Protein AF-0000000076196622 (afdb_homodimer)

Secondary structure (DSSP, 8-state):
-------------------------------------------------------------SGGGS-EEEEEEEEEEE-TT-TT-EEEEEE-SSSSEEEEEES-TTTS-HHHHTT-EEEEE--SPPEEETTEEE--EE-EEE-SS-EEEPBPPTT--TT-EEEETT------SS--GGG-HHHHHGGGEEE-TTSBEEETTEEEEETTTEE-B-SS--SEEE-/-------------------------------------------------------------SGGGS-EEEEEEEEEEE-TT-TT-EEEEEE-SSSSEEEEEE--TTTS-HHHHTT-EEEEE--SPPEEETTEEE--EE-EEE-SS-EEEPBPPTT--TT-EEEETT------SS--GGG-HHHHHGGGEEE-TTSBEEETTEEEEETTTEE-B-SS--SEEE-

Sequence (446 aa):
MSGSANDSGKDPEEPKVKVEPKEKPSKGEKKKDQAKTSEAEPKAKKGKPEKKAAAPTNENVDVSRLDFRVGKIVKVEKHPDADTLYLEQVDVGEGKTRTVVSGLVKHITLEEMQDKVAVFMCNLKPAKMRGVLSEAMIMCASTPEKVEILNVPKGAAIGDKVFAEGYTGEPDAMLNPKKKVWEAVKPDLRVSKNKVATYKGAALKIEGKGEITSPSLADVAIQMSGSANDSGKDPEEPKVKVEPKEKPSKGEKKKDQAKTSEAEPKAKKGKPEKKAAAPTNENVDVSRLDFRVGKIVKVEKHPDADTLYLEQVDVGEGKTRTVVSGLVKHITLEEMQDKVAVFMCNLKPAKMRGVLSEAMIMCASTPEKVEILNVPKGAAIGDKVFAEGYTGEPDAMLNPKKKVWEAVKPDLRVSKNKVATYKGAALKIEGKGEITSPSLADVAIQ

pLDDT: mean 77.23, std 33.69, range [14.74, 98.94]

Structure (mmCIF, N/CA/C/O backbone):
data_AF-0000000076196622-model_v1
#
loop_
_entity.id
_entity.type
_entity.pdbx_description
1 polymer 'Aminoacyl tRNA synthase complex-interacting multifunctional protein 1'
#
loop_
_atom_site.group_PDB
_atom_site.id
_atom_site.type_symbol
_atom_site.label_atom_id
_atom_site.label_alt_id
_atom_site.label_comp_id
_atom_site.label_asym_id
_atom_site.label_entity_id
_atom_site.label_seq_id
_atom_site.pdbx_PDB_ins_code
_atom_site.Cartn_x
_atom_site.Cartn_y
_atom_site.Cartn_z
_atom_site.occupancy
_atom_site.B_iso_or_equiv
_atom_site.auth_seq_id
_atom_site.auth_comp_id
_atom_site.auth_asym_id
_atom_site.auth_atom_id
_atom_site.pdbx_PDB_model_num
ATOM 1 N N . MET A 1 1 ? -52.094 -11.672 43 1 17.8 1 MET A N 1
ATOM 2 C CA . MET A 1 1 ? -53 -12.602 43.688 1 17.8 1 MET A CA 1
ATOM 3 C C . MET A 1 1 ? -53 -13.953 43 1 17.8 1 MET A C 1
ATOM 5 O O . MET A 1 1 ? -52.531 -14.086 41.875 1 17.8 1 MET A O 1
ATOM 9 N N . SER A 1 2 ? -54.25 -14.445 42.812 1 16.59 2 SER A N 1
ATOM 10 C CA . SER A 1 2 ? -54.875 -15.75 43.031 1 16.59 2 SER A CA 1
ATOM 11 C C . SER A 1 2 ? -54.562 -16.719 41.906 1 16.59 2 SER A C 1
ATOM 13 O O . SER A 1 2 ? -54.125 -16.312 40.844 1 16.59 2 SER A O 1
ATOM 15 N N . GLY A 1 3 ? -55.594 -17.672 41.5 1 16.19 3 GLY A N 1
ATOM 16 C CA . GLY A 1 3 ? -55.969 -19.047 41.78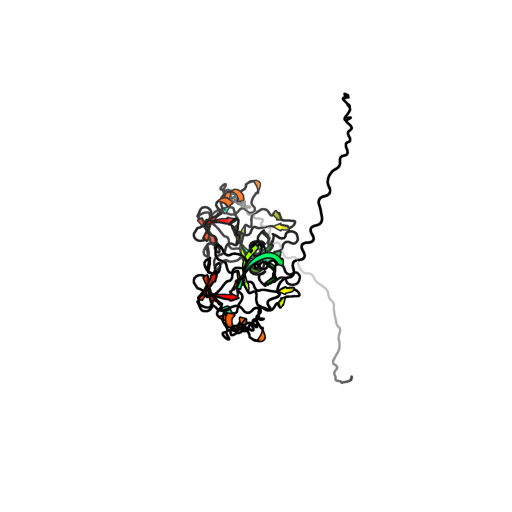1 1 16.19 3 GLY A CA 1
ATOM 17 C C . GLY A 1 3 ? -55.812 -19.969 40.594 1 16.19 3 GLY A C 1
ATOM 18 O O . GLY A 1 3 ? -55.25 -21.047 40.688 1 16.19 3 GLY A O 1
ATOM 19 N N . SER A 1 4 ? -56.781 -19.953 39.562 1 18.11 4 SER A N 1
ATOM 20 C CA . SER A 1 4 ? -57.656 -21.078 39.312 1 18.11 4 SER A CA 1
ATOM 21 C C . SER A 1 4 ? -57 -22.141 38.438 1 18.11 4 SER A C 1
ATOM 23 O O . SER A 1 4 ? -56.219 -21.812 37.562 1 18.11 4 SER A O 1
ATOM 25 N N . ALA A 1 5 ? -57.469 -23.516 38.406 1 17.94 5 ALA A N 1
ATOM 26 C CA . ALA A 1 5 ? -57.25 -24.922 38.656 1 17.94 5 ALA A CA 1
ATOM 27 C C . ALA A 1 5 ? -57.125 -25.703 37.344 1 17.94 5 ALA A C 1
ATOM 29 O O . ALA A 1 5 ? -56.312 -26.609 37.219 1 17.94 5 ALA A O 1
ATOM 30 N N . ASN A 1 6 ? -58.188 -25.734 36.344 1 16.97 6 ASN A N 1
ATOM 31 C CA . ASN A 1 6 ? -59.031 -26.938 36.188 1 16.97 6 ASN A CA 1
ATOM 32 C C . ASN A 1 6 ? -58.281 -28 35.375 1 16.97 6 ASN A C 1
ATOM 34 O O . ASN A 1 6 ? -57.312 -27.703 34.656 1 16.97 6 ASN A O 1
ATOM 38 N N . ASP A 1 7 ? -59.031 -29.141 34.719 1 15.79 7 ASP A N 1
ATOM 39 C CA . ASP A 1 7 ? -59.375 -30.547 34.906 1 15.79 7 ASP A CA 1
ATOM 40 C C . ASP A 1 7 ? -58.781 -31.406 33.781 1 15.79 7 ASP A C 1
ATOM 42 O O . ASP A 1 7 ? -58.125 -32.406 34.062 1 15.79 7 ASP A O 1
ATOM 46 N N . SER A 1 8 ? -59.406 -31.453 32.469 1 18.03 8 SER A N 1
ATOM 47 C CA . SER A 1 8 ? -60.031 -32.719 32.188 1 18.03 8 SER A CA 1
ATOM 48 C C . SER A 1 8 ? -59.031 -33.75 31.641 1 18.03 8 SER A C 1
ATOM 50 O O . SER A 1 8 ? -58.156 -33.375 30.875 1 18.03 8 SER A O 1
ATOM 52 N N . GLY A 1 9 ? -58.906 -35.062 32.062 1 17.38 9 GLY A N 1
ATOM 53 C CA . GLY A 1 9 ? -58.25 -36.312 32.406 1 17.38 9 GLY A CA 1
ATOM 54 C C . GLY A 1 9 ? -58.062 -37.219 31.219 1 17.38 9 GLY A C 1
ATOM 55 O O . GLY A 1 9 ? -57.062 -37.938 31.109 1 17.38 9 GLY A O 1
ATOM 56 N N . LYS A 1 10 ? -59.219 -37.531 30.359 1 18.39 10 LYS A N 1
ATOM 57 C CA . LYS A 1 10 ? -59.594 -38.938 30.312 1 18.39 10 LYS A CA 1
ATOM 58 C C . LYS A 1 10 ? -58.625 -39.719 29.406 1 18.39 10 LYS A C 1
ATOM 60 O O . LYS A 1 10 ? -58 -39.156 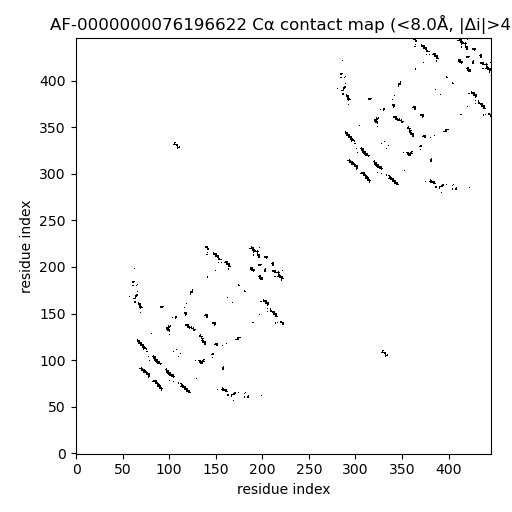28.516 1 18.39 10 LYS A O 1
ATOM 65 N N . ASP A 1 11 ? -59.062 -41.062 28.859 1 17.22 11 ASP A N 1
ATOM 66 C CA . ASP A 1 11 ? -58.875 -42.5 29.016 1 17.22 11 ASP A CA 1
ATOM 67 C C . ASP A 1 11 ? -58.312 -43.125 27.75 1 17.22 11 ASP A C 1
ATOM 69 O O . ASP A 1 11 ? -58.906 -43.062 26.672 1 17.22 11 ASP A O 1
ATOM 73 N N . PRO A 1 12 ? -57.031 -43.062 27.297 1 18.83 12 PRO A N 1
ATOM 74 C CA . PRO A 1 12 ? -56.562 -43.5 25.984 1 18.83 12 PRO A CA 1
ATOM 75 C C . PRO A 1 12 ? -56.719 -45 25.75 1 18.83 12 PRO A C 1
ATOM 77 O O . PRO A 1 12 ? -56.062 -45.562 24.875 1 18.83 12 PRO A O 1
ATOM 80 N N . GLU A 1 13 ? -57.781 -45.562 26.219 1 14.98 13 GLU A N 1
ATOM 81 C CA . GLU A 1 13 ? -57.656 -47 26.422 1 14.98 13 GLU A CA 1
ATOM 82 C C . GLU A 1 13 ? -57.312 -47.719 25.109 1 14.98 13 GLU A C 1
ATOM 84 O O . GLU A 1 13 ? -56.344 -48.5 25.047 1 14.98 13 GLU A O 1
ATOM 89 N N . 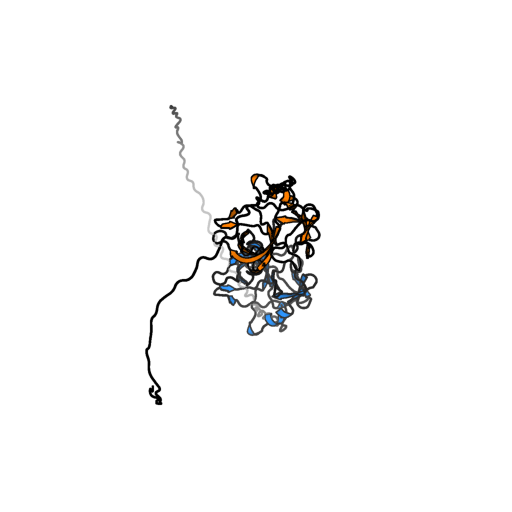GLU A 1 14 ? -58.25 -48 24.062 1 15.2 14 GLU A N 1
ATOM 90 C CA . GLU A 1 14 ? -58.781 -49.375 24.125 1 15.2 14 GLU A CA 1
ATOM 91 C C . GLU A 1 14 ? -57.969 -50.312 23.281 1 15.2 14 GLU A C 1
ATOM 93 O O . GLU A 1 14 ? -57.531 -51.375 23.766 1 15.2 14 GLU A O 1
ATOM 98 N N . PRO A 1 15 ? -58.5 -50.812 21.938 1 16.64 15 PRO A N 1
ATOM 99 C CA . PRO A 1 15 ? -59.031 -52.156 21.797 1 16.64 15 PRO A CA 1
ATOM 100 C C . PRO A 1 15 ? -58.062 -53.156 21.172 1 16.64 15 PRO A C 1
ATOM 102 O O . PRO A 1 15 ? -57.125 -52.719 20.453 1 16.64 15 PRO A O 1
ATOM 105 N N . LYS A 1 16 ? -58.281 -54.5 21.188 1 15.91 16 LYS A N 1
ATOM 106 C CA . LYS A 1 16 ? -57.844 -55.875 21.438 1 15.91 16 LYS A CA 1
ATOM 107 C C . LYS A 1 16 ? -57.281 -56.5 20.172 1 15.91 16 LYS A C 1
ATOM 109 O O . LYS A 1 16 ? -56.125 -56.938 20.156 1 15.91 16 LYS A O 1
ATOM 114 N N . VAL A 1 17 ? -58.031 -57.438 19.375 1 15.46 17 VAL A N 1
ATOM 115 C CA . VAL A 1 17 ? -58.031 -58.875 19.516 1 15.46 17 VAL A CA 1
ATOM 116 C C . VAL A 1 17 ? -57.281 -59.5 18.344 1 15.46 17 VAL A C 1
ATOM 118 O O . VAL A 1 17 ? -56.344 -60.312 18.531 1 15.46 17 VAL A O 1
ATOM 121 N N . LYS A 1 18 ? -57.969 -60.062 17.094 1 15.62 18 LYS A N 1
ATOM 122 C CA . LYS A 1 18 ? -58.156 -61.5 16.891 1 15.62 18 LYS A CA 1
ATOM 123 C C . LYS A 1 18 ? -57.031 -62.062 15.992 1 15.62 18 LYS A C 1
ATOM 125 O O . LYS A 1 18 ? -56.469 -61.344 15.203 1 15.62 18 LYS A O 1
ATOM 130 N N . VAL A 1 19 ? -57.125 -63.531 15.383 1 15.52 19 VAL A N 1
ATOM 131 C CA . VAL A 1 19 ? -56.781 -64.938 15.477 1 15.52 19 VAL A CA 1
ATOM 132 C C . VAL A 1 19 ? -56.094 -65.375 14.188 1 15.52 19 VAL A C 1
ATOM 134 O O . VAL A 1 19 ? -55 -65.938 14.234 1 15.52 19 VAL A O 1
ATOM 137 N N . GLU A 1 20 ? -56.719 -65.75 12.828 1 15.51 20 GLU A N 1
ATOM 138 C CA . GLU A 1 20 ? -56.812 -67.188 12.523 1 15.51 20 GLU A CA 1
ATOM 139 C C . GLU A 1 20 ? -55.656 -67.625 11.625 1 15.51 20 GLU A C 1
ATOM 141 O O . GLU A 1 20 ? -55.062 -66.812 10.914 1 15.51 20 GLU A O 1
ATOM 146 N N . PRO A 1 21 ? -55.562 -69.062 11 1 16.48 21 PRO A N 1
ATOM 147 C CA . PRO A 1 21 ? -54.75 -70.25 10.969 1 16.48 21 PRO A CA 1
ATOM 148 C C . PRO A 1 21 ? -54 -70.438 9.656 1 16.48 21 PRO A C 1
ATOM 150 O O . PRO A 1 21 ? -52.844 -70.812 9.656 1 16.48 21 PRO A O 1
ATOM 153 N N . LYS A 1 22 ? -54.688 -70.5 8.297 1 15.45 22 LYS A N 1
ATOM 154 C CA . LYS A 1 22 ? -54.781 -71.75 7.617 1 15.45 22 LYS A CA 1
ATOM 155 C C . LYS A 1 22 ? -53.562 -72 6.734 1 15.45 22 LYS A C 1
ATOM 157 O O . LYS A 1 22 ? -52.844 -71.062 6.387 1 15.45 22 LYS A O 1
ATOM 162 N N . GLU A 1 23 ? -53.594 -73 5.539 1 15.62 23 GLU A N 1
ATOM 163 C CA . GLU A 1 23 ? -53.125 -74.375 5.285 1 15.62 23 GLU A CA 1
ATOM 164 C C . GLU A 1 23 ? -52.062 -74.375 4.199 1 15.62 23 GLU A C 1
ATOM 166 O O . GLU A 1 23 ? -51 -75 4.379 1 15.62 23 GLU A O 1
ATOM 171 N N . LYS A 1 24 ? -52.188 -74 2.729 1 16.02 24 LYS A N 1
ATOM 172 C CA . LYS A 1 24 ? -52.219 -75.188 1.873 1 16.02 24 LYS A CA 1
ATOM 173 C C . LYS A 1 24 ? -50.812 -75.438 1.303 1 16.02 24 LYS A C 1
ATOM 175 O O . LYS A 1 24 ? -49.969 -74.562 1.233 1 16.02 24 LYS A O 1
ATOM 180 N N . PRO A 1 25 ? -50.594 -75.812 -0.285 1 17.38 25 PRO A N 1
ATOM 181 C CA . PRO A 1 25 ? -50.312 -77.125 -0.911 1 17.38 25 PRO A CA 1
ATOM 182 C C . PRO A 1 25 ? -48.875 -77.25 -1.366 1 17.38 25 PRO A C 1
ATOM 184 O O . PRO A 1 25 ? -48.156 -76.25 -1.486 1 17.38 25 PRO A O 1
ATOM 187 N N . SER A 1 26 ? -48.406 -78.438 -2.035 1 15.47 26 SER A N 1
ATOM 188 C CA . SER A 1 26 ? -47.406 -79.5 -2.043 1 15.47 26 SER A CA 1
ATOM 189 C C . SER A 1 26 ? -46.375 -79.25 -3.154 1 15.47 26 SER A C 1
ATOM 191 O O . SER A 1 26 ? -45.344 -79.938 -3.201 1 15.47 26 SER A O 1
ATOM 193 N N . LYS A 1 27 ? -46.531 -78.25 -4.156 1 15.2 27 LYS A N 1
ATOM 194 C CA . LYS A 1 27 ? -46.25 -78.812 -5.469 1 15.2 27 LYS A CA 1
ATOM 195 C C . LYS A 1 27 ? -44.75 -79.062 -5.668 1 15.2 27 LYS A C 1
ATOM 197 O O . LYS A 1 27 ? -43.938 -78.25 -5.172 1 15.2 27 LYS A O 1
ATOM 202 N N . GLY A 1 28 ? -44.375 -80.062 -6.523 1 16.02 28 GLY A N 1
ATOM 203 C CA . GLY A 1 28 ? -43.438 -81.125 -6.75 1 16.02 28 GLY A CA 1
ATOM 204 C C . GLY A 1 28 ? -42.156 -80.688 -7.395 1 16.02 28 GLY A C 1
ATOM 205 O O . GLY A 1 28 ? -42.062 -79.562 -7.887 1 16.02 28 GLY A O 1
ATOM 206 N N . GLU A 1 29 ? -41.25 -81.625 -7.922 1 16.59 29 GLU A N 1
ATOM 207 C CA . GLU A 1 29 ? -39.906 -82.188 -7.824 1 16.59 29 GLU A CA 1
ATOM 208 C C . GLU A 1 29 ? -39.062 -81.812 -9.055 1 16.59 29 GLU A C 1
ATOM 210 O O . GLU A 1 29 ? -37.844 -81.938 -9.055 1 16.59 29 GLU A O 1
ATOM 215 N N . LYS A 1 30 ? -39.531 -81.125 -10.211 1 15.27 30 LYS A N 1
ATOM 216 C CA . LYS A 1 30 ? -38.906 -81.75 -11.367 1 15.27 30 LYS A CA 1
ATOM 217 C C . LYS A 1 30 ? -37.469 -81.312 -11.555 1 15.27 30 LYS A C 1
ATOM 219 O O . LYS A 1 30 ? -37.188 -80.125 -11.664 1 15.27 30 LYS A O 1
ATOM 224 N N . LYS A 1 31 ? -36.531 -82.312 -11.469 1 16.41 31 LYS A N 1
ATOM 225 C CA . LYS A 1 31 ? -35.062 -82.375 -11.422 1 16.41 31 LYS A CA 1
ATOM 226 C C . LYS A 1 31 ? -34.469 -82.188 -12.812 1 16.41 31 LYS A C 1
ATOM 228 O O . LYS A 1 31 ? -33.281 -82.438 -13.016 1 16.41 31 LYS A O 1
ATOM 233 N N . LYS A 1 32 ? -34.938 -81.25 -13.805 1 15.21 32 LYS A N 1
ATOM 234 C CA . LYS A 1 32 ? -34.469 -81.625 -15.148 1 15.21 32 LYS A CA 1
ATOM 235 C C . LYS A 1 32 ? -33 -81.312 -15.312 1 15.21 32 LYS A C 1
ATOM 237 O O . LYS A 1 32 ? -32.531 -80.188 -15.039 1 15.21 32 LYS A O 1
ATOM 242 N N . ASP A 1 33 ? -32 -82.312 -15.5 1 17.12 33 ASP A N 1
ATOM 243 C CA . ASP A 1 33 ? -30.594 -82.625 -15.461 1 17.12 33 ASP A CA 1
ATOM 244 C C . ASP A 1 33 ? -29.875 -82.125 -16.719 1 17.12 33 ASP A C 1
ATOM 246 O O . ASP A 1 33 ? -28.656 -82.25 -16.844 1 17.12 33 ASP A O 1
ATOM 250 N N . GLN A 1 34 ? -30.469 -81.5 -17.766 1 16.91 34 GLN A N 1
ATOM 251 C CA . GLN A 1 34 ? -29.844 -81.875 -19.031 1 16.91 34 GLN A CA 1
ATOM 252 C C . GLN A 1 34 ? -28.422 -81.312 -19.125 1 16.91 34 GLN A C 1
ATOM 254 O O . GLN A 1 34 ? -28.172 -80.188 -18.672 1 16.91 34 GLN A O 1
ATOM 259 N N . ALA A 1 35 ? -27.391 -81.938 -19.844 1 18.19 35 ALA A N 1
ATOM 260 C CA . ALA A 1 35 ? -26 -82.375 -20.016 1 18.19 35 ALA A CA 1
ATOM 261 C C . ALA A 1 35 ? -25.203 -81.312 -20.797 1 18.19 35 ALA A C 1
ATOM 263 O O . ALA A 1 35 ? -24.047 -81 -20.484 1 18.19 35 ALA A O 1
ATOM 264 N N . LYS A 1 36 ? -25.641 -80.625 -21.891 1 18.56 36 LYS A N 1
ATOM 265 C CA . LYS A 1 36 ? -24.812 -80.812 -23.078 1 18.56 36 LYS A CA 1
ATOM 266 C C . LYS A 1 36 ? -23.531 -80 -23 1 18.56 36 LYS A C 1
ATOM 268 O O . LYS A 1 36 ? -23.438 -79.062 -22.203 1 18.56 36 LYS A O 1
ATOM 273 N N . THR A 1 37 ? -22.734 -79.688 -24.281 1 18.27 37 THR A N 1
ATOM 274 C CA . THR A 1 37 ? -21.531 -79.938 -25.078 1 18.27 37 THR A CA 1
ATOM 275 C C . THR A 1 37 ? -20.641 -78.688 -25.031 1 18.27 37 THR A C 1
ATOM 277 O O . THR A 1 37 ? -21.094 -77.562 -25.297 1 18.27 37 THR A O 1
ATOM 280 N N . SER A 1 38 ? -19.406 -78.625 -24.391 1 18.45 38 SER A N 1
ATOM 281 C CA . SER A 1 38 ? -18.375 -77.688 -23.859 1 18.45 38 SER A CA 1
ATOM 282 C C . SER A 1 38 ? -17.516 -77.125 -24.969 1 18.45 38 SER A C 1
ATOM 284 O O . SER A 1 38 ? -16.531 -77.75 -25.375 1 18.45 38 SER A O 1
ATOM 286 N N . GLU A 1 39 ? -18.047 -76.625 -26.188 1 19.39 39 GLU A N 1
ATOM 287 C CA . GLU A 1 39 ? -17.109 -76.312 -27.25 1 19.39 39 GLU A CA 1
ATOM 288 C C . GLU A 1 39 ? -16.125 -75.25 -26.812 1 19.39 39 GLU A C 1
ATOM 290 O O . GLU A 1 39 ? -16.516 -74.188 -26.25 1 19.39 39 GLU A O 1
ATOM 295 N N . ALA A 1 40 ? -14.742 -75.5 -26.797 1 20.62 40 ALA A N 1
ATOM 296 C CA . ALA A 1 40 ? -13.445 -75 -26.359 1 20.62 40 ALA A CA 1
ATOM 297 C C . ALA A 1 40 ? -13.047 -73.75 -27.141 1 20.62 40 ALA A C 1
ATOM 299 O O . ALA A 1 40 ? -12.812 -73.812 -28.344 1 20.62 40 ALA A O 1
ATOM 300 N N . GLU A 1 41 ? -13.727 -72.562 -27.141 1 20.52 41 GLU A N 1
ATOM 301 C CA . GLU A 1 41 ? -13.328 -71.438 -28 1 20.52 41 GLU A CA 1
ATOM 302 C C . GLU A 1 41 ? -11.914 -71 -27.672 1 20.52 41 GLU A C 1
ATOM 304 O O . GLU A 1 41 ? -11.539 -70.875 -26.5 1 20.52 41 GLU A O 1
ATOM 309 N N . PRO A 1 42 ? -10.922 -70.938 -28.672 1 21.3 42 PRO A N 1
ATOM 310 C CA . PRO A 1 42 ? -9.484 -70.625 -28.672 1 21.3 42 PRO A CA 1
ATOM 311 C C . PRO A 1 42 ? -9.148 -69.25 -28.094 1 21.3 42 PRO A C 1
ATOM 313 O O . PRO A 1 42 ? -9.945 -68.312 -28.234 1 21.3 42 PRO A O 1
ATOM 316 N N . LYS A 1 43 ? -8.203 -69.125 -27.062 1 20.81 43 LYS A N 1
ATOM 317 C CA . LYS A 1 43 ? -7.629 -68.062 -26.203 1 20.81 43 LYS A CA 1
ATOM 318 C C . LYS A 1 43 ? -6.871 -67.062 -27.031 1 20.81 43 LYS A C 1
ATOM 320 O O . LYS A 1 43 ? -5.863 -67.375 -27.656 1 20.81 43 LYS A O 1
ATOM 325 N N . ALA A 1 44 ? -7.523 -66.062 -27.734 1 23.3 44 ALA A N 1
ATOM 326 C CA . ALA A 1 44 ? -6.848 -65 -28.453 1 23.3 44 ALA A CA 1
ATOM 327 C C . ALA A 1 44 ? -5.891 -64.25 -27.531 1 23.3 44 ALA A C 1
ATOM 329 O O . ALA A 1 44 ? -6.23 -63.938 -26.375 1 23.3 44 ALA A O 1
ATOM 330 N N . LYS A 1 45 ? -4.516 -64.312 -27.75 1 22.45 45 LYS A N 1
ATOM 331 C CA . LYS A 1 45 ? -3.334 -63.719 -27.156 1 22.45 45 LYS A CA 1
ATOM 332 C C . LYS A 1 45 ? -3.463 -62.219 -27.109 1 22.45 45 LYS A C 1
ATOM 334 O O . LYS A 1 45 ? -3.717 -61.562 -28.141 1 22.45 45 LYS A O 1
ATOM 339 N N . LYS A 1 46 ? -3.844 -61.562 -25.953 1 24.31 46 LYS A N 1
ATOM 340 C CA . LYS A 1 46 ? -3.938 -60.156 -25.609 1 24.31 46 LYS A CA 1
ATOM 341 C C . LYS A 1 46 ? -2.619 -59.406 -25.859 1 24.31 46 LYS A C 1
ATOM 343 O O . LYS A 1 46 ? -1.569 -59.844 -25.375 1 24.31 46 LYS A O 1
ATOM 348 N N . GLY A 1 47 ? -2.453 -58.781 -27.078 1 24.97 47 GLY A N 1
ATOM 349 C CA . GLY A 1 47 ? -1.336 -57.969 -27.516 1 24.97 47 GLY A CA 1
ATOM 350 C C . GLY A 1 47 ? -0.896 -56.938 -26.484 1 24.97 47 GLY A C 1
ATOM 351 O O . GLY A 1 47 ? -1.695 -56.531 -25.641 1 24.97 47 GLY A O 1
ATOM 352 N N . LYS A 1 48 ? 0.442 -56.906 -26.031 1 27.12 48 LYS A N 1
ATOM 353 C CA . LYS A 1 48 ? 1.154 -56.031 -25.094 1 27.12 48 LYS A CA 1
ATOM 354 C C . LYS A 1 48 ? 0.894 -54.562 -25.375 1 27.12 48 LYS A C 1
ATOM 356 O O . LYS A 1 48 ? 1.004 -54.125 -26.531 1 27.12 48 LYS A O 1
ATOM 361 N N . PRO A 1 49 ? 0.085 -53.844 -24.625 1 29.23 49 PRO A N 1
ATOM 362 C CA . PRO A 1 49 ? -0.09 -52.406 -24.812 1 29.23 49 PRO A CA 1
ATOM 363 C C . PRO A 1 49 ? 1.23 -51.688 -25.062 1 29.23 49 PRO A C 1
ATOM 365 O O . PRO A 1 49 ? 2.24 -52 -24.422 1 29.23 49 PRO A O 1
ATOM 368 N N . GLU A 1 50 ? 1.554 -51.188 -26.266 1 29.55 50 GLU A N 1
ATOM 369 C CA . GLU A 1 50 ? 2.654 -50.312 -26.656 1 29.55 50 GLU A CA 1
ATOM 370 C C . GLU A 1 50 ? 2.877 -49.219 -25.594 1 29.55 50 GLU A C 1
ATOM 372 O O . GLU A 1 50 ? 1.921 -48.594 -25.125 1 29.55 50 GLU A O 1
ATOM 377 N N . LYS A 1 51 ? 3.977 -49.281 -24.812 1 31.28 51 LYS A N 1
ATOM 378 C CA . LYS A 1 51 ? 4.496 -48.219 -23.938 1 31.28 51 LYS A CA 1
ATOM 379 C C . LYS A 1 51 ? 4.344 -46.844 -24.594 1 31.28 51 LYS A C 1
ATOM 381 O O . LYS A 1 51 ? 4.852 -46.625 -25.688 1 31.28 51 LYS A O 1
ATOM 386 N N . LYS A 1 52 ? 3.271 -46.125 -24.406 1 34.25 52 LYS A N 1
ATOM 387 C CA . LYS A 1 52 ? 3.227 -44.719 -24.734 1 34.25 52 LYS A CA 1
ATOM 388 C C . LYS A 1 52 ? 4.582 -44.062 -24.516 1 34.25 52 LYS A C 1
ATOM 390 O O . LYS A 1 52 ? 5.145 -44.156 -23.422 1 34.25 52 LYS A O 1
ATOM 395 N N . ALA A 1 53 ? 5.473 -43.906 -25.516 1 36.38 53 ALA A N 1
ATOM 396 C CA . ALA A 1 53 ? 6.707 -43.156 -25.562 1 36.38 53 ALA A CA 1
ATOM 397 C C . ALA A 1 53 ? 6.621 -41.906 -24.656 1 36.38 53 ALA A C 1
ATOM 399 O O . ALA A 1 53 ? 5.605 -41.219 -24.656 1 36.38 53 ALA A O 1
ATOM 400 N N . ALA A 1 54 ? 7.285 -41.906 -23.5 1 37.34 54 ALA A N 1
ATOM 401 C CA . ALA A 1 54 ? 7.5 -40.688 -22.703 1 37.34 54 ALA A CA 1
ATOM 402 C C . ALA A 1 54 ? 7.621 -39.469 -23.578 1 37.34 54 ALA A C 1
ATOM 404 O O . ALA A 1 54 ? 8.25 -39.5 -24.641 1 37.34 54 ALA A O 1
ATOM 405 N N . ALA A 1 55 ? 6.637 -38.688 -23.719 1 41.41 55 ALA A N 1
ATOM 406 C CA . ALA A 1 55 ? 6.75 -37.406 -24.406 1 41.41 55 ALA A CA 1
ATOM 407 C C . ALA A 1 55 ? 8.172 -36.844 -24.328 1 41.41 55 ALA A C 1
ATOM 409 O O . ALA A 1 55 ? 8.828 -36.938 -23.281 1 41.41 55 ALA A O 1
ATOM 410 N N . PRO A 1 56 ? 8.984 -36.906 -25.328 1 39.3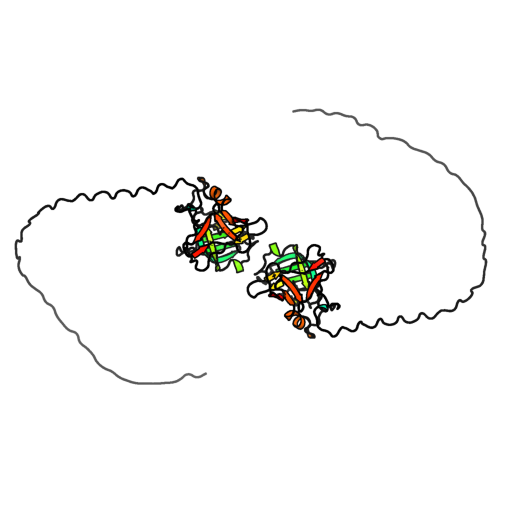8 56 PRO A N 1
ATOM 411 C CA . PRO A 1 56 ? 10.273 -36.219 -25.234 1 39.38 56 PRO A CA 1
ATOM 412 C C . PRO A 1 56 ? 10.258 -35.062 -24.25 1 39.38 56 PRO A C 1
ATOM 414 O O . PRO A 1 56 ? 9.312 -34.281 -24.234 1 39.38 56 PRO A O 1
ATOM 417 N N . THR A 1 57 ? 10.656 -35.188 -22.984 1 46.12 57 THR A N 1
ATOM 418 C CA . THR A 1 57 ? 10.977 -34.031 -22.156 1 46.12 57 THR A CA 1
ATOM 419 C C . THR A 1 57 ? 11.484 -32.875 -23.031 1 46.12 57 THR A C 1
ATOM 421 O O . THR A 1 57 ? 12.453 -33.031 -23.766 1 46.12 57 THR A O 1
ATOM 424 N N . ASN A 1 58 ? 10.68 -32.156 -23.766 1 49.62 58 ASN A N 1
ATOM 425 C CA . ASN A 1 58 ? 11.062 -30.969 -24.484 1 49.62 58 ASN A CA 1
ATOM 426 C C . ASN A 1 58 ? 12.281 -30.281 -23.859 1 49.62 58 ASN A C 1
ATOM 428 O O . ASN A 1 58 ? 12.234 -29.875 -22.703 1 49.62 58 ASN A O 1
ATOM 432 N N . GLU A 1 59 ? 13.484 -30.672 -24.156 1 66.12 59 GLU A N 1
ATOM 433 C CA . GLU A 1 59 ? 14.797 -30.125 -23.828 1 66.12 59 GLU A CA 1
ATOM 434 C C . GLU A 1 59 ? 14.789 -28.594 -23.875 1 66.12 59 GLU A C 1
ATOM 436 O O . GLU A 1 59 ? 15.75 -27.953 -23.453 1 66.12 59 GLU A O 1
ATOM 441 N N . ASN A 1 60 ? 13.734 -27.953 -24.312 1 83.31 60 ASN A N 1
ATOM 442 C CA . ASN A 1 60 ? 13.758 -26.5 -24.406 1 83.31 60 ASN A CA 1
ATOM 443 C C . ASN A 1 60 ? 13.375 -25.828 -23.094 1 83.31 60 ASN A C 1
ATOM 445 O O . ASN A 1 60 ? 12.422 -26.25 -22.438 1 83.31 60 ASN A O 1
ATOM 449 N N . VAL A 1 61 ? 14.281 -24.984 -22.656 1 93.5 61 VAL A N 1
ATOM 450 C CA . VAL A 1 61 ? 14.047 -24.25 -21.438 1 93.5 61 VAL A CA 1
ATOM 451 C C . VAL A 1 61 ? 13.297 -22.953 -21.75 1 93.5 61 VAL A C 1
ATOM 453 O O . VAL A 1 61 ? 13.875 -22 -22.281 1 93.5 61 VAL A O 1
ATOM 456 N N . ASP A 1 62 ? 11.984 -22.953 -21.516 1 96.44 62 ASP A N 1
ATOM 457 C CA . ASP A 1 62 ? 11.172 -21.75 -21.656 1 96.44 62 ASP A CA 1
ATOM 458 C C . ASP A 1 62 ? 10.047 -21.719 -20.625 1 96.44 62 ASP A C 1
ATOM 460 O O . ASP A 1 62 ? 10.016 -22.547 -19.703 1 96.44 62 ASP A O 1
ATOM 464 N N . VAL A 1 63 ? 9.164 -20.812 -20.766 1 98.31 63 VAL A N 1
ATOM 465 C CA . VAL A 1 63 ? 8.172 -20.484 -19.75 1 98.31 63 VAL A CA 1
ATOM 466 C C . VAL A 1 63 ? 7.16 -21.625 -19.625 1 98.31 63 VAL A C 1
ATOM 468 O O . VAL A 1 63 ? 6.484 -21.75 -18.609 1 98.31 63 VAL A O 1
ATOM 471 N N . SER A 1 64 ? 7.035 -22.484 -20.641 1 97.31 64 SER A N 1
ATOM 472 C CA . SER A 1 64 ? 6.051 -23.562 -20.609 1 97.31 64 SER A CA 1
ATOM 473 C C . SER A 1 64 ? 6.406 -24.609 -19.562 1 97.31 64 SER A C 1
ATOM 475 O O . SER A 1 64 ? 5.566 -25.422 -19.188 1 97.31 64 SER A O 1
ATOM 477 N N . ARG A 1 65 ? 7.621 -24.594 -19.125 1 97.62 65 ARG A N 1
ATOM 478 C CA . ARG A 1 65 ? 8.07 -25.547 -18.125 1 97.62 65 ARG A CA 1
ATOM 479 C C . ARG A 1 65 ? 7.598 -25.125 -16.734 1 97.62 65 ARG A C 1
ATOM 481 O O . ARG A 1 65 ? 7.66 -25.922 -15.781 1 97.62 65 ARG A O 1
ATOM 488 N N . LEU A 1 66 ? 7.191 -23.875 -16.594 1 98.19 66 LEU A N 1
ATOM 489 C CA . LEU A 1 66 ? 6.691 -23.359 -15.312 1 98.19 66 LEU A CA 1
ATOM 490 C C . LEU A 1 66 ? 5.203 -23.641 -15.164 1 98.19 66 LEU A C 1
ATOM 492 O O . LEU A 1 66 ? 4.449 -23.562 -16.141 1 98.19 66 LEU A O 1
ATOM 496 N N . ASP A 1 67 ? 4.832 -23.953 -13.922 1 98.38 67 ASP A N 1
ATOM 497 C CA . ASP A 1 67 ? 3.426 -24.172 -13.609 1 98.38 67 ASP A CA 1
ATOM 498 C C . ASP A 1 67 ? 2.816 -22.953 -12.922 1 98.38 67 ASP A C 1
ATOM 500 O O . ASP A 1 67 ? 2.842 -22.844 -11.695 1 98.38 67 ASP A O 1
ATOM 504 N N . PHE A 1 68 ? 2.225 -22.031 -13.734 1 98.69 68 PHE A N 1
ATOM 505 C CA . PHE A 1 68 ? 1.513 -20.859 -13.211 1 98.69 68 PHE A CA 1
ATOM 506 C C . PHE A 1 68 ? 0.026 -21.156 -13.062 1 98.69 68 PHE A C 1
ATOM 508 O O . PHE A 1 68 ? -0.625 -21.594 -14.008 1 98.69 68 PHE A O 1
ATOM 515 N N . ARG A 1 69 ? -0.431 -20.844 -11.859 1 98.62 69 ARG A N 1
ATOM 516 C CA . ARG A 1 69 ? -1.842 -21.078 -11.57 1 98.62 69 ARG A CA 1
ATOM 517 C C . ARG A 1 69 ? -2.465 -19.875 -10.875 1 98.62 69 ARG A C 1
ATOM 519 O O . ARG A 1 69 ? -1.786 -19.156 -10.133 1 98.62 69 ARG A O 1
ATOM 526 N N . VAL A 1 70 ? -3.756 -19.734 -11.141 1 98.94 70 VAL A N 1
ATOM 527 C CA . VAL A 1 70 ? -4.539 -18.781 -10.352 1 98.94 70 VAL A CA 1
ATOM 528 C C . VAL A 1 70 ? -4.867 -19.391 -8.992 1 98.94 70 VAL A C 1
ATOM 530 O O . VAL A 1 70 ? -5.336 -20.516 -8.898 1 98.94 70 VAL A O 1
ATOM 533 N N . GLY A 1 71 ? -4.523 -18.672 -7.984 1 98.94 71 GLY A N 1
ATOM 534 C CA . GLY A 1 71 ? -4.824 -19.094 -6.625 1 98.94 71 GLY A CA 1
ATOM 535 C C . GLY A 1 71 ? -5.445 -18 -5.785 1 98.94 71 GLY A C 1
ATOM 536 O O . GLY A 1 71 ? -5.344 -16.812 -6.129 1 98.94 71 GLY A O 1
ATOM 537 N N . LYS A 1 72 ? -6.121 -18.391 -4.723 1 98.88 72 LYS A N 1
ATOM 538 C CA . LYS A 1 72 ? -6.691 -17.469 -3.75 1 98.88 72 LYS A CA 1
ATOM 539 C C . LYS A 1 72 ? -6.023 -17.625 -2.387 1 98.88 72 LYS A C 1
ATOM 541 O O . LYS A 1 72 ? -5.883 -18.734 -1.878 1 98.88 72 LYS A O 1
ATOM 546 N N . ILE A 1 73 ? -5.555 -16.484 -1.858 1 98.88 73 ILE A N 1
ATOM 547 C CA . ILE A 1 73 ? -5.066 -16.484 -0.484 1 98.88 73 ILE A CA 1
ATOM 548 C C . ILE A 1 73 ? -6.242 -16.562 0.483 1 98.88 73 ILE A C 1
ATOM 550 O O . ILE A 1 73 ? -6.965 -15.578 0.666 1 98.88 73 ILE A O 1
ATOM 554 N N . VAL A 1 74 ? -6.391 -17.641 1.16 1 98.75 74 VAL A N 1
ATOM 555 C CA . VAL A 1 74 ? -7.578 -17.828 1.986 1 98.75 74 VAL A CA 1
ATOM 556 C C . VAL A 1 74 ? -7.273 -17.438 3.43 1 98.75 74 VAL A C 1
ATOM 558 O O . VAL A 1 74 ? -8.188 -17.172 4.215 1 98.75 74 VAL A O 1
ATOM 561 N N . LYS A 1 75 ? -6.055 -17.469 3.762 1 98.62 75 LYS A N 1
ATOM 562 C CA . LYS A 1 75 ? -5.566 -17.031 5.062 1 98.62 75 LYS A CA 1
ATOM 563 C C . LYS A 1 75 ? -4.172 -16.406 4.941 1 98.62 75 LYS A C 1
ATOM 565 O O . LYS A 1 75 ? -3.318 -16.938 4.223 1 98.62 75 LYS A O 1
ATOM 570 N N . VAL A 1 76 ? -3.986 -15.297 5.695 1 98.56 76 VAL A N 1
ATOM 571 C CA . VAL A 1 76 ? -2.668 -14.664 5.676 1 98.56 76 VAL A CA 1
ATOM 572 C C . VAL A 1 76 ? -2.367 -14.047 7.035 1 98.56 76 VAL A C 1
ATOM 574 O O . VAL A 1 76 ? -3.254 -13.484 7.68 1 98.56 76 VAL A O 1
ATOM 577 N N . GLU A 1 77 ? -1.152 -14.203 7.457 1 97.62 77 GLU A N 1
ATOM 578 C CA . GLU A 1 77 ? -0.633 -13.602 8.68 1 97.62 77 GLU A CA 1
ATOM 579 C C . GLU A 1 77 ? 0.842 -13.234 8.531 1 97.62 77 GLU A C 1
ATOM 581 O O . GLU A 1 77 ? 1.513 -13.703 7.609 1 97.62 77 GLU A O 1
ATOM 586 N N . LYS A 1 78 ? 1.255 -12.445 9.43 1 96 78 LYS A N 1
ATOM 587 C CA . LYS A 1 78 ? 2.695 -12.211 9.469 1 96 78 LYS A CA 1
ATOM 588 C C . LYS A 1 78 ? 3.443 -13.438 9.969 1 96 78 LYS A C 1
ATOM 590 O O . LYS A 1 78 ? 2.979 -14.125 10.883 1 96 78 LYS A O 1
ATOM 595 N N . HIS A 1 79 ? 4.574 -13.633 9.438 1 97.19 79 HIS A N 1
ATOM 596 C CA . HIS A 1 79 ? 5.414 -14.742 9.875 1 97.19 79 HIS A CA 1
ATOM 597 C C . HIS A 1 79 ? 5.871 -14.547 11.32 1 97.19 79 HIS A C 1
ATOM 599 O O . HIS A 1 79 ? 6.316 -13.461 11.695 1 97.19 79 HIS A O 1
ATOM 605 N N . PRO A 1 80 ? 5.734 -15.484 12.117 1 94.69 80 PRO A N 1
ATOM 606 C CA . PRO A 1 80 ? 6.039 -15.328 13.539 1 94.69 80 PRO A CA 1
ATOM 607 C C . PRO A 1 80 ? 7.52 -15.055 13.797 1 94.69 80 PRO A C 1
ATOM 609 O O . PRO A 1 80 ? 7.867 -14.398 14.781 1 94.69 80 PRO A O 1
ATOM 612 N N . ASP A 1 81 ? 8.336 -15.531 12.922 1 95.75 81 ASP A N 1
ATOM 613 C CA . ASP A 1 81 ? 9.773 -15.438 13.172 1 95.75 81 ASP A CA 1
ATOM 614 C C . ASP A 1 81 ? 10.438 -14.453 12.219 1 95.75 81 ASP A C 1
ATOM 616 O O . ASP A 1 81 ? 11.664 -14.391 12.125 1 95.75 81 ASP A O 1
ATOM 620 N N . ALA A 1 82 ? 9.672 -13.742 11.398 1 95.06 82 ALA A N 1
ATOM 621 C CA . ALA A 1 82 ? 10.234 -12.797 10.43 1 95.06 82 ALA A CA 1
ATOM 622 C C . ALA A 1 82 ? 9.258 -11.664 10.148 1 95.06 82 ALA A C 1
ATOM 624 O O . ALA A 1 82 ? 8.219 -11.875 9.523 1 95.06 82 ALA A O 1
ATOM 625 N N . ASP A 1 83 ? 9.641 -10.492 10.359 1 92.81 83 ASP A N 1
ATOM 626 C CA . ASP A 1 83 ? 8.734 -9.344 10.32 1 92.81 83 ASP A CA 1
ATOM 627 C C . ASP A 1 83 ? 8.508 -8.875 8.883 1 92.81 83 ASP A C 1
ATOM 629 O O . ASP A 1 83 ? 7.594 -8.094 8.617 1 92.81 83 ASP A O 1
ATOM 633 N N . THR A 1 84 ? 9.266 -9.367 7.949 1 95.44 84 THR A N 1
ATOM 634 C CA . THR A 1 84 ? 9.141 -8.906 6.57 1 95.44 84 THR A CA 1
ATOM 635 C C . THR A 1 84 ? 8.391 -9.93 5.723 1 95.44 84 THR A C 1
ATOM 637 O O . THR A 1 84 ? 8.148 -9.695 4.535 1 95.44 84 THR A O 1
ATOM 640 N N . LEU A 1 85 ? 8 -11.086 6.375 1 98.19 85 LEU A N 1
ATOM 641 C CA . LEU A 1 85 ? 7.41 -12.172 5.602 1 98.19 85 LEU A CA 1
ATOM 642 C C . LEU A 1 85 ? 5.957 -12.398 6 1 98.19 85 LEU A C 1
ATOM 644 O O . LEU A 1 85 ? 5.605 -12.289 7.176 1 98.19 85 LEU A O 1
ATOM 648 N N . TYR A 1 86 ? 5.188 -12.703 4.945 1 98.5 86 TYR A N 1
ATOM 649 C CA . TYR A 1 86 ? 3.848 -13.234 5.184 1 98.5 86 TYR A CA 1
ATOM 650 C C . TYR A 1 86 ? 3.848 -14.758 5.125 1 98.5 86 TYR A C 1
ATOM 652 O O . TYR A 1 86 ? 4.617 -15.359 4.371 1 98.5 86 TYR A O 1
ATOM 660 N N . LEU A 1 87 ? 3 -15.32 5.926 1 98.69 87 LEU A N 1
ATOM 661 C CA . LEU A 1 87 ? 2.588 -16.719 5.809 1 98.69 87 LEU A CA 1
ATOM 662 C C . LEU A 1 87 ? 1.177 -16.812 5.238 1 98.69 87 LEU A C 1
ATOM 664 O O . LEU A 1 87 ? 0.224 -16.312 5.832 1 98.69 87 LEU A O 1
ATOM 668 N N . GLU A 1 88 ? 1.067 -17.516 4.109 1 98.75 88 GLU A N 1
ATOM 669 C CA . GLU A 1 88 ? -0.203 -17.594 3.395 1 98.75 88 GLU A CA 1
ATOM 670 C C . GLU A 1 88 ? -0.641 -19.031 3.191 1 98.75 88 GLU A C 1
ATOM 672 O O . GLU A 1 88 ? 0.187 -19.906 2.918 1 98.75 88 GLU A O 1
ATOM 677 N N . GLN A 1 89 ? -1.923 -19.266 3.352 1 98.88 89 GLN A N 1
ATOM 678 C CA . GLN A 1 89 ? -2.568 -20.469 2.832 1 98.88 89 GLN A CA 1
ATOM 679 C C . GLN A 1 89 ? -3.297 -20.172 1.522 1 98.88 89 GLN A C 1
ATOM 681 O O . GLN A 1 89 ? -4.188 -19.328 1.476 1 98.88 89 GLN A O 1
ATOM 686 N N . VAL A 1 90 ? -2.881 -20.938 0.509 1 98.94 90 VAL A N 1
ATOM 687 C CA . VAL A 1 90 ? -3.346 -20.594 -0.829 1 98.94 90 VAL A CA 1
ATOM 688 C C . VAL A 1 90 ? -4.062 -21.781 -1.457 1 98.94 90 VAL A C 1
ATOM 690 O O . VAL A 1 90 ? -3.529 -22.891 -1.475 1 98.94 90 VAL A O 1
ATOM 693 N N . ASP A 1 91 ? -5.289 -21.578 -1.966 1 98.94 91 ASP A N 1
ATOM 694 C CA . ASP A 1 91 ? -6.035 -22.547 -2.752 1 98.94 91 ASP A CA 1
ATOM 695 C C . ASP A 1 91 ? -5.742 -22.391 -4.242 1 98.94 91 ASP A C 1
ATOM 697 O O . ASP A 1 91 ? -6.117 -21.391 -4.855 1 98.94 91 ASP A O 1
ATOM 701 N N . VAL A 1 92 ? -5.125 -23.375 -4.738 1 98.75 92 VAL A N 1
ATOM 702 C CA . VAL A 1 92 ? -4.828 -23.312 -6.168 1 98.75 92 VAL A CA 1
ATOM 703 C C . VAL A 1 92 ? -5.664 -24.359 -6.91 1 98.75 92 VAL A C 1
ATOM 705 O O . VAL A 1 92 ? -5.285 -24.797 -7.996 1 98.75 92 VAL A O 1
ATOM 708 N N . GLY A 1 93 ? -6.699 -24.828 -6.289 1 98.44 93 GLY A N 1
ATOM 709 C CA . GLY A 1 93 ? -7.656 -25.703 -6.957 1 98.44 93 GLY A CA 1
ATOM 710 C C . GLY A 1 93 ? -7.324 -27.172 -6.812 1 98.44 93 GLY A C 1
ATOM 711 O O . GLY A 1 93 ? -7.727 -27.984 -7.645 1 98.44 93 GLY A O 1
ATOM 712 N N . GLU A 1 94 ? -6.605 -27.531 -5.77 1 97.88 94 GLU A N 1
ATOM 713 C CA . GLU A 1 94 ? -6.18 -28.906 -5.586 1 97.88 94 GLU A CA 1
ATOM 714 C C . GLU A 1 94 ? -6.957 -29.578 -4.461 1 97.88 94 GLU A C 1
ATOM 716 O O . GLU A 1 94 ? -6.629 -30.703 -4.055 1 97.88 94 GLU A O 1
ATOM 721 N N . GLY A 1 95 ? -7.934 -28.969 -3.92 1 97.12 95 GLY A N 1
ATOM 722 C CA . GLY A 1 95 ? -8.695 -29.531 -2.816 1 97.12 95 GLY A CA 1
ATOM 723 C C . GLY A 1 95 ? -8.023 -29.344 -1.47 1 97.12 95 GLY A C 1
ATOM 724 O O . GLY A 1 95 ? -8.547 -29.766 -0.44 1 97.12 95 GLY A O 1
ATOM 725 N N . LYS A 1 96 ? -6.887 -28.766 -1.493 1 98.12 96 LYS A N 1
ATOM 726 C CA . LYS A 1 96 ? -6.137 -28.359 -0.308 1 98.12 96 LYS A CA 1
ATOM 727 C C . LYS A 1 96 ? -5.375 -27.062 -0.557 1 98.12 96 LYS A C 1
ATOM 729 O O . LYS A 1 96 ? -5.238 -26.625 -1.702 1 98.12 96 LYS A O 1
ATOM 734 N N . THR A 1 97 ? -4.938 -26.516 0.545 1 98.75 97 THR A N 1
ATOM 735 C CA . THR A 1 97 ? -4.172 -25.281 0.389 1 98.75 97 THR A CA 1
ATOM 736 C C . THR A 1 97 ? -2.672 -25.578 0.407 1 98.75 97 THR A C 1
ATOM 738 O O . THR A 1 97 ? -2.236 -26.578 0.969 1 98.75 97 THR A O 1
ATOM 741 N N . ARG A 1 98 ? -1.965 -24.75 -0.279 1 98.75 98 ARG A N 1
ATOM 742 C CA . ARG A 1 98 ? -0.509 -24.719 -0.18 1 98.75 98 ARG A CA 1
ATOM 743 C C . ARG A 1 98 ? -0.052 -23.609 0.772 1 98.75 98 ARG A C 1
ATOM 745 O O . ARG A 1 98 ? -0.664 -22.547 0.834 1 98.75 98 ARG A O 1
ATOM 752 N N . THR A 1 99 ? 1.046 -23.859 1.464 1 98.81 99 THR A N 1
ATOM 753 C CA . THR A 1 99 ? 1.687 -22.828 2.279 1 98.81 99 THR A CA 1
ATOM 754 C C . THR A 1 99 ? 2.65 -22 1.441 1 98.81 99 THR A C 1
ATOM 756 O O . THR A 1 99 ? 3.496 -22.547 0.729 1 98.81 99 THR A O 1
ATOM 759 N N . VAL A 1 100 ? 2.461 -20.688 1.495 1 98.81 100 VAL A N 1
ATOM 760 C CA . VAL A 1 100 ? 3.334 -19.766 0.776 1 98.81 100 VAL A CA 1
ATOM 761 C C . VAL A 1 100 ? 3.93 -18.75 1.751 1 98.81 100 VAL A C 1
ATOM 763 O O . VAL A 1 100 ? 3.229 -18.234 2.619 1 98.81 100 VAL A O 1
ATOM 766 N N . VAL A 1 101 ? 5.23 -18.547 1.682 1 98.69 101 VAL A N 1
ATOM 767 C CA . VAL A 1 101 ? 5.906 -17.484 2.422 1 98.69 101 VAL A CA 1
ATOM 768 C C . VAL A 1 101 ? 6.391 -16.406 1.456 1 98.69 101 VAL A C 1
ATOM 770 O O . VAL A 1 101 ? 7.121 -16.703 0.505 1 98.69 101 VAL A O 1
ATOM 773 N N . SER A 1 102 ? 5.949 -15.195 1.639 1 98.31 102 SER A N 1
ATOM 774 C CA . SER A 1 102 ? 6.324 -14.117 0.731 1 98.31 102 SER A CA 1
ATOM 775 C C . SER A 1 102 ? 6.93 -12.938 1.49 1 98.31 102 SER A C 1
ATOM 777 O O . SER A 1 102 ? 6.602 -12.711 2.656 1 98.31 102 SER A O 1
ATOM 779 N N . GLY A 1 103 ? 7.797 -12.242 0.88 1 97.31 103 GLY A N 1
ATOM 780 C CA . GLY A 1 103 ? 8.422 -11.062 1.458 1 97.31 103 GLY A CA 1
ATOM 781 C C . GLY A 1 103 ? 7.672 -9.781 1.146 1 97.31 103 GLY A C 1
ATOM 782 O O . GLY A 1 103 ? 8.273 -8.789 0.744 1 97.31 103 GLY A O 1
ATOM 783 N N . LEU A 1 104 ? 6.367 -9.758 1.349 1 97.69 104 LEU A N 1
ATOM 784 C CA . LEU A 1 104 ? 5.562 -8.672 0.801 1 97.69 104 LEU A CA 1
ATOM 785 C C . LEU A 1 104 ? 5.113 -7.715 1.903 1 97.69 104 LEU A C 1
ATOM 787 O O . LEU A 1 104 ? 4.469 -6.703 1.629 1 97.69 104 LEU A O 1
ATOM 791 N N . VAL A 1 105 ? 5.543 -7.91 3.141 1 96.38 105 VAL A N 1
ATOM 792 C CA . VAL A 1 105 ? 5.051 -7.141 4.281 1 96.38 105 VAL A CA 1
ATOM 793 C C . VAL A 1 105 ? 5.324 -5.656 4.055 1 96.38 105 VAL A C 1
ATOM 795 O O . VAL A 1 105 ? 4.473 -4.812 4.348 1 96.38 105 VAL A O 1
ATOM 798 N N . LYS A 1 106 ? 6.422 -5.348 3.434 1 95 106 LYS A N 1
ATOM 799 C CA . LYS A 1 106 ? 6.84 -3.955 3.297 1 95 106 LYS A CA 1
ATOM 800 C C . LYS A 1 106 ? 6.109 -3.275 2.141 1 95 106 LYS A C 1
ATOM 802 O O . LYS A 1 106 ? 6.137 -2.049 2.018 1 95 106 LYS A O 1
ATOM 807 N N . HIS A 1 107 ? 5.395 -4.039 1.385 1 95.94 107 HIS A N 1
ATOM 808 C CA . HIS A 1 107 ? 4.883 -3.496 0.133 1 95.94 107 HIS A CA 1
ATOM 809 C C . HIS A 1 107 ? 3.365 -3.617 0.062 1 95.94 107 HIS A C 1
ATOM 811 O O . HIS A 1 107 ? 2.705 -2.824 -0.617 1 95.94 107 HIS A O 1
ATOM 817 N N . ILE A 1 108 ? 2.852 -4.57 0.745 1 96.44 108 ILE A N 1
ATOM 818 C CA . ILE A 1 108 ? 1.435 -4.898 0.642 1 96.44 108 ILE A CA 1
ATOM 819 C C . ILE A 1 108 ? 0.856 -5.137 2.035 1 96.44 108 ILE A C 1
ATOM 821 O O . ILE A 1 108 ? 1.433 -5.875 2.836 1 96.44 108 ILE A O 1
ATOM 825 N N . THR A 1 109 ? -0.28 -4.559 2.355 1 95.81 109 THR A N 1
ATOM 826 C CA . THR A 1 109 ? -0.88 -4.707 3.676 1 95.81 109 THR A CA 1
ATOM 827 C C . THR A 1 109 ? -1.553 -6.07 3.816 1 95.81 109 THR A C 1
ATOM 829 O O . THR A 1 109 ? -1.813 -6.746 2.818 1 95.81 109 THR A O 1
ATOM 832 N N . LEU A 1 110 ? -1.812 -6.414 5.043 1 95.5 110 LEU A N 1
ATOM 833 C CA . LEU A 1 110 ? -2.504 -7.664 5.324 1 95.5 110 LEU A CA 1
ATOM 834 C C . LEU A 1 110 ? -3.889 -7.68 4.688 1 95.5 110 LEU A C 1
ATOM 836 O O . LEU A 1 110 ? -4.32 -8.703 4.152 1 95.5 110 LEU A O 1
ATOM 840 N N . GLU A 1 111 ? -4.559 -6.566 4.727 1 93.75 111 GLU A N 1
ATOM 841 C CA . GLU A 1 111 ? -5.898 -6.445 4.152 1 93.75 111 GLU A CA 1
ATOM 842 C C . GLU A 1 111 ? -5.875 -6.68 2.645 1 93.75 111 GLU A C 1
ATOM 844 O O . GLU A 1 111 ? -6.754 -7.348 2.102 1 93.75 111 GLU A O 1
ATOM 849 N N . GLU A 1 112 ? -4.898 -6.156 2.031 1 95.62 112 GLU A N 1
ATOM 850 C CA . GLU A 1 112 ? -4.762 -6.328 0.588 1 95.62 112 GLU A CA 1
ATOM 851 C C . GLU A 1 112 ? -4.422 -7.773 0.234 1 95.62 112 GLU A C 1
ATOM 853 O O . GLU A 1 112 ? -4.766 -8.25 -0.849 1 95.62 112 GLU A O 1
ATOM 858 N N . MET A 1 113 ? -3.77 -8.477 1.149 1 98 113 MET A N 1
ATOM 859 C CA . MET A 1 113 ? -3.371 -9.859 0.932 1 98 113 MET A CA 1
ATOM 860 C C . MET A 1 113 ? -4.559 -10.805 1.117 1 98 113 MET A C 1
ATOM 862 O O . MET A 1 113 ? -4.73 -11.75 0.346 1 98 113 MET A O 1
ATOM 866 N N . GLN A 1 114 ? -5.316 -10.461 2.084 1 97.88 114 GLN A N 1
ATOM 867 C CA . GLN A 1 114 ? -6.398 -11.367 2.443 1 97.88 114 GLN A CA 1
ATOM 868 C C . GLN A 1 114 ? -7.391 -11.523 1.296 1 97.88 114 GLN A C 1
ATOM 870 O O . GLN A 1 114 ? -7.891 -10.523 0.764 1 97.88 114 GLN A O 1
ATOM 875 N N . ASP A 1 115 ? -7.652 -12.781 0.83 1 98.19 115 ASP A N 1
ATOM 876 C CA . ASP A 1 115 ? -8.633 -13.164 -0.182 1 98.19 115 ASP A CA 1
ATOM 877 C C . ASP A 1 115 ? -8.188 -12.727 -1.574 1 98.19 115 ASP A C 1
ATOM 879 O O . ASP A 1 115 ? -8.961 -12.789 -2.529 1 98.19 115 ASP A O 1
ATOM 883 N N . LYS A 1 116 ? -6.984 -12.242 -1.643 1 98.38 116 LYS A N 1
ATOM 884 C CA . LYS A 1 116 ? -6.461 -11.836 -2.941 1 98.38 116 LYS A CA 1
ATOM 885 C C . LYS A 1 116 ? -6.348 -13.031 -3.887 1 98.38 116 LYS A C 1
ATOM 887 O O . LYS A 1 116 ? -5.867 -14.102 -3.494 1 98.38 116 LYS A O 1
ATOM 892 N N . VAL A 1 117 ? -6.918 -12.875 -5.074 1 98.81 117 VAL A N 1
ATOM 893 C CA . VAL A 1 117 ? -6.723 -13.82 -6.168 1 98.81 117 VAL A CA 1
ATOM 894 C C . VAL A 1 117 ? -5.539 -13.383 -7.027 1 98.81 117 VAL A C 1
ATOM 896 O O . VAL A 1 117 ? -5.469 -12.227 -7.457 1 98.81 117 VAL A O 1
ATOM 899 N N . ALA A 1 118 ? -4.578 -14.281 -7.207 1 98.88 118 ALA A N 1
ATOM 900 C CA . ALA A 1 118 ? -3.314 -13.93 -7.852 1 98.88 118 ALA A CA 1
ATOM 901 C C . ALA A 1 118 ? -2.752 -15.109 -8.641 1 98.88 118 ALA A C 1
ATOM 903 O O . ALA A 1 118 ? -3.377 -16.172 -8.711 1 98.88 118 ALA A O 1
ATOM 904 N N . VAL A 1 119 ? -1.624 -14.891 -9.32 1 98.94 119 VAL A N 1
ATOM 905 C CA . VAL A 1 119 ? -0.897 -15.93 -10.047 1 98.94 119 VAL A CA 1
ATOM 906 C C . VAL A 1 119 ? 0.208 -16.5 -9.156 1 98.94 119 VAL A C 1
ATOM 908 O O . VAL A 1 119 ? 0.993 -15.75 -8.57 1 98.94 119 VAL A O 1
ATOM 911 N N . PHE A 1 120 ? 0.278 -17.812 -9.062 1 98.94 120 PHE A N 1
ATOM 912 C CA . PHE A 1 120 ? 1.293 -18.5 -8.273 1 98.94 120 PHE A CA 1
ATOM 913 C C . PHE A 1 120 ? 2.09 -19.469 -9.141 1 98.94 120 PHE A C 1
ATOM 915 O O . PHE A 1 120 ? 1.529 -20.141 -10.008 1 98.94 120 PHE A O 1
ATOM 922 N N . MET A 1 121 ? 3.377 -19.5 -8.961 1 98.81 121 MET A N 1
ATOM 923 C CA . MET A 1 121 ? 4.207 -20.578 -9.508 1 98.81 121 MET A CA 1
ATOM 924 C C . MET A 1 121 ? 4.246 -21.766 -8.562 1 98.81 121 MET A C 1
ATOM 926 O O . MET A 1 121 ? 4.703 -21.656 -7.426 1 98.81 121 MET A O 1
ATOM 930 N N . CYS A 1 122 ? 3.898 -22.906 -9.07 1 98.56 122 CYS A N 1
ATOM 931 C CA . CYS A 1 122 ? 3.533 -23.984 -8.156 1 98.56 122 CYS A CA 1
ATOM 932 C C . CYS A 1 122 ? 4.488 -25.172 -8.297 1 98.56 122 CYS A C 1
ATOM 934 O O . CYS A 1 122 ? 4.316 -26.203 -7.633 1 98.56 122 CYS A O 1
ATOM 936 N N . ASN A 1 123 ? 5.5 -25.062 -9.172 1 98.56 123 ASN A N 1
ATOM 937 C CA . ASN A 1 123 ? 6.324 -26.25 -9.359 1 98.56 123 ASN A CA 1
ATOM 938 C C . ASN A 1 123 ? 7.785 -25.984 -9.008 1 98.56 123 ASN A C 1
ATOM 940 O O . ASN A 1 123 ? 8.688 -26.594 -9.57 1 98.56 123 ASN A O 1
ATOM 944 N N . LEU A 1 124 ? 7.961 -24.984 -8.125 1 97.62 124 LEU A N 1
ATOM 945 C CA . LEU A 1 124 ? 9.266 -24.844 -7.48 1 97.62 124 LEU A CA 1
ATOM 946 C C . LEU A 1 124 ? 9.43 -25.859 -6.348 1 97.62 124 LEU A C 1
ATOM 948 O O . LEU A 1 124 ? 8.445 -26.234 -5.703 1 97.62 124 LEU A O 1
ATOM 952 N N . LYS A 1 125 ? 10.648 -26.266 -6.191 1 96.94 125 LYS A N 1
ATOM 953 C CA . LYS A 1 125 ? 10.906 -27.062 -4.992 1 96.94 125 LYS A CA 1
ATOM 954 C C . LYS A 1 125 ? 10.602 -26.266 -3.729 1 96.94 125 LYS A C 1
ATOM 956 O O . LYS A 1 125 ? 11 -25.094 -3.611 1 96.94 125 LYS A O 1
ATOM 961 N N . PRO A 1 126 ? 9.875 -26.922 -2.828 1 97.56 126 PRO A N 1
ATOM 962 C CA . PRO A 1 126 ? 9.586 -26.219 -1.582 1 97.56 126 PRO A CA 1
ATOM 963 C C . PRO A 1 126 ? 10.852 -25.719 -0.881 1 97.56 126 PRO A C 1
ATOM 965 O O . PRO A 1 126 ? 11.875 -26.406 -0.872 1 97.56 126 PRO A O 1
ATOM 968 N N . ALA A 1 127 ? 10.758 -24.516 -0.332 1 96.12 127 ALA A N 1
ATOM 969 C CA . ALA A 1 127 ? 11.898 -23.906 0.348 1 96.12 127 ALA A CA 1
ATOM 970 C C . ALA A 1 127 ? 11.531 -23.5 1.773 1 96.12 127 ALA A C 1
ATOM 972 O O . ALA A 1 127 ? 10.43 -23 2.02 1 96.12 127 ALA A O 1
ATOM 973 N N . LYS A 1 128 ? 12.422 -23.719 2.635 1 96.44 128 LYS A N 1
ATOM 974 C CA . LYS A 1 128 ? 12.211 -23.297 4.016 1 96.44 128 LYS A CA 1
ATOM 975 C C . LYS A 1 128 ? 12.547 -21.812 4.195 1 96.44 128 LYS A C 1
ATOM 977 O O . LYS A 1 128 ? 13.664 -21.391 3.887 1 96.44 128 LYS A O 1
ATOM 982 N N . MET A 1 129 ? 11.516 -21.078 4.594 1 96.12 129 MET A N 1
ATOM 983 C CA . MET A 1 129 ? 11.688 -19.656 4.93 1 96.12 129 MET A CA 1
ATOM 984 C C . MET A 1 129 ? 11.445 -19.422 6.418 1 96.12 129 MET A C 1
ATOM 986 O O . MET A 1 129 ? 10.297 -19.312 6.852 1 96.12 129 MET A O 1
ATOM 990 N N . ARG A 1 130 ? 12.625 -19.406 7.191 1 96.81 130 ARG A N 1
ATOM 991 C CA . ARG A 1 130 ? 12.57 -19.219 8.641 1 96.81 130 ARG A CA 1
ATOM 992 C C . ARG A 1 130 ? 11.711 -20.297 9.297 1 96.81 130 ARG A C 1
ATOM 994 O O . ARG A 1 130 ? 10.82 -20 10.086 1 96.81 130 ARG A O 1
ATOM 1001 N N . GLY A 1 131 ? 11.898 -21.469 8.867 1 96.69 131 GLY A N 1
ATOM 1002 C CA . GLY A 1 131 ? 11.328 -22.625 9.531 1 96.69 131 GLY A CA 1
ATOM 1003 C C . GLY A 1 131 ? 10.008 -23.078 8.922 1 96.69 131 GLY A C 1
ATOM 1004 O O . GLY A 1 131 ? 9.477 -24.125 9.281 1 96.69 131 GLY A O 1
ATOM 1005 N N . VAL A 1 132 ? 9.516 -22.312 8.023 1 97.5 132 VAL A N 1
ATOM 1006 C CA . VAL A 1 132 ? 8.258 -22.672 7.387 1 97.5 132 VAL A CA 1
ATOM 1007 C C . VAL A 1 132 ? 8.5 -23.047 5.926 1 97.5 132 VAL A C 1
ATOM 1009 O O . VAL A 1 132 ? 9.195 -22.328 5.207 1 97.5 132 VAL A O 1
ATOM 1012 N N . LEU A 1 133 ? 7.887 -24.156 5.531 1 97.75 133 LEU A N 1
ATOM 1013 C CA . LEU A 1 133 ? 8.039 -24.625 4.156 1 97.75 133 LEU A CA 1
ATOM 1014 C C . LEU A 1 133 ? 7.117 -23.859 3.217 1 97.75 133 LEU A C 1
ATOM 1016 O O . LEU A 1 133 ? 5.898 -23.844 3.404 1 97.75 133 LEU A O 1
ATOM 1020 N N . SER A 1 134 ? 7.703 -23.219 2.244 1 98.62 134 SER A N 1
ATOM 1021 C CA . SER A 1 134 ? 6.949 -22.516 1.212 1 98.62 134 SER A CA 1
ATOM 1022 C C . SER A 1 134 ? 6.82 -23.359 -0.051 1 98.62 134 SER A C 1
ATOM 1024 O O . SER A 1 134 ? 7.824 -23.828 -0.6 1 98.62 134 SER A O 1
ATOM 1026 N N . GLU A 1 135 ? 5.602 -23.5 -0.566 1 98.56 135 GLU A N 1
ATOM 1027 C CA . GLU A 1 135 ? 5.34 -24.5 -1.604 1 98.56 135 GLU A CA 1
ATOM 1028 C C . GLU A 1 135 ? 5.02 -23.828 -2.938 1 98.56 135 GLU A C 1
ATOM 1030 O O . GLU A 1 135 ? 4.738 -24.516 -3.928 1 98.56 135 GLU A O 1
ATOM 1035 N N . ALA A 1 136 ? 5 -22.578 -2.945 1 98.62 136 ALA A N 1
ATOM 1036 C CA . ALA A 1 136 ? 4.742 -21.812 -4.16 1 98.62 136 ALA A CA 1
ATOM 1037 C C . ALA A 1 136 ? 5.27 -20.391 -4.031 1 98.62 136 ALA A C 1
ATOM 1039 O O . ALA A 1 136 ? 5.809 -20.016 -2.988 1 98.62 136 ALA A O 1
ATOM 1040 N N . MET A 1 137 ? 5.242 -19.672 -5.141 1 98.69 137 MET A N 1
ATOM 1041 C CA . MET A 1 137 ? 5.676 -18.281 -5.203 1 98.69 137 MET A CA 1
ATOM 1042 C C . MET A 1 137 ? 4.609 -17.406 -5.855 1 98.69 137 MET A C 1
ATOM 1044 O O . MET A 1 137 ? 4.113 -17.719 -6.934 1 98.69 137 MET A O 1
ATOM 1048 N N . ILE A 1 138 ? 4.215 -16.359 -5.109 1 98.88 138 ILE A N 1
ATOM 1049 C CA . ILE A 1 138 ? 3.271 -15.406 -5.676 1 98.88 138 ILE A CA 1
ATOM 1050 C C . ILE A 1 138 ? 3.99 -14.5 -6.672 1 98.88 138 ILE A C 1
ATOM 1052 O O . ILE A 1 138 ? 5.09 -14.016 -6.398 1 98.88 138 ILE A O 1
ATOM 1056 N N . MET A 1 139 ? 3.402 -14.242 -7.871 1 98.88 139 MET A N 1
ATOM 1057 C CA . MET A 1 139 ? 4.039 -13.477 -8.938 1 98.88 139 MET A CA 1
ATOM 1058 C C . MET A 1 139 ? 3.699 -12 -8.828 1 98.88 139 MET A C 1
ATOM 1060 O O . MET A 1 139 ? 2.525 -11.625 -8.789 1 98.88 139 MET A O 1
ATOM 1064 N N . CYS A 1 140 ? 4.727 -11.211 -8.859 1 98.88 140 CYS A N 1
ATOM 1065 C CA . CYS A 1 140 ? 4.57 -9.773 -8.664 1 98.88 140 CYS A CA 1
ATOM 1066 C C . CYS A 1 140 ? 5.371 -8.992 -9.703 1 98.88 140 CYS A C 1
ATOM 1068 O O . CYS A 1 140 ? 6.395 -9.469 -10.195 1 98.88 140 CYS A O 1
ATOM 1070 N N . ALA A 1 141 ? 4.852 -7.789 -10.07 1 98.75 141 ALA A N 1
ATOM 1071 C CA . ALA A 1 141 ? 5.652 -6.758 -10.727 1 98.75 141 ALA A CA 1
ATOM 1072 C C . ALA A 1 141 ? 6.523 -6.016 -9.711 1 98.75 141 ALA A C 1
ATOM 1074 O O . ALA A 1 141 ? 6.051 -5.633 -8.641 1 98.75 141 ALA A O 1
ATOM 1075 N N . SER A 1 142 ? 7.793 -5.812 -10.125 1 97.38 142 SER A N 1
ATOM 1076 C CA . SER A 1 142 ? 8.68 -5.352 -9.062 1 97.38 142 SER A CA 1
ATOM 1077 C C . SER A 1 142 ? 9.672 -4.312 -9.578 1 97.38 142 SER A C 1
ATOM 1079 O O . SER A 1 142 ? 10.219 -4.465 -10.672 1 97.38 142 SER A O 1
ATOM 1081 N N . THR A 1 143 ? 9.844 -3.256 -8.844 1 95.94 143 THR A N 1
ATOM 1082 C CA . THR A 1 143 ? 10.969 -2.326 -8.859 1 95.94 143 THR A CA 1
ATOM 1083 C C . THR A 1 143 ? 11.68 -2.324 -7.508 1 95.94 143 THR A C 1
ATOM 1085 O O . THR A 1 143 ? 11.203 -2.932 -6.547 1 95.94 143 THR A O 1
ATOM 1088 N N . PRO A 1 144 ? 12.844 -1.825 -7.441 1 92.44 144 PRO A N 1
ATOM 1089 C CA . PRO A 1 144 ? 13.492 -1.728 -6.129 1 92.44 144 PRO A CA 1
ATOM 1090 C C . PRO A 1 144 ? 12.625 -1.021 -5.094 1 92.44 144 PRO A C 1
ATOM 1092 O O . PRO A 1 144 ? 12.719 -1.318 -3.898 1 92.44 144 PRO A O 1
ATOM 1095 N N . GLU A 1 145 ? 11.75 -0.172 -5.496 1 90.06 145 GLU A N 1
ATOM 1096 C CA . GLU A 1 145 ? 11 0.683 -4.578 1 90.06 145 GLU A CA 1
ATOM 1097 C C . GLU A 1 145 ? 9.594 0.142 -4.344 1 90.06 145 GLU A C 1
ATOM 1099 O O . GLU A 1 145 ? 8.992 0.407 -3.303 1 90.06 145 GLU A O 1
ATOM 1104 N N . LYS A 1 146 ? 9.164 -0.547 -5.316 1 93.44 146 LYS A N 1
ATOM 1105 C CA . LYS A 1 146 ? 7.75 -0.898 -5.27 1 93.44 146 LYS A CA 1
ATOM 1106 C C . LYS A 1 146 ? 7.516 -2.309 -5.801 1 93.44 146 LYS A C 1
ATOM 1108 O O . LYS A 1 146 ? 8.117 -2.709 -6.801 1 93.44 146 LYS A O 1
ATOM 1113 N N . VAL A 1 147 ? 6.652 -3.098 -5.109 1 97.56 147 VAL A N 1
ATOM 1114 C CA . VAL A 1 147 ? 6.227 -4.426 -5.535 1 97.56 147 VAL A CA 1
ATOM 1115 C C . VAL A 1 147 ? 4.699 -4.48 -5.594 1 97.56 147 VAL A C 1
ATOM 1117 O O . VAL A 1 147 ? 4.02 -3.988 -4.691 1 97.56 147 VAL A O 1
ATOM 1120 N N . GLU A 1 148 ? 4.129 -5.039 -6.68 1 97.56 148 GLU A N 1
ATOM 1121 C CA . GLU A 1 148 ? 2.688 -5.188 -6.855 1 97.56 148 GLU A CA 1
ATOM 1122 C C . GLU A 1 148 ? 2.326 -6.609 -7.277 1 97.56 148 GLU A C 1
ATOM 1124 O O . GLU A 1 148 ? 2.977 -7.188 -8.156 1 97.56 148 GLU A O 1
ATOM 1129 N N . ILE A 1 149 ? 1.281 -7.102 -6.668 1 98.56 149 ILE A N 1
ATOM 1130 C CA . ILE A 1 149 ? 0.78 -8.414 -7.059 1 98.56 149 ILE A CA 1
ATOM 1131 C C . ILE A 1 149 ? 0.104 -8.328 -8.43 1 98.56 149 ILE A C 1
ATOM 1133 O O . ILE A 1 149 ? -0.709 -7.43 -8.664 1 98.56 149 ILE A O 1
ATOM 1137 N N . LEU A 1 150 ? 0.418 -9.234 -9.344 1 98.88 150 LEU A N 1
ATOM 1138 C CA . LEU A 1 150 ? -0.197 -9.227 -10.664 1 98.88 150 LEU A CA 1
ATOM 1139 C C . LEU A 1 150 ? -1.692 -9.508 -10.57 1 98.88 150 LEU A C 1
ATOM 1141 O O . LEU A 1 150 ? -2.123 -10.336 -9.766 1 98.88 150 LEU A O 1
ATOM 1145 N N . ASN A 1 151 ? -2.436 -8.859 -11.461 1 98.56 151 ASN A N 1
ATOM 1146 C CA . ASN A 1 151 ? -3.883 -9.031 -11.531 1 98.56 151 ASN A CA 1
ATOM 1147 C C . ASN A 1 151 ? -4.266 -10.148 -12.492 1 98.56 151 ASN A C 1
ATOM 1149 O O . ASN A 1 151 ? -3.664 -10.289 -13.562 1 98.56 151 ASN A O 1
ATOM 1153 N N . VAL A 1 152 ? -5.242 -10.828 -12.125 1 98.75 152 VAL A N 1
ATOM 1154 C CA . VAL A 1 152 ? -5.844 -11.797 -13.039 1 98.75 152 VAL A CA 1
ATOM 1155 C C . VAL A 1 152 ? -7.059 -11.18 -13.727 1 98.75 152 VAL A C 1
ATOM 1157 O O . VAL A 1 152 ? -7.648 -10.227 -13.219 1 98.75 152 VAL A O 1
ATOM 1160 N N . PRO A 1 153 ? -7.348 -11.625 -14.945 1 98.25 153 PRO A N 1
ATOM 1161 C CA . PRO A 1 153 ? -8.539 -11.086 -15.602 1 98.25 153 PRO A CA 1
ATOM 1162 C C . PRO A 1 153 ? -9.836 -11.453 -14.875 1 98.25 153 PRO A C 1
ATOM 1164 O O . PRO A 1 153 ? -9.859 -12.422 -14.109 1 98.25 153 PRO A O 1
ATOM 1167 N N . LYS A 1 154 ? -10.812 -10.656 -15.414 1 93.88 154 LYS A N 1
ATOM 1168 C CA . LYS A 1 154 ? -12.133 -10.938 -14.867 1 93.88 154 LYS A CA 1
ATOM 1169 C C . LYS A 1 154 ? -12.609 -12.328 -15.281 1 93.88 154 LYS A C 1
ATOM 1171 O O . LYS A 1 154 ? -12.414 -12.742 -16.422 1 93.88 154 LYS A O 1
ATOM 1176 N N . GLY A 1 155 ? -12.984 -13.195 -14.508 1 95.94 155 GLY A N 1
ATOM 1177 C CA . GLY A 1 155 ? -13.508 -14.516 -14.82 1 95.94 155 GLY A CA 1
ATOM 1178 C C . GLY A 1 155 ? -12.562 -15.641 -14.406 1 95.94 155 GLY A C 1
ATOM 1179 O O . GLY A 1 155 ? -12.906 -16.812 -14.531 1 95.94 155 GLY A O 1
ATOM 1180 N N . ALA A 1 156 ? -11.375 -15.195 -14.172 1 98.38 156 ALA A N 1
ATOM 1181 C CA . ALA A 1 156 ? -10.4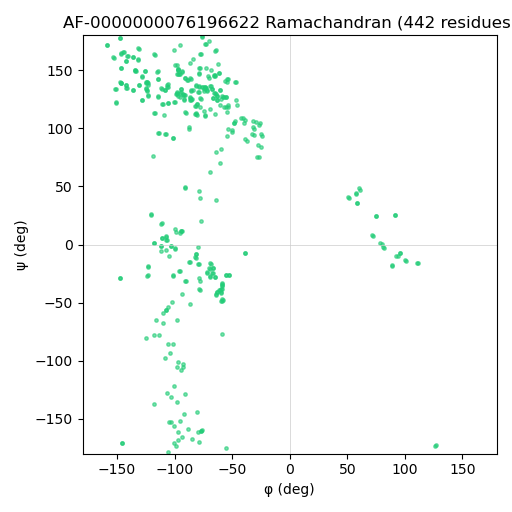22 -16.203 -13.727 1 98.38 156 ALA A CA 1
ATOM 1182 C C . ALA A 1 156 ? -11.016 -17.078 -12.625 1 98.38 156 ALA A C 1
ATOM 1184 O O . ALA A 1 156 ? -11.742 -16.578 -11.758 1 98.38 156 ALA A O 1
ATOM 1185 N N . ALA A 1 157 ? -10.727 -18.344 -12.703 1 98.56 157 ALA A N 1
ATOM 1186 C CA . ALA A 1 157 ? -11.141 -19.312 -11.68 1 98.56 157 ALA A CA 1
ATOM 1187 C C . ALA A 1 157 ? -9.922 -19.891 -10.961 1 98.56 157 ALA A C 1
ATOM 1189 O O . ALA A 1 157 ? -8.859 -20.062 -11.555 1 98.56 157 ALA A O 1
ATOM 1190 N N . ILE A 1 158 ? -10.18 -20.203 -9.727 1 98.75 158 ILE A N 1
ATOM 1191 C CA . ILE A 1 158 ? -9.117 -20.828 -8.961 1 98.75 158 ILE A CA 1
ATOM 1192 C C . ILE A 1 158 ? -8.688 -22.125 -9.656 1 98.75 158 ILE A C 1
ATOM 1194 O O . ILE A 1 158 ? -9.523 -22.938 -10.047 1 98.75 158 ILE A O 1
ATOM 1198 N N . GLY A 1 159 ? -7.363 -22.25 -9.898 1 98.69 159 GLY A N 1
ATOM 1199 C CA . GLY A 1 159 ? -6.824 -23.422 -10.555 1 98.69 159 GLY A CA 1
ATOM 1200 C C . GLY A 1 159 ? -6.543 -23.219 -12.023 1 98.69 159 GLY A C 1
ATOM 1201 O O . GLY A 1 159 ? -5.848 -24.016 -12.656 1 98.69 159 GLY A O 1
ATOM 1202 N N . ASP A 1 160 ? -7.062 -22.109 -12.594 1 98.69 160 ASP A N 1
ATOM 1203 C CA . ASP A 1 160 ? -6.781 -21.812 -13.992 1 98.69 160 ASP A CA 1
ATOM 1204 C C . ASP A 1 160 ? -5.277 -21.781 -14.258 1 98.69 160 ASP A C 1
ATOM 1206 O O . ASP A 1 160 ? -4.508 -21.266 -13.445 1 98.69 160 ASP A O 1
ATOM 1210 N N . LYS A 1 161 ? -4.941 -22.281 -15.414 1 98.19 161 LYS A N 1
ATOM 1211 C CA . LYS A 1 161 ? -3.547 -22.234 -15.844 1 98.19 161 LYS A CA 1
ATOM 1212 C C . LYS A 1 161 ? -3.244 -20.953 -16.594 1 98.19 161 LYS A C 1
ATOM 1214 O O . LYS A 1 161 ? -4.07 -20.469 -17.391 1 98.19 161 LYS A O 1
ATOM 1219 N N . VAL A 1 162 ? -2.064 -20.422 -16.344 1 98.62 162 VAL A N 1
ATOM 1220 C CA . VAL A 1 162 ? -1.58 -19.25 -17.047 1 98.62 162 VAL A CA 1
ATOM 1221 C C . VAL A 1 162 ? -0.461 -19.656 -18.016 1 98.62 162 VAL A C 1
ATOM 1223 O O . VAL A 1 162 ? 0.45 -20.391 -17.641 1 98.62 162 VAL A O 1
ATOM 1226 N N . PHE A 1 163 ? -0.509 -19.203 -19.203 1 97.69 163 PHE A N 1
ATOM 1227 C CA . PHE A 1 163 ? 0.51 -19.547 -20.188 1 97.69 163 PHE A CA 1
ATOM 1228 C C . PHE A 1 163 ? 0.86 -18.359 -21.062 1 97.69 163 PHE A C 1
ATOM 1230 O O . PHE A 1 163 ? 0.141 -17.344 -21.062 1 97.69 163 PHE A O 1
ATOM 1237 N N . ALA A 1 164 ? 1.95 -18.438 -21.688 1 97.88 164 ALA A N 1
ATOM 1238 C CA . ALA A 1 164 ? 2.355 -17.438 -22.656 1 97.88 164 ALA A CA 1
ATOM 1239 C C . ALA A 1 164 ? 1.961 -17.844 -24.078 1 97.88 164 ALA A C 1
ATOM 1241 O O . ALA A 1 164 ? 2.162 -19 -24.469 1 97.88 164 ALA A O 1
ATOM 1242 N N . GLU A 1 165 ? 1.425 -16.922 -24.75 1 93 165 GLU A N 1
ATOM 1243 C CA . GLU A 1 165 ? 1.044 -17.188 -26.125 1 93 165 GLU A CA 1
ATOM 1244 C C . GLU A 1 165 ? 2.232 -17.703 -26.938 1 93 165 GLU A C 1
ATOM 1246 O O . GLU A 1 165 ? 3.312 -17.109 -26.906 1 93 165 GLU A O 1
ATOM 1251 N N . GLY A 1 166 ? 2.051 -18.875 -27.625 1 93.06 166 GLY A N 1
ATOM 1252 C CA . GLY A 1 166 ? 3.1 -19.406 -28.469 1 93.06 166 GLY A CA 1
ATOM 1253 C C . GLY A 1 166 ? 4.012 -20.391 -27.75 1 93.06 166 GLY A C 1
ATOM 1254 O O . GLY A 1 166 ? 4.883 -21 -28.375 1 93.06 166 GLY A O 1
ATOM 1255 N N . TYR A 1 167 ? 3.834 -20.438 -26.531 1 95 167 TYR A N 1
ATOM 1256 C CA . TYR A 1 167 ? 4.602 -21.406 -25.75 1 95 167 TYR A CA 1
ATOM 1257 C C . TYR A 1 167 ? 3.717 -22.547 -25.266 1 95 167 TYR A C 1
ATOM 1259 O O . TYR A 1 167 ? 3.07 -22.438 -24.219 1 95 167 TYR A O 1
ATOM 1267 N N . THR A 1 168 ? 3.621 -23.641 -25.922 1 83.38 168 THR A N 1
ATOM 1268 C CA . THR A 1 168 ? 2.625 -24.688 -25.766 1 83.38 168 THR A CA 1
ATOM 1269 C C . THR A 1 168 ? 3.189 -25.844 -24.938 1 83.38 168 THR A C 1
ATOM 1271 O O . THR A 1 168 ? 2.582 -26.906 -24.859 1 83.38 168 THR A O 1
ATOM 1274 N N . GLY A 1 169 ? 4.18 -25.797 -24.312 1 86.75 169 GLY A N 1
ATOM 1275 C CA . GLY A 1 169 ? 4.75 -26.891 -23.547 1 86.75 169 GLY A CA 1
ATOM 1276 C C . GLY A 1 169 ? 3.98 -27.188 -22.266 1 86.75 169 GLY A C 1
ATOM 1277 O O . GLY A 1 169 ? 2.939 -26.578 -22.016 1 86.75 169 GLY A O 1
ATOM 1278 N N . GLU A 1 170 ? 4.387 -28.281 -21.625 1 93.38 170 GLU A N 1
ATOM 1279 C CA . GLU A 1 170 ? 3.812 -28.719 -20.359 1 93.38 170 GLU A CA 1
ATOM 1280 C C . GLU A 1 170 ? 4.773 -28.453 -19.203 1 93.38 170 GLU A C 1
ATOM 1282 O O . GLU A 1 170 ? 5.969 -28.719 -19.312 1 93.38 170 GLU A O 1
ATOM 1287 N N . PRO A 1 171 ? 4.156 -27.969 -18.141 1 97.31 171 PRO A N 1
ATOM 1288 C CA . PRO A 1 171 ? 5.016 -27.719 -16.984 1 97.31 171 PRO A CA 1
ATOM 1289 C C . PRO A 1 171 ? 5.617 -28.984 -16.406 1 97.31 171 PRO A C 1
ATOM 1291 O O . PRO A 1 171 ? 4.988 -30.047 -16.453 1 97.31 171 PRO A O 1
ATOM 1294 N N . ASP A 1 172 ? 6.852 -28.828 -15.906 1 97 172 ASP A N 1
ATOM 1295 C CA . ASP A 1 172 ? 7.41 -29.922 -15.094 1 97 172 ASP A CA 1
ATOM 1296 C C . ASP A 1 172 ? 6.562 -30.172 -13.852 1 97 172 ASP A C 1
ATOM 1298 O O . ASP A 1 172 ? 5.969 -29.234 -13.305 1 97 172 ASP A O 1
ATOM 1302 N N . ALA A 1 173 ? 6.52 -31.406 -13.453 1 96.62 173 ALA A N 1
ATOM 1303 C CA . ALA A 1 173 ? 5.848 -31.688 -12.188 1 96.62 173 ALA A CA 1
ATOM 1304 C C . ALA A 1 173 ? 6.516 -30.922 -11.039 1 96.62 173 ALA A C 1
ATOM 1306 O O . ALA A 1 173 ? 5.836 -30.359 -10.188 1 96.62 173 ALA A O 1
ATOM 1307 N N . MET A 1 174 ? 7.754 -30.906 -11.055 1 97.75 174 MET A N 1
ATOM 1308 C CA . MET A 1 174 ? 8.609 -30.172 -10.125 1 97.75 174 MET A CA 1
ATOM 1309 C C . MET A 1 174 ? 9.93 -29.781 -10.797 1 97.75 174 MET A C 1
ATOM 1311 O O . MET A 1 174 ? 10.57 -30.609 -11.445 1 97.75 174 MET A O 1
ATOM 1315 N N . LEU A 1 175 ? 10.289 -28.562 -10.602 1 97.06 175 LEU A N 1
ATOM 1316 C CA . LEU A 1 175 ? 11.539 -28.125 -11.227 1 97.06 175 LEU A CA 1
ATOM 1317 C C . LEU A 1 175 ? 12.742 -28.719 -10.5 1 97.06 175 LEU A C 1
ATOM 1319 O O . LEU A 1 175 ? 12.75 -28.797 -9.266 1 97.06 175 LEU A O 1
ATOM 1323 N N . ASN A 1 176 ? 13.664 -29.203 -11.289 1 95.19 176 ASN A N 1
ATOM 1324 C CA . ASN A 1 176 ? 14.953 -29.625 -10.758 1 95.19 176 ASN A CA 1
ATOM 1325 C C . ASN A 1 176 ? 15.898 -28.453 -10.562 1 95.19 176 ASN A C 1
ATOM 1327 O O . ASN A 1 176 ? 16.359 -27.844 -11.539 1 95.19 176 ASN A O 1
ATOM 1331 N N . PRO A 1 177 ? 16.219 -28.141 -9.344 1 94.88 177 PRO A N 1
ATOM 1332 C CA . PRO A 1 177 ? 17.062 -26.984 -9.086 1 94.88 177 PRO A CA 1
ATOM 1333 C C . PRO A 1 177 ? 18.391 -27.031 -9.836 1 94.88 177 PRO A C 1
ATOM 1335 O O . PRO A 1 177 ? 18.969 -26 -10.18 1 94.88 177 PRO A O 1
ATOM 1338 N N . LYS A 1 178 ? 18.875 -28.188 -10.156 1 94.38 178 LYS A N 1
ATOM 1339 C CA . LYS A 1 178 ? 20.156 -28.344 -10.852 1 94.38 178 LYS A CA 1
ATOM 1340 C C . LYS A 1 178 ? 20.047 -27.891 -12.305 1 94.38 178 LYS A C 1
ATOM 1342 O O . LYS A 1 178 ? 21.047 -27.516 -12.922 1 94.38 178 LYS A O 1
ATOM 1347 N N . LYS A 1 179 ? 18.844 -27.906 -12.891 1 94.62 179 LYS A N 1
ATOM 1348 C CA . LYS A 1 179 ? 18.641 -27.531 -14.289 1 94.62 179 LYS A CA 1
ATOM 1349 C C . LYS A 1 179 ? 18.438 -26.031 -14.438 1 94.62 179 LYS A C 1
ATOM 1351 O O . LYS A 1 179 ? 18.469 -25.5 -15.555 1 94.62 179 LYS A O 1
ATOM 1356 N N . LYS A 1 180 ? 18.156 -25.203 -13.422 1 95.75 180 LYS A N 1
ATOM 1357 C CA . LYS A 1 180 ? 18.094 -23.734 -13.352 1 95.75 180 LYS A CA 1
ATOM 1358 C C . LYS A 1 180 ? 17.078 -23.188 -14.344 1 95.75 180 LYS A C 1
ATOM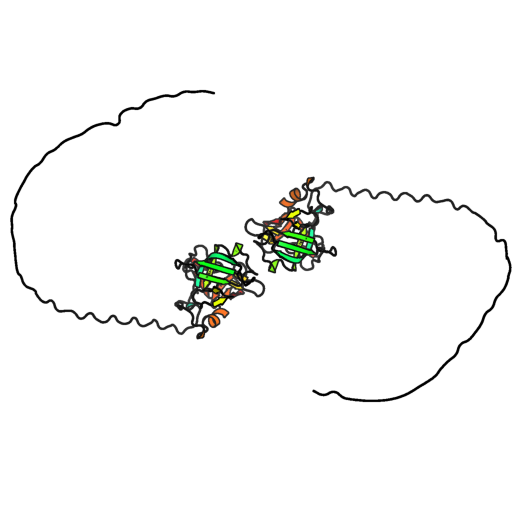 1360 O O . LYS A 1 180 ? 17.359 -22.219 -15.055 1 95.75 180 LYS A O 1
ATOM 1365 N N . VAL A 1 181 ? 16 -23.969 -14.484 1 96.75 181 VAL A N 1
ATOM 1366 C CA . VAL A 1 181 ? 14.961 -23.562 -15.422 1 96.75 181 VAL A CA 1
ATOM 1367 C C . VAL A 1 181 ? 14.398 -22.203 -15.031 1 96.75 181 VAL A C 1
ATOM 1369 O O . VAL A 1 181 ? 14.305 -21.297 -15.859 1 96.75 181 VAL A O 1
ATOM 1372 N N . TRP A 1 182 ? 14.039 -22 -13.797 1 97 182 TRP A N 1
ATOM 1373 C CA . TRP A 1 182 ? 13.484 -20.734 -13.312 1 97 182 TRP A CA 1
ATOM 1374 C C . TRP A 1 182 ? 14.445 -19.578 -13.562 1 97 182 TRP A C 1
ATOM 1376 O O . TRP A 1 182 ? 14.055 -18.531 -14.07 1 97 182 TRP A O 1
ATOM 1386 N N . GLU A 1 183 ? 15.656 -19.75 -13.234 1 96.75 183 GLU A N 1
ATOM 1387 C CA . GLU A 1 183 ? 16.703 -18.734 -13.398 1 96.75 183 GLU A CA 1
ATOM 1388 C C . GLU A 1 183 ? 16.844 -18.328 -14.867 1 96.75 183 GLU A C 1
ATOM 1390 O O . GLU A 1 183 ? 17.125 -17.172 -15.164 1 96.75 183 GLU A O 1
ATOM 1395 N N . ALA A 1 184 ? 16.609 -19.312 -15.711 1 97.06 184 ALA A N 1
ATOM 1396 C CA . ALA A 1 184 ? 16.766 -19.047 -17.141 1 97.06 184 ALA A CA 1
ATOM 1397 C C . ALA A 1 184 ? 15.547 -18.312 -17.688 1 97.06 184 ALA A C 1
ATOM 1399 O O . ALA A 1 184 ? 15.68 -17.5 -18.609 1 97.06 184 ALA A O 1
ATOM 1400 N N . VAL A 1 185 ? 14.43 -18.531 -17.109 1 97.94 185 VAL A N 1
ATOM 1401 C CA . VAL A 1 185 ? 13.18 -18 -17.656 1 97.94 185 VAL A CA 1
ATOM 1402 C C . VAL A 1 185 ? 12.898 -16.625 -17.047 1 97.94 185 VAL A C 1
ATOM 1404 O O . VAL A 1 185 ? 12.406 -15.727 -17.719 1 97.94 185 VAL A O 1
ATOM 1407 N N . LYS A 1 186 ? 13.305 -16.406 -15.852 1 97.94 186 LYS A N 1
ATOM 1408 C CA . LYS A 1 186 ? 12.93 -15.273 -15.008 1 97.94 186 LYS A CA 1
ATOM 1409 C C . LYS A 1 186 ? 13.305 -13.945 -15.664 1 97.94 186 LYS A C 1
ATOM 1411 O O . LYS A 1 186 ? 12.5 -13.016 -15.695 1 97.94 186 LYS A O 1
ATOM 1416 N N . PRO A 1 187 ? 14.453 -13.836 -16.344 1 97.94 187 PRO A N 1
ATOM 1417 C CA . PRO A 1 187 ? 14.859 -12.539 -16.875 1 97.94 187 PRO A CA 1
ATOM 1418 C C . PRO A 1 187 ? 13.93 -12.039 -17.984 1 97.94 187 PRO A C 1
ATOM 1420 O O . PRO A 1 187 ? 13.852 -10.836 -18.234 1 97.94 187 PRO A O 1
ATOM 1423 N N . ASP A 1 188 ? 13.227 -12.938 -18.562 1 98.19 188 ASP A N 1
ATOM 1424 C CA . ASP A 1 188 ? 12.391 -12.578 -19.703 1 98.19 188 ASP A CA 1
ATOM 1425 C C . ASP A 1 188 ? 10.938 -12.398 -19.281 1 98.19 188 ASP A C 1
ATOM 1427 O O . ASP A 1 188 ? 10.078 -12.07 -20.094 1 98.19 188 ASP A O 1
ATOM 1431 N N . LEU A 1 189 ? 10.648 -12.648 -18.016 1 98.69 189 LEU A N 1
ATOM 1432 C CA . LEU A 1 189 ? 9.336 -12.328 -17.453 1 98.69 189 LEU A CA 1
ATOM 1433 C C . LEU A 1 189 ? 9.258 -10.852 -17.078 1 98.69 189 LEU A C 1
ATOM 1435 O O . LEU A 1 189 ? 9.914 -10.398 -16.141 1 98.69 189 LEU A O 1
ATOM 1439 N N . ARG A 1 190 ? 8.414 -10.133 -17.828 1 98.81 190 ARG A N 1
ATOM 1440 C CA . ARG A 1 190 ? 8.375 -8.688 -17.656 1 98.81 190 ARG A CA 1
ATOM 1441 C C . ARG A 1 190 ? 6.961 -8.148 -17.875 1 98.81 190 ARG A C 1
ATOM 1443 O O . ARG A 1 190 ? 6.18 -8.734 -18.625 1 98.81 190 ARG A O 1
ATOM 1450 N N . VAL A 1 191 ? 6.699 -7.078 -17.234 1 98.88 191 VAL A N 1
ATOM 1451 C CA . VAL A 1 191 ? 5.496 -6.309 -17.531 1 98.88 191 VAL A CA 1
ATOM 1452 C C . VAL A 1 191 ? 5.777 -5.352 -18.688 1 98.88 191 VAL A C 1
ATOM 1454 O O . VAL A 1 191 ? 6.801 -4.664 -18.703 1 98.88 191 VAL A O 1
ATOM 1457 N N . SER A 1 192 ? 4.914 -5.332 -19.625 1 98.56 192 SER A N 1
ATOM 1458 C CA . SER A 1 192 ? 5.078 -4.465 -20.797 1 98.56 192 SER A CA 1
ATOM 1459 C C . SER A 1 192 ? 4.754 -3.014 -20.453 1 98.56 192 SER A C 1
ATOM 1461 O O . SER A 1 192 ? 4.332 -2.715 -19.328 1 98.56 192 SER A O 1
ATOM 1463 N N . LYS A 1 193 ? 4.887 -2.109 -21.438 1 98.06 193 LYS A N 1
ATOM 1464 C CA . LYS A 1 193 ? 4.559 -0.694 -21.281 1 98.06 193 LYS A CA 1
ATOM 1465 C C . LYS A 1 193 ? 3.059 -0.495 -21.094 1 98.06 193 LYS A C 1
ATOM 1467 O O . LYS A 1 193 ? 2.629 0.511 -20.516 1 98.06 193 LYS A O 1
ATOM 1472 N N . ASN A 1 194 ? 2.336 -1.433 -21.578 1 97.81 194 ASN A N 1
ATOM 1473 C CA . ASN A 1 194 ? 0.884 -1.365 -21.453 1 97.81 194 ASN A CA 1
ATOM 1474 C C . ASN A 1 194 ? 0.39 -2.137 -20.219 1 97.81 194 ASN A C 1
ATOM 1476 O O . ASN A 1 194 ? -0.783 -2.508 -20.156 1 97.81 194 ASN A O 1
ATOM 1480 N N . LYS A 1 195 ? 1.28 -2.562 -19.297 1 98.38 195 LYS A N 1
ATOM 1481 C CA . LYS A 1 195 ? 1.008 -3.164 -18 1 98.38 195 LYS A CA 1
ATOM 1482 C C . LYS A 1 195 ? 0.539 -4.609 -18.141 1 98.38 195 LYS A C 1
ATOM 1484 O O . LYS A 1 195 ? -0.176 -5.125 -17.281 1 98.38 195 LYS A O 1
ATOM 1489 N N . VAL A 1 196 ? 0.942 -5.234 -19.297 1 98.81 196 VAL A N 1
ATOM 1490 C CA . VAL A 1 196 ? 0.635 -6.648 -19.516 1 98.81 196 VAL A CA 1
ATOM 1491 C C . VAL A 1 196 ? 1.843 -7.5 -19.141 1 98.81 196 VAL A C 1
ATOM 1493 O O . VAL A 1 196 ? 2.975 -7.191 -19.516 1 98.81 196 VAL A O 1
ATOM 1496 N N . ALA A 1 197 ? 1.604 -8.531 -18.359 1 98.88 197 ALA A N 1
ATOM 1497 C CA . ALA A 1 197 ? 2.674 -9.484 -18.047 1 98.88 197 ALA A CA 1
ATOM 1498 C C . ALA A 1 197 ? 3.049 -10.297 -19.297 1 98.88 197 ALA A C 1
ATOM 1500 O O . ALA A 1 197 ? 2.174 -10.773 -20.016 1 98.88 197 ALA A O 1
ATOM 1501 N N . THR A 1 198 ? 4.352 -10.469 -19.516 1 98.81 198 THR A N 1
ATOM 1502 C CA . THR A 1 198 ? 4.797 -11.148 -20.719 1 98.81 198 THR A CA 1
ATOM 1503 C C . THR A 1 198 ? 5.996 -12.039 -20.438 1 98.81 198 THR A C 1
ATOM 1505 O O . THR A 1 198 ? 6.664 -11.883 -19.406 1 98.81 198 THR A O 1
ATOM 1508 N N . TYR A 1 199 ? 6.199 -13 -21.281 1 98.62 199 TYR A N 1
ATOM 1509 C CA . TYR A 1 199 ? 7.445 -13.742 -21.453 1 98.62 199 TYR A CA 1
ATOM 1510 C C . TYR A 1 199 ? 8.008 -13.531 -22.859 1 98.62 199 TYR A C 1
ATOM 1512 O O . TYR A 1 199 ? 7.395 -13.938 -23.844 1 98.62 199 TYR A O 1
ATOM 1520 N N . LYS A 1 200 ? 9.125 -12.875 -22.938 1 97.75 200 LYS A N 1
ATOM 1521 C CA . LYS A 1 200 ? 9.742 -12.523 -24.219 1 97.75 200 LYS A CA 1
ATOM 1522 C C . LYS A 1 200 ? 8.734 -11.836 -25.141 1 97.75 200 LYS A C 1
ATOM 1524 O O . LYS A 1 200 ? 8.641 -12.164 -26.312 1 97.75 200 LYS A O 1
ATOM 1529 N N . GLY A 1 201 ? 7.996 -11.016 -24.5 1 97.88 201 GLY A N 1
ATOM 1530 C CA . GLY A 1 201 ? 7.062 -10.195 -25.25 1 97.88 201 GLY A CA 1
ATOM 1531 C C . GLY A 1 201 ? 5.711 -10.859 -25.453 1 97.88 201 GLY A C 1
ATOM 1532 O O . GLY A 1 201 ? 4.734 -10.195 -25.812 1 97.88 201 GLY A O 1
ATOM 1533 N N . ALA A 1 202 ? 5.645 -12.172 -25.266 1 98.31 202 ALA A N 1
ATOM 1534 C CA . ALA A 1 202 ? 4.371 -12.875 -25.391 1 98.31 202 ALA A CA 1
ATOM 1535 C C . ALA A 1 202 ? 3.527 -12.727 -24.141 1 98.31 202 ALA A C 1
ATOM 1537 O O . ALA A 1 202 ? 3.998 -13 -23.031 1 98.31 202 ALA A O 1
ATOM 1538 N N . ALA A 1 203 ? 2.311 -12.383 -24.312 1 98.5 203 ALA A N 1
ATOM 1539 C CA . ALA A 1 203 ? 1.438 -12.094 -23.172 1 98.5 203 ALA A CA 1
ATOM 1540 C C . ALA A 1 203 ? 1.153 -13.359 -22.359 1 98.5 203 ALA A C 1
ATOM 1542 O O . ALA A 1 203 ? 0.917 -14.43 -22.938 1 98.5 203 ALA A O 1
ATOM 1543 N N . LEU A 1 204 ? 1.26 -13.266 -21.109 1 98.62 204 LEU A N 1
ATOM 1544 C CA . LEU A 1 204 ? 0.705 -14.273 -20.219 1 98.62 204 LEU A CA 1
ATOM 1545 C C . LEU A 1 204 ? -0.813 -14.156 -20.125 1 98.62 204 LEU A C 1
ATOM 1547 O O . LEU A 1 204 ? -1.341 -13.055 -19.922 1 98.62 204 LEU A O 1
ATOM 1551 N N . LYS A 1 205 ? -1.471 -15.227 -20.25 1 98 205 LYS A N 1
ATOM 1552 C CA . LYS A 1 205 ? -2.928 -15.156 -20.297 1 98 205 LYS A CA 1
ATOM 1553 C C . LYS A 1 205 ? -3.559 -16.453 -19.781 1 98 205 LYS A C 1
ATOM 1555 O O . LYS A 1 205 ? -2.871 -17.453 -19.625 1 98 205 LYS A O 1
ATOM 1560 N N . ILE A 1 206 ? -4.73 -16.375 -19.422 1 98 206 ILE A N 1
ATOM 1561 C CA . ILE A 1 206 ? -5.602 -17.516 -19.234 1 98 206 ILE A CA 1
ATOM 1562 C C . ILE A 1 206 ? -6.426 -17.766 -20.5 1 98 206 ILE A C 1
ATOM 1564 O O . ILE A 1 206 ? -7.062 -16.844 -21.016 1 98 206 ILE A O 1
ATOM 1568 N N . GLU A 1 207 ? -6.363 -18.953 -20.953 1 95.31 207 GLU A N 1
ATOM 1569 C CA . GLU A 1 207 ? -7.043 -19.266 -22.203 1 95.31 207 GLU A CA 1
ATOM 1570 C C . GLU A 1 207 ? -8.516 -18.859 -22.141 1 95.31 207 GLU A C 1
ATOM 1572 O O . GLU A 1 207 ? -9.25 -19.297 -21.266 1 95.31 207 GLU A O 1
ATOM 1577 N N . GLY A 1 208 ? -8.859 -17.984 -23.047 1 95.5 208 GLY A N 1
ATOM 1578 C CA . GLY A 1 208 ? -10.25 -17.578 -23.219 1 95.5 208 GLY A CA 1
ATOM 1579 C C . GLY A 1 208 ? -10.711 -16.578 -22.172 1 95.5 208 GLY A C 1
ATOM 1580 O O . GLY A 1 208 ? -11.867 -16.156 -22.188 1 95.5 208 GLY A O 1
ATOM 1581 N N . LYS A 1 209 ? -9.828 -16.172 -21.266 1 97.62 209 LYS A N 1
ATOM 1582 C CA . LYS A 1 209 ? -10.32 -15.359 -20.156 1 97.62 209 LYS A CA 1
ATOM 1583 C C . LYS A 1 209 ? -9.594 -14.023 -20.078 1 97.62 209 LYS A C 1
ATOM 1585 O O . LYS A 1 209 ? -10.07 -13.086 -19.438 1 97.62 209 LYS A O 1
ATOM 1590 N N . GLY A 1 210 ? -8.43 -13.914 -20.719 1 98.06 210 GLY A N 1
ATOM 1591 C CA . GLY A 1 210 ? -7.781 -12.617 -20.781 1 98.06 210 GLY A CA 1
ATOM 1592 C C . GLY A 1 210 ? -6.344 -12.656 -20.281 1 98.06 210 GLY A C 1
ATOM 1593 O O . GLY A 1 210 ? -5.789 -13.727 -20.047 1 98.06 210 GLY A O 1
ATOM 1594 N N . GLU A 1 211 ? -5.777 -11.461 -20.188 1 98.62 211 GLU A N 1
ATOM 1595 C CA . GLU A 1 211 ? -4.352 -11.32 -19.906 1 98.62 211 GLU A CA 1
ATOM 1596 C C . GLU A 1 211 ? -4.102 -11.039 -18.422 1 98.62 211 GLU A C 1
ATOM 1598 O O . GLU A 1 211 ? -4.977 -10.516 -17.734 1 98.62 211 GLU A O 1
ATOM 1603 N N . ILE A 1 212 ? -2.918 -11.414 -17.969 1 98.81 212 ILE A N 1
ATOM 1604 C CA . ILE A 1 212 ? -2.404 -11.016 -16.656 1 98.81 212 ILE A CA 1
ATOM 1605 C C . ILE A 1 212 ? -1.811 -9.609 -16.75 1 98.81 212 ILE A C 1
ATOM 1607 O O . ILE A 1 212 ? -1.105 -9.281 -17.703 1 98.81 212 ILE A O 1
ATOM 1611 N N . THR A 1 213 ? -2.135 -8.766 -15.703 1 98.81 213 THR A N 1
ATOM 1612 C CA . THR A 1 213 ? -1.698 -7.379 -15.789 1 98.81 213 THR A CA 1
ATOM 1613 C C . THR A 1 213 ? -1.117 -6.91 -14.461 1 98.81 213 THR A C 1
ATOM 1615 O O . THR A 1 213 ? -1.248 -7.598 -13.445 1 98.81 213 THR A O 1
ATOM 1618 N N . SER A 1 214 ? -0.374 -5.844 -14.523 1 98.5 214 SER A N 1
ATOM 1619 C CA . SER A 1 214 ? 0.064 -5.141 -13.32 1 98.5 214 SER A CA 1
ATOM 1620 C C . SER A 1 214 ? -0.889 -4.004 -12.969 1 98.5 214 SER A C 1
ATOM 1622 O O . SER A 1 214 ? -1.461 -3.365 -13.859 1 98.5 214 SER A O 1
ATOM 1624 N N . PRO A 1 215 ? -1.024 -3.715 -11.711 1 95.94 215 PRO A N 1
ATOM 1625 C CA . PRO A 1 215 ? -1.921 -2.627 -11.312 1 95.94 215 PRO A CA 1
ATOM 1626 C C . PRO A 1 215 ? -1.468 -1.268 -11.836 1 95.94 215 PRO A C 1
ATOM 1628 O O . PRO A 1 215 ? -2.289 -0.481 -12.32 1 95.94 215 PRO A O 1
ATOM 1631 N N . SER A 1 216 ? -0.192 -0.974 -11.766 1 94.62 216 SER A N 1
ATOM 1632 C CA . SER A 1 216 ? 0.243 0.359 -12.164 1 94.62 216 SER A CA 1
ATOM 1633 C C . SER A 1 216 ? 1.638 0.322 -12.781 1 94.62 216 SER A C 1
ATOM 1635 O O . SER A 1 216 ? 1.96 1.136 -13.648 1 94.62 216 SER A O 1
ATOM 1637 N N . LEU A 1 217 ? 2.5 -0.636 -12.391 1 96.44 217 LEU A N 1
ATOM 1638 C CA . LEU A 1 217 ? 3.887 -0.697 -12.844 1 96.44 217 LEU A CA 1
ATOM 1639 C C . LEU A 1 217 ? 3.969 -1.156 -14.289 1 96.44 217 LEU A C 1
ATOM 1641 O O . LEU A 1 217 ? 3.242 -2.062 -14.703 1 96.44 217 LEU A O 1
ATOM 1645 N N . ALA A 1 218 ? 4.785 -0.433 -15.016 1 98 218 ALA A N 1
ATOM 1646 C CA . ALA A 1 218 ? 5.012 -0.747 -16.422 1 98 218 ALA A CA 1
ATOM 1647 C C . ALA A 1 218 ? 6.5 -0.852 -16.734 1 98 218 ALA A C 1
ATOM 1649 O O . ALA A 1 218 ? 7.312 -0.132 -16.141 1 98 218 ALA A O 1
ATOM 1650 N N . ASP A 1 219 ? 6.789 -1.772 -17.641 1 98 219 ASP A N 1
ATOM 1651 C CA . ASP A 1 219 ? 8.164 -1.963 -18.094 1 98 219 ASP A CA 1
ATOM 1652 C C . ASP A 1 219 ? 9.078 -2.354 -16.953 1 98 219 ASP A C 1
ATOM 1654 O O . ASP A 1 219 ? 10.125 -1.732 -16.734 1 98 219 ASP A O 1
ATOM 1658 N N . VAL A 1 220 ? 8.609 -3.307 -16.188 1 98.56 220 VAL A N 1
ATOM 1659 C CA . VAL A 1 220 ? 9.383 -3.75 -15.031 1 98.56 220 VAL A CA 1
ATOM 1660 C C . VAL A 1 220 ? 9.484 -5.273 -15.031 1 98.56 220 VAL A C 1
ATOM 1662 O O . VAL A 1 220 ? 8.773 -5.949 -15.781 1 98.56 220 VAL A O 1
ATOM 1665 N N . ALA A 1 221 ? 10.336 -5.801 -14.188 1 98.44 221 ALA A N 1
ATOM 1666 C CA . ALA A 1 221 ? 10.547 -7.242 -14.062 1 98.44 221 ALA A CA 1
ATOM 1667 C C . ALA A 1 221 ? 9.422 -7.895 -13.266 1 98.44 221 ALA A C 1
ATOM 1669 O O . ALA A 1 221 ? 8.773 -7.242 -12.445 1 98.44 221 ALA A O 1
ATOM 1670 N N . ILE A 1 222 ? 9.172 -9.125 -13.547 1 98.62 222 ILE A N 1
ATOM 1671 C CA . ILE A 1 222 ? 8.281 -9.969 -12.75 1 98.62 222 ILE A CA 1
ATOM 1672 C C . ILE A 1 222 ? 9.102 -10.969 -11.938 1 98.62 222 ILE A C 1
ATOM 1674 O O . ILE A 1 222 ? 10.023 -11.594 -12.461 1 98.62 222 ILE A O 1
ATOM 1678 N N . GLN A 1 223 ? 8.711 -11.086 -10.711 1 94.19 223 GLN A N 1
ATOM 1679 C CA . GLN A 1 223 ? 9.414 -12.031 -9.844 1 94.19 223 GLN A CA 1
ATOM 1680 C C . GLN A 1 223 ? 8.547 -12.414 -8.641 1 94.19 223 GLN A C 1
ATOM 1682 O O . GLN A 1 223 ? 7.605 -11.703 -8.297 1 94.19 223 GLN A O 1
ATOM 1687 N N . MET B 1 1 ? 55.25 -15.117 29.125 1 18.42 1 MET B N 1
ATOM 1688 C CA . MET B 1 1 ? 56.031 -15.031 30.359 1 18.42 1 MET B CA 1
ATOM 1689 C C . MET B 1 1 ? 56.344 -13.578 30.703 1 18.42 1 MET B C 1
ATOM 1691 O O . MET B 1 1 ? 56.062 -13.133 31.828 1 18.42 1 MET B O 1
ATOM 1695 N N . SER B 1 2 ? 57.594 -13.062 30.375 1 17.77 2 SER B N 1
ATOM 1696 C CA . SER B 1 2 ? 58.688 -12.367 31.094 1 17.77 2 SER B CA 1
ATOM 1697 C C . SER B 1 2 ? 58.438 -10.859 31.125 1 17.77 2 SER B C 1
ATOM 1699 O O . SER B 1 2 ? 57.812 -10.312 30.219 1 17.77 2 SER B O 1
ATOM 1701 N N . GLY B 1 3 ? 59.062 -10.016 32.188 1 18.36 3 GLY B N 1
ATOM 1702 C CA . GLY B 1 3 ? 59.188 -9.133 33.312 1 18.36 3 GLY B CA 1
ATOM 1703 C C . GLY B 1 3 ? 59.688 -7.75 32.969 1 18.36 3 GLY B C 1
ATOM 1704 O O . GLY B 1 3 ? 59.156 -6.742 33.406 1 18.36 3 GLY B O 1
ATOM 1705 N N . SER B 1 4 ? 60.969 -7.402 32.5 1 16.41 4 SER B N 1
ATOM 1706 C CA . SER B 1 4 ? 62.062 -6.762 33.25 1 16.41 4 SER B CA 1
ATOM 1707 C C . SER B 1 4 ? 62.156 -5.281 32.906 1 16.41 4 SER B C 1
ATOM 1709 O O . SER B 1 4 ? 62.781 -4.504 33.625 1 16.41 4 SER B O 1
ATOM 1711 N N . ALA B 1 5 ? 62.188 -4.73 31.719 1 17.69 5 ALA B N 1
ATOM 1712 C CA . ALA B 1 5 ? 63.312 -3.811 31.531 1 17.69 5 ALA B CA 1
ATOM 1713 C C . ALA B 1 5 ? 63.125 -2.547 32.375 1 17.69 5 ALA B C 1
ATOM 1715 O O . ALA B 1 5 ? 62 -2.135 32.656 1 17.69 5 ALA B O 1
ATOM 1716 N N . ASN B 1 6 ? 64.125 -1.507 32.469 1 16.36 6 ASN B N 1
ATOM 1717 C CA . ASN B 1 6 ? 65.25 -0.869 33.219 1 16.36 6 ASN B CA 1
ATOM 1718 C C . ASN B 1 6 ? 64.875 0.563 33.625 1 16.36 6 ASN B C 1
ATOM 1720 O O . ASN B 1 6 ? 63.906 1.134 33.094 1 16.36 6 ASN B O 1
ATOM 1724 N N . ASP B 1 7 ? 65.875 1.582 33.469 1 16.47 7 ASP B N 1
ATOM 1725 C CA . ASP B 1 7 ? 66.812 2.258 34.344 1 16.47 7 ASP B CA 1
ATOM 1726 C C . ASP B 1 7 ? 66.375 3.693 34.625 1 16.47 7 ASP B C 1
ATOM 1728 O O . ASP B 1 7 ? 65.5 4.223 33.938 1 16.47 7 ASP B O 1
ATOM 1732 N N . SER B 1 8 ? 67.312 4.762 34.406 1 15.72 8 SER B N 1
ATOM 1733 C CA . SER B 1 8 ? 68.062 5.508 35.406 1 15.72 8 SER B CA 1
ATOM 1734 C C . SER B 1 8 ? 67.5 6.922 35.594 1 15.72 8 SER B C 1
ATOM 1736 O O . SER B 1 8 ? 67.25 7.363 36.688 1 15.72 8 SER B O 1
ATOM 1738 N N . GLY B 1 9 ? 67.875 8.07 34.781 1 16.16 9 GLY B N 1
ATOM 1739 C CA . GLY B 1 9 ? 68.875 9.023 35.312 1 16.16 9 GLY B CA 1
ATOM 1740 C C . GLY B 1 9 ? 68.188 10.172 36.062 1 16.16 9 GLY B C 1
ATOM 1741 O O . GLY B 1 9 ? 67 10.391 35.938 1 16.16 9 GLY B O 1
ATOM 1742 N N . LYS B 1 10 ? 68.812 11.555 36 1 16.31 10 LYS B N 1
ATOM 1743 C CA . LYS B 1 10 ? 69.438 12.43 37.031 1 16.31 10 LYS B CA 1
ATOM 1744 C C . LYS B 1 10 ? 68.438 13.492 37.469 1 16.31 10 LYS B C 1
ATOM 1746 O O . LYS B 1 10 ? 67.438 13.742 36.781 1 16.31 10 LYS B O 1
ATOM 1751 N N . ASP B 1 11 ? 68.75 15.07 37.344 1 16.66 11 ASP B N 1
ATOM 1752 C CA . ASP B 1 11 ? 69.312 15.852 38.438 1 16.66 11 ASP B CA 1
ATOM 1753 C C . ASP B 1 11 ? 68.25 16.641 39.156 1 16.66 11 ASP B C 1
ATOM 1755 O O . ASP B 1 11 ? 67.188 16.875 38.625 1 16.66 11 ASP B O 1
ATOM 1759 N N . PRO B 1 12 ? 68.75 17.969 39.969 1 15.77 12 PRO B N 1
ATOM 1760 C CA . PRO B 1 12 ? 68.75 18.469 41.344 1 15.77 12 PRO B CA 1
ATOM 1761 C C . PRO B 1 12 ? 67.75 19.609 41.594 1 15.77 12 PRO B C 1
ATOM 1763 O O . PRO B 1 12 ? 67.125 19.688 42.625 1 15.77 12 PRO B O 1
ATOM 1766 N N . GLU B 1 13 ? 67.812 20.828 40.781 1 15.45 13 GLU B N 1
ATOM 1767 C CA . GLU B 1 13 ? 68.25 21.984 41.562 1 15.45 13 GLU B CA 1
ATOM 1768 C C . GLU B 1 13 ? 67.062 22.469 42.438 1 15.45 13 GLU B C 1
ATOM 1770 O O . GLU B 1 13 ? 65.938 22.188 42.156 1 15.45 13 GLU B O 1
ATOM 1775 N N . GLU B 1 14 ? 67.25 23.969 42.906 1 15.69 14 GLU B N 1
ATOM 1776 C CA . GLU B 1 14 ? 67.438 24.594 44.219 1 15.69 14 GLU B CA 1
ATOM 1777 C C . GLU B 1 14 ? 66.125 25.109 44.75 1 15.69 14 GLU B C 1
ATOM 1779 O O . GLU B 1 14 ? 65.188 25.328 44 1 15.69 14 GLU B O 1
ATOM 1784 N N . PRO B 1 15 ? 66.375 26.094 45.812 1 16.19 15 PRO B N 1
ATOM 1785 C CA . PRO B 1 15 ? 65.812 26.25 47.188 1 16.19 15 PRO B CA 1
ATOM 1786 C C . PRO B 1 15 ? 64.625 27.203 47.25 1 16.19 15 PRO B C 1
ATOM 1788 O O . PRO B 1 15 ? 63.5 26.75 47.469 1 16.19 15 PRO B O 1
ATOM 1791 N N . LYS B 1 16 ? 64.938 28.422 47.875 1 15.55 16 LYS B N 1
ATOM 1792 C CA . LYS B 1 16 ? 64.5 28.797 49.188 1 15.55 16 LYS B CA 1
ATOM 1793 C C . LYS B 1 16 ? 63.281 29.672 49.125 1 15.55 16 LYS B C 1
ATOM 1795 O O . LYS B 1 16 ? 62.188 29.281 49.594 1 15.55 16 LYS B O 1
ATOM 1800 N N . VAL B 1 17 ? 63.531 31.141 49.406 1 15.24 17 VAL B N 1
ATOM 1801 C CA . VAL B 1 17 ? 63.344 31.844 50.688 1 15.24 17 VAL B CA 1
ATOM 1802 C C . VAL B 1 17 ? 62.031 32.594 50.656 1 15.24 17 VAL B C 1
ATOM 1804 O O . VAL B 1 17 ? 61.469 32.875 49.594 1 15.24 17 VAL B O 1
ATOM 1807 N N . LYS B 1 18 ? 61.875 33.5 51.812 1 14.93 18 LYS B N 1
ATOM 1808 C CA . LYS B 1 18 ? 60.875 33.781 52.844 1 14.93 18 LYS B CA 1
ATOM 1809 C C . LYS B 1 18 ? 60.031 35 52.469 1 14.93 18 LYS B C 1
ATOM 1811 O O . LYS B 1 18 ? 58.781 34.969 52.594 1 14.93 18 LYS B O 1
ATOM 1816 N N . VAL B 1 19 ? 60.562 36.344 52.344 1 14.74 19 VAL B N 1
ATOM 1817 C CA . VAL B 1 19 ? 60.438 37.219 53.5 1 14.74 19 VAL B CA 1
ATOM 1818 C C . VAL B 1 19 ? 59.125 38 53.406 1 14.74 19 VAL B C 1
ATOM 1820 O O . VAL B 1 19 ? 58.5 38.062 52.312 1 14.74 19 VAL B O 1
ATOM 1823 N N . GLU B 1 20 ? 59.219 39.531 53.562 1 14.93 20 GLU B N 1
ATOM 1824 C CA . GLU B 1 20 ? 58.844 40.312 54.719 1 14.93 20 GLU B CA 1
ATOM 1825 C C . GLU B 1 20 ? 57.5 41 54.5 1 14.93 20 GLU B C 1
ATOM 1827 O O . GLU B 1 20 ? 57 41.094 53.375 1 14.93 20 GLU B O 1
ATOM 1832 N N . PRO B 1 21 ? 57.406 42.5 54.812 1 16.23 21 PRO B N 1
ATOM 1833 C CA . PRO B 1 21 ? 56.844 43.219 55.969 1 16.23 21 PRO B CA 1
ATOM 1834 C C . PRO B 1 21 ? 55.5 43.875 55.625 1 16.23 21 PRO B C 1
ATOM 1836 O O . PRO B 1 21 ? 55.156 44 54.438 1 16.23 21 PRO B O 1
ATOM 1839 N N . LYS B 1 22 ? 55.25 45.031 56.438 1 14.97 22 LYS B N 1
ATOM 1840 C CA . LYS B 1 22 ? 54.25 45.562 57.375 1 14.97 22 LYS B CA 1
ATOM 1841 C C . LYS B 1 22 ? 53.375 46.594 56.688 1 14.97 22 LYS B C 1
ATOM 1843 O O . LYS B 1 22 ? 52.125 46.5 56.719 1 14.97 22 LYS B O 1
ATOM 1848 N N . GLU B 1 23 ? 53.75 48 56.594 1 16.02 23 GLU B N 1
ATOM 1849 C CA . GLU B 1 23 ? 53.156 48.969 57.562 1 16.02 23 GLU B CA 1
ATOM 1850 C C . GLU B 1 23 ? 51.938 49.656 56.969 1 16.02 23 GLU B C 1
ATOM 1852 O O . GLU B 1 23 ? 51.75 49.656 55.75 1 16.02 23 GLU B O 1
ATOM 1857 N N . LYS B 1 24 ? 51.656 51.031 57.5 1 15.91 24 LYS B N 1
ATOM 1858 C CA . LYS B 1 24 ? 50.594 51.688 58.25 1 15.91 24 LYS B CA 1
ATOM 1859 C C . LYS B 1 24 ? 49.75 52.562 57.312 1 15.91 24 LYS B C 1
ATOM 1861 O O . LYS B 1 24 ? 48.531 52.469 57.344 1 15.91 24 LYS B O 1
ATOM 1866 N N . PRO B 1 25 ? 50.031 53.969 57.125 1 15.98 25 PRO B N 1
ATOM 1867 C CA . PRO B 1 25 ? 49.312 55 57.844 1 15.98 25 PRO B CA 1
ATOM 1868 C C . PRO B 1 25 ? 48.156 55.594 57.031 1 15.98 25 PRO B C 1
ATOM 1870 O O . PRO B 1 25 ? 47 55.625 57.5 1 15.98 25 PRO B O 1
ATOM 1873 N N . SER B 1 26 ? 48.312 56.906 56.344 1 15.36 26 SER B N 1
ATOM 1874 C CA . SER B 1 26 ? 47.875 58.219 56.844 1 15.36 26 SER B CA 1
ATOM 1875 C C . SER B 1 26 ? 46.594 58.656 56.125 1 15.36 26 SER B C 1
ATOM 1877 O O . SER B 1 26 ? 46.25 58.125 55.062 1 15.36 26 SER B O 1
ATOM 1879 N N . LYS B 1 27 ? 46.344 60.188 56 1 15.56 27 LYS B N 1
ATOM 1880 C CA . LYS B 1 27 ? 45.406 61.188 56.5 1 15.56 27 LYS B CA 1
ATOM 1881 C C . LYS B 1 27 ? 44.438 61.625 55.438 1 15.56 27 LYS B C 1
ATOM 1883 O O . LYS B 1 27 ? 43.219 61.75 55.688 1 15.56 27 LYS B O 1
ATOM 1888 N N . GLY B 1 28 ? 44.812 62.062 54.281 1 15.94 28 GLY B N 1
ATOM 1889 C CA . GLY B 1 28 ? 44.438 63.469 54.062 1 15.94 28 GLY B CA 1
ATOM 1890 C C . GLY B 1 28 ? 43 63.656 53.688 1 15.94 28 GLY B C 1
ATOM 1891 O O . GLY B 1 28 ? 42.312 62.688 53.312 1 15.94 28 GLY B O 1
ATOM 1892 N N . GLU B 1 29 ? 42.625 65.062 53.219 1 16.83 29 GLU B N 1
ATOM 1893 C CA . GLU B 1 29 ? 41.75 66.188 53.469 1 16.83 29 GLU B CA 1
ATOM 1894 C C . GLU B 1 29 ? 40.5 66.125 52.562 1 16.83 29 GLU B C 1
ATOM 1896 O O . GLU B 1 29 ? 40.562 65.562 51.5 1 16.83 29 GLU B O 1
ATOM 1901 N N . LYS B 1 30 ? 39.5 67.062 52.844 1 15.61 30 LYS B N 1
ATOM 1902 C CA . LYS B 1 30 ? 38.062 67.25 52.938 1 15.61 30 LYS B CA 1
ATOM 1903 C C . LYS B 1 30 ? 37.5 67.812 51.625 1 15.61 30 LYS B C 1
ATOM 1905 O O . LYS B 1 30 ? 36.344 68.25 51.562 1 15.61 30 LYS B O 1
ATOM 1910 N N . LYS B 1 31 ? 38.312 67.875 50.5 1 15.92 31 LYS B N 1
ATOM 1911 C CA . LYS B 1 31 ? 37.844 69.125 49.844 1 15.92 31 LYS B CA 1
ATOM 1912 C C . LYS B 1 31 ? 36.344 69.062 49.594 1 15.92 31 LYS B C 1
ATOM 1914 O O . LYS B 1 31 ? 35.781 67.938 49.375 1 15.92 31 LYS B O 1
ATOM 1919 N N . LYS B 1 32 ? 35.75 70.125 48.875 1 15.84 32 LYS B N 1
ATOM 1920 C CA . LYS B 1 32 ? 34.719 71.125 48.906 1 15.84 32 LYS B CA 1
ATOM 1921 C C . LYS B 1 32 ? 33.438 70.688 48.25 1 15.84 32 LYS B C 1
ATOM 1923 O O . LYS B 1 32 ? 33.438 69.688 47.5 1 15.84 32 LYS B O 1
ATOM 1928 N N . ASP B 1 33 ? 32.5 71.688 47.969 1 16.39 33 ASP B N 1
ATOM 1929 C CA . ASP B 1 33 ? 31.188 72.312 48.25 1 16.39 33 ASP B CA 1
ATOM 1930 C C . ASP B 1 33 ? 30.219 72 47.094 1 16.39 33 ASP B C 1
ATOM 1932 O O . ASP B 1 33 ? 29.062 72.438 47.125 1 16.39 33 ASP B O 1
ATOM 1936 N N . GLN B 1 34 ? 30.672 71.312 45.969 1 17.27 34 GLN B N 1
ATOM 1937 C CA . GLN B 1 34 ? 29.938 71.812 44.812 1 17.27 34 GLN B CA 1
ATOM 1938 C C . GLN B 1 34 ? 28.438 71.5 44.938 1 17.27 34 GLN B C 1
ATOM 1940 O O . GLN B 1 34 ? 28.047 70.375 45.281 1 17.27 34 GLN B O 1
ATOM 1945 N N . ALA B 1 35 ? 27.609 72.625 44.719 1 17.53 35 ALA B N 1
ATOM 1946 C CA . ALA B 1 35 ? 26.219 73 44.875 1 17.53 35 ALA B CA 1
ATOM 1947 C C . ALA B 1 35 ? 25.281 72.188 44.031 1 17.53 35 ALA B C 1
ATOM 1949 O O . ALA B 1 35 ? 25.656 71.688 42.969 1 17.53 35 ALA B O 1
ATOM 1950 N N . LYS B 1 36 ? 23.891 72.062 44.469 1 17.22 36 LYS B N 1
ATOM 1951 C CA . LYS B 1 36 ? 22.672 71.25 44.562 1 17.22 36 LYS B CA 1
ATOM 1952 C C . LYS B 1 36 ? 21.75 71.562 43.375 1 17.22 36 LYS B C 1
ATOM 1954 O O . LYS B 1 36 ? 20.609 71.062 43.375 1 17.22 36 LYS B O 1
ATOM 1959 N N . THR B 1 37 ? 22.125 72.312 42.219 1 18.34 37 THR B N 1
ATOM 1960 C CA . THR B 1 37 ? 20.906 72.875 41.688 1 18.34 37 THR B CA 1
ATOM 1961 C C . THR B 1 37 ? 19.984 71.812 41.094 1 18.34 37 THR B C 1
ATOM 1963 O O . THR B 1 37 ? 20.406 71 40.312 1 18.34 37 THR B O 1
ATOM 1966 N N . SER B 1 38 ? 18.703 71.562 41.656 1 17.88 38 SER B N 1
ATOM 1967 C CA . SER B 1 38 ? 17.609 70.625 41.688 1 17.88 38 SER B CA 1
ATOM 1968 C C . SER B 1 38 ? 16.766 70.75 40.438 1 17.88 38 SER B C 1
ATOM 1970 O O . SER B 1 38 ? 15.664 70.188 40.375 1 17.88 38 SER B O 1
ATOM 1972 N N . GLU B 1 39 ? 17.156 71.312 39.219 1 20.27 39 GLU B N 1
ATOM 1973 C CA . GLU B 1 39 ? 16.016 71.688 38.375 1 20.27 39 GLU B CA 1
ATOM 1974 C C . GLU B 1 39 ? 15.227 70.5 37.938 1 20.27 39 GLU B C 1
ATOM 1976 O O . GLU B 1 39 ? 15.797 69.5 37.469 1 20.27 39 GLU B O 1
ATOM 1981 N N . ALA B 1 40 ? 13.93 70.312 38.406 1 19.53 40 ALA B N 1
ATOM 1982 C CA . ALA B 1 40 ? 12.828 69.375 38.375 1 19.53 40 ALA B CA 1
ATOM 1983 C C . ALA B 1 40 ? 12.312 69.125 36.969 1 19.53 40 ALA B C 1
ATOM 1985 O O . ALA B 1 40 ? 11.82 70.062 36.344 1 19.53 40 ALA B O 1
ATOM 1986 N N . GLU B 1 41 ? 13.016 68.438 36.031 1 20.61 41 GLU B N 1
ATOM 1987 C CA . GLU B 1 41 ? 12.531 68.25 34.656 1 20.61 41 GLU B CA 1
ATOM 1988 C C . GLU B 1 41 ? 11.172 67.562 34.656 1 20.61 41 GLU B C 1
ATOM 1990 O O . GLU B 1 41 ? 10.961 66.625 35.406 1 20.61 41 GLU B O 1
ATOM 1995 N N . PRO B 1 42 ? 10.055 68.188 34.125 1 20.97 42 PRO B N 1
ATOM 1996 C CA . PRO B 1 42 ? 8.656 67.75 34.031 1 20.97 42 PRO B CA 1
ATOM 1997 C C . PRO B 1 42 ? 8.477 66.438 33.344 1 20.97 42 PRO B C 1
ATOM 1999 O O . PRO B 1 42 ? 9.211 66.125 32.406 1 20.97 42 PRO B O 1
ATOM 2002 N N . LYS B 1 43 ? 7.945 65.375 34 1 20.38 43 LYS B N 1
ATOM 2003 C CA . LYS B 1 43 ? 7.645 63.938 33.688 1 20.38 43 LYS B CA 1
ATOM 2004 C C . LYS B 1 43 ? 6.672 63.844 32.531 1 20.38 43 LYS B C 1
ATOM 2006 O O . LYS B 1 43 ? 5.555 64.375 32.594 1 20.38 43 LYS B O 1
ATOM 2011 N N . ALA B 1 44 ? 7.141 63.938 31.25 1 23.23 44 ALA B N 1
ATOM 2012 C CA . ALA B 1 44 ? 6.324 63.656 30.078 1 23.23 44 ALA B CA 1
ATOM 2013 C C . ALA B 1 44 ? 5.566 62.344 30.219 1 23.23 44 ALA B C 1
ATOM 2015 O O . ALA B 1 44 ? 6.141 61.344 30.641 1 23.23 44 ALA B O 1
ATOM 2016 N N . LYS B 1 45 ? 4.215 62.375 30.453 1 22.23 45 LYS B N 1
ATOM 2017 C CA . LYS B 1 45 ? 3.213 61.312 30.531 1 22.23 45 LYS B CA 1
ATOM 2018 C C . LYS B 1 45 ? 3.293 60.375 29.328 1 22.23 45 LYS B C 1
ATOM 2020 O O . LYS B 1 45 ? 3.229 60.844 28.188 1 22.23 45 LYS B O 1
ATOM 2025 N N . LYS B 1 46 ? 3.982 59.219 29.438 1 24.86 46 LYS B N 1
ATOM 2026 C CA . LYS B 1 46 ? 4.066 58.094 28.5 1 24.86 46 LYS B CA 1
ATOM 2027 C C . LYS B 1 46 ? 2.676 57.656 28.062 1 24.86 46 LYS B C 1
ATOM 2029 O O . LYS B 1 46 ? 1.809 57.375 28.906 1 24.86 46 LYS B O 1
ATOM 2034 N N . GLY B 1 47 ? 2.186 58.094 26.875 1 24.75 47 GLY B N 1
ATOM 2035 C CA . GLY B 1 47 ? 0.95 57.719 26.203 1 24.75 47 GLY B CA 1
ATOM 2036 C C . GLY B 1 47 ? 0.706 56.219 26.188 1 24.75 47 GLY B C 1
ATOM 2037 O O . GLY B 1 47 ? 1.653 55.438 26.203 1 24.75 47 GLY B O 1
ATOM 2038 N N . LYS B 1 48 ? -0.434 55.688 26.781 1 26.8 48 LYS B N 1
ATOM 2039 C CA . LYS B 1 48 ? -0.898 54.312 26.875 1 26.8 48 LYS B CA 1
ATOM 2040 C C . LYS B 1 48 ? -0.851 53.625 25.516 1 26.8 48 LYS B C 1
ATOM 2042 O O . LYS B 1 48 ? -1.306 54.188 24.516 1 26.8 48 LYS B O 1
ATOM 2047 N N . PRO B 1 49 ? 0.089 52.75 25.219 1 29.05 49 PRO B N 1
ATOM 2048 C CA . PRO B 1 49 ? 0.041 51.969 23.984 1 29.05 49 PRO B CA 1
ATOM 2049 C C . PRO B 1 49 ? -1.369 51.5 23.625 1 29.05 49 PRO B C 1
ATOM 2051 O O . PRO B 1 49 ? -2.127 51.094 24.516 1 29.05 49 PRO B O 1
ATOM 2054 N N . GLU B 1 50 ? -2.074 52.094 22.625 1 29.52 50 GLU B N 1
ATOM 2055 C CA . GLU B 1 50 ? -3.334 51.656 22.047 1 29.52 50 GLU B CA 1
ATOM 2056 C C . GLU B 1 50 ? -3.375 50.125 21.922 1 29.52 50 GLU B C 1
ATOM 2058 O O . GLU B 1 50 ? -2.41 49.5 21.453 1 29.52 50 GLU B O 1
ATOM 2063 N N . LYS B 1 51 ? -4.148 49.406 22.75 1 31.12 51 LYS B N 1
ATOM 2064 C CA . LYS B 1 51 ? -4.5 48 22.594 1 31.12 51 LYS B CA 1
ATOM 2065 C C . LYS B 1 51 ? -4.723 47.625 21.141 1 31.12 51 LYS B C 1
ATOM 2067 O O . LYS B 1 51 ? -5.555 48.25 20.453 1 31.12 51 LYS B O 1
ATOM 2072 N N . LYS B 1 52 ? -3.742 47.219 20.391 1 34 52 LYS B N 1
ATOM 2073 C CA . LYS B 1 52 ? -3.99 46.562 19.109 1 34 52 LYS B CA 1
ATOM 2074 C C . LYS B 1 52 ? -5.309 45.781 19.141 1 34 52 LYS B C 1
ATOM 2076 O O . LYS B 1 52 ? -5.527 44.938 20.016 1 34 52 LYS B O 1
ATOM 2081 N N . ALA B 1 53 ? -6.457 46.375 18.688 1 35 53 ALA B N 1
ATOM 2082 C CA . ALA B 1 53 ? -7.742 45.719 18.438 1 35 53 ALA B CA 1
ATOM 2083 C C . ALA B 1 53 ? -7.555 44.25 18.047 1 35 53 ALA B C 1
ATOM 2085 O O . ALA B 1 53 ? -6.668 43.938 17.25 1 35 53 ALA B O 1
ATOM 2086 N N . ALA B 1 54 ? -7.832 43.312 18.922 1 37.12 54 ALA B N 1
ATOM 2087 C CA . ALA B 1 54 ? -7.965 41.906 18.562 1 37.12 54 ALA B CA 1
ATOM 2088 C C . ALA B 1 54 ? -8.492 41.75 17.141 1 37.12 54 ALA B C 1
ATOM 2090 O O . ALA B 1 54 ? -9.398 42.469 16.734 1 37.12 54 ALA B O 1
ATOM 2091 N N . ALA B 1 55 ? -7.691 41.5 16.188 1 40.53 55 ALA B N 1
ATOM 2092 C CA . ALA B 1 55 ? -8.164 41.156 14.852 1 40.53 55 ALA B CA 1
ATOM 2093 C C . ALA B 1 55 ? -9.562 40.531 14.914 1 40.53 55 ALA B C 1
ATOM 2095 O O . ALA B 1 55 ? -9.883 39.781 15.836 1 40.53 55 ALA B O 1
ATOM 2096 N N . PRO B 1 56 ? -10.617 41.219 14.57 1 38.66 56 PRO B N 1
ATOM 2097 C CA . PRO B 1 56 ? -11.906 40.531 14.5 1 38.66 56 PRO B CA 1
ATOM 2098 C C . PRO B 1 56 ? -11.766 39.031 14.266 1 38.66 56 PRO B C 1
ATOM 2100 O O . PRO B 1 56 ? -10.953 38.594 13.438 1 38.66 56 PRO B O 1
ATOM 2103 N N . THR B 1 57 ? -11.742 38.156 15.25 1 45.75 57 THR B N 1
ATOM 2104 C CA . THR B 1 57 ? -11.977 36.75 15 1 45.75 57 THR B CA 1
ATOM 2105 C C . THR B 1 57 ? -12.852 36.562 13.766 1 45.75 57 THR B C 1
ATOM 2107 O O . THR B 1 57 ? -13.969 37.062 13.703 1 45.75 57 THR B O 1
ATOM 2110 N N . ASN B 1 58 ? -12.406 36.719 12.547 1 49.38 58 ASN B N 1
ATOM 2111 C CA . ASN B 1 58 ? -13.141 36.438 11.328 1 49.38 58 ASN B CA 1
ATOM 2112 C C . ASN B 1 58 ? -14.195 35.344 11.555 1 49.38 58 ASN B C 1
ATOM 2114 O O . ASN B 1 58 ? -13.867 34.219 11.93 1 49.38 58 ASN B O 1
ATOM 2118 N N . GLU B 1 59 ? -15.375 35.656 12 1 65.81 59 GLU B N 1
ATOM 2119 C CA . GLU B 1 59 ? -16.594 34.875 12.164 1 65.81 59 GLU B CA 1
ATOM 2120 C C . GLU B 1 59 ? -16.797 33.906 11 1 65.81 59 GLU B C 1
ATOM 2122 O O . GLU B 1 59 ? -17.672 33.031 11.047 1 65.81 59 GLU B O 1
ATOM 2127 N N . ASN B 1 60 ? -16.016 33.969 9.969 1 83.25 60 ASN B N 1
ATOM 2128 C CA . ASN B 1 60 ? -16.266 33.094 8.828 1 83.25 60 ASN B CA 1
ATOM 2129 C C . ASN B 1 60 ? -15.617 31.719 9.016 1 83.25 60 ASN B C 1
ATOM 2131 O O . ASN B 1 60 ? -14.469 31.609 9.461 1 83.25 60 ASN B O 1
ATOM 2135 N N . VAL B 1 61 ? -16.453 30.734 8.898 1 93.5 61 VAL B N 1
ATOM 2136 C CA . VAL B 1 61 ? -16 29.344 9.016 1 93.5 61 VAL B CA 1
ATOM 2137 C C . VAL B 1 61 ? -15.547 28.844 7.645 1 93.5 61 VAL B C 1
ATOM 2139 O O . VAL B 1 61 ? -16.375 28.547 6.785 1 93.5 61 VAL B O 1
ATOM 2142 N N . ASP B 1 62 ? -14.234 28.844 7.418 1 96.44 62 ASP B N 1
ATOM 2143 C CA . ASP B 1 62 ? -13.672 28.281 6.195 1 96.44 62 ASP B CA 1
ATOM 2144 C C . ASP B 1 62 ? -12.312 27.641 6.465 1 96.44 62 ASP B C 1
ATOM 2146 O O . ASP B 1 62 ? -11.906 27.5 7.621 1 96.44 62 ASP B O 1
ATOM 2150 N N . VAL B 1 63 ? -11.633 27.266 5.457 1 98.31 63 VAL B N 1
ATOM 2151 C CA . VAL B 1 63 ? -10.438 26.438 5.531 1 98.31 63 VAL B CA 1
ATOM 2152 C C . VAL B 1 63 ? -9.297 27.219 6.164 1 98.31 63 VAL B C 1
ATOM 2154 O O . VAL B 1 63 ? -8.344 26.641 6.684 1 98.31 63 VAL B O 1
ATOM 2157 N N . SER B 1 64 ? -9.352 28.562 6.168 1 97.38 64 SER B N 1
ATOM 2158 C CA . SER B 1 64 ? -8.266 29.375 6.707 1 97.38 64 SER B CA 1
ATOM 2159 C C . SER B 1 64 ? -8.164 29.234 8.219 1 97.38 64 SER B C 1
ATOM 2161 O O . SER B 1 64 ? -7.145 29.594 8.812 1 97.38 64 SER B O 1
ATOM 2163 N N . ARG B 1 65 ? -9.188 28.719 8.812 1 97.56 65 ARG B N 1
ATOM 2164 C CA . ARG B 1 65 ? -9.188 28.531 10.258 1 97.56 65 ARG B CA 1
ATOM 2165 C C . ARG B 1 65 ? -8.398 27.281 10.641 1 97.56 65 ARG B C 1
ATOM 2167 O O . ARG B 1 65 ? -8.078 27.078 11.82 1 97.56 65 ARG B O 1
ATOM 2174 N N . LEU B 1 66 ? -8.148 26.406 9.672 1 98.19 66 LEU B N 1
ATOM 2175 C CA . LEU B 1 66 ? -7.379 25.188 9.906 1 98.19 66 LEU B CA 1
ATOM 2176 C C . LEU B 1 66 ? -5.883 25.469 9.773 1 98.19 66 LEU B C 1
ATOM 2178 O O . LEU B 1 66 ? -5.465 26.234 8.914 1 98.19 66 LEU B O 1
ATOM 2182 N N . ASP B 1 67 ? -5.129 24.797 10.641 1 98.38 67 ASP B N 1
ATOM 2183 C CA . ASP B 1 67 ? -3.674 24.891 10.594 1 98.38 67 ASP B CA 1
ATOM 2184 C C . ASP B 1 67 ? -3.064 23.656 9.914 1 98.38 67 ASP B C 1
ATOM 2186 O O . ASP B 1 67 ? -2.752 22.672 10.586 1 98.38 67 ASP B O 1
ATOM 2190 N N . PHE B 1 68 ? -2.863 23.734 8.57 1 98.69 68 PHE B N 1
ATOM 2191 C CA . PHE B 1 68 ? -2.197 22.688 7.812 1 98.69 68 PHE B CA 1
ATOM 2192 C C . PHE B 1 68 ? -0.703 22.969 7.699 1 98.69 68 PHE B C 1
ATOM 2194 O O . PHE B 1 68 ? -0.298 24.047 7.273 1 98.69 68 PHE B O 1
ATOM 2201 N N . ARG B 1 69 ? 0.033 21.922 8.055 1 98.56 69 ARG B N 1
ATOM 2202 C CA . ARG B 1 69 ? 1.486 22.047 8 1 98.56 69 ARG B CA 1
ATOM 2203 C C . ARG B 1 69 ? 2.111 20.828 7.336 1 98.56 69 ARG B C 1
ATOM 2205 O O . ARG B 1 69 ? 1.584 19.719 7.438 1 98.56 69 ARG B O 1
ATOM 2212 N N . VAL B 1 70 ? 3.244 21.094 6.691 1 98.94 70 VAL B N 1
ATOM 2213 C CA . VAL B 1 70 ? 4.086 20 6.23 1 98.94 70 VAL B CA 1
ATOM 2214 C C . VAL B 1 70 ? 4.867 19.406 7.402 1 98.94 70 VAL B C 1
ATOM 2216 O O . VAL B 1 70 ? 5.492 20.156 8.172 1 98.94 70 VAL B O 1
ATOM 2219 N N . GLY B 1 71 ? 4.742 18.156 7.578 1 98.94 71 GLY B N 1
ATOM 2220 C CA . GLY B 1 71 ? 5.477 17.453 8.617 1 98.94 71 GLY B CA 1
ATOM 2221 C C . GLY B 1 71 ? 6.152 16.188 8.125 1 98.94 71 GLY B C 1
ATOM 2222 O O . GLY B 1 71 ? 5.801 15.672 7.066 1 98.94 71 GLY B O 1
ATOM 2223 N N . LYS B 1 72 ? 7.152 15.758 8.867 1 98.88 72 LYS B N 1
ATOM 2224 C CA . LYS B 1 72 ? 7.852 14.508 8.594 1 98.88 72 LYS B CA 1
ATOM 2225 C C . LYS B 1 72 ? 7.629 13.5 9.719 1 98.88 72 LYS B C 1
ATOM 2227 O O . LYS B 1 72 ? 7.789 13.828 10.898 1 98.88 72 LYS B O 1
ATOM 2232 N N . ILE B 1 73 ? 7.176 12.305 9.32 1 98.88 73 ILE B N 1
ATOM 2233 C CA . ILE B 1 73 ? 7.105 11.211 10.281 1 98.88 73 ILE B CA 1
ATOM 2234 C C . ILE B 1 73 ? 8.508 10.695 10.586 1 98.88 73 ILE B C 1
ATOM 2236 O O . ILE B 1 73 ? 9.117 10.008 9.758 1 98.88 73 ILE B O 1
ATOM 2240 N N . VAL B 1 74 ? 8.992 10.922 11.758 1 98.81 74 VAL B N 1
ATOM 2241 C CA . VAL B 1 74 ? 10.375 10.586 12.055 1 98.81 74 VAL B CA 1
ATOM 2242 C C . VAL B 1 74 ? 10.445 9.211 12.711 1 98.81 74 VAL B C 1
ATOM 2244 O O . VAL B 1 74 ? 11.5 8.57 12.719 1 98.81 74 VAL B O 1
ATOM 2247 N N . LYS B 1 75 ? 9.391 8.82 13.281 1 98.62 75 LYS B N 1
ATOM 2248 C CA . LYS B 1 75 ? 9.234 7.492 13.867 1 98.62 75 LYS B CA 1
ATOM 2249 C C . LYS B 1 75 ? 7.797 6.996 13.742 1 98.62 75 LYS B C 1
ATOM 2251 O O . LYS B 1 75 ? 6.852 7.758 13.953 1 98.62 75 LYS B O 1
ATOM 2256 N N . VAL B 1 76 ? 7.695 5.676 13.414 1 98.56 76 VAL B N 1
ATOM 2257 C CA . VAL B 1 76 ? 6.355 5.109 13.312 1 98.56 76 VAL B CA 1
ATOM 2258 C C . VAL B 1 76 ? 6.375 3.646 13.75 1 98.56 76 VAL B C 1
ATOM 2260 O O . VAL B 1 76 ? 7.324 2.918 13.461 1 98.56 76 VAL B O 1
ATOM 2263 N N . GLU B 1 77 ? 5.355 3.281 14.469 1 97.69 77 GLU B N 1
ATOM 2264 C CA . GLU B 1 77 ? 5.133 1.904 14.906 1 97.69 77 GLU B CA 1
ATOM 2265 C C . GLU B 1 77 ? 3.645 1.58 14.969 1 97.69 77 GLU B C 1
ATOM 2267 O O . GLU B 1 77 ? 2.805 2.482 14.953 1 97.69 77 GLU B O 1
ATOM 2272 N N . LYS B 1 78 ? 3.41 0.333 15.031 1 96 78 LYS B N 1
ATOM 2273 C CA . LYS B 1 78 ? 2.027 -0.053 15.297 1 96 78 LYS B CA 1
ATOM 2274 C C . LYS B 1 78 ? 1.625 0.277 16.734 1 96 78 LYS B C 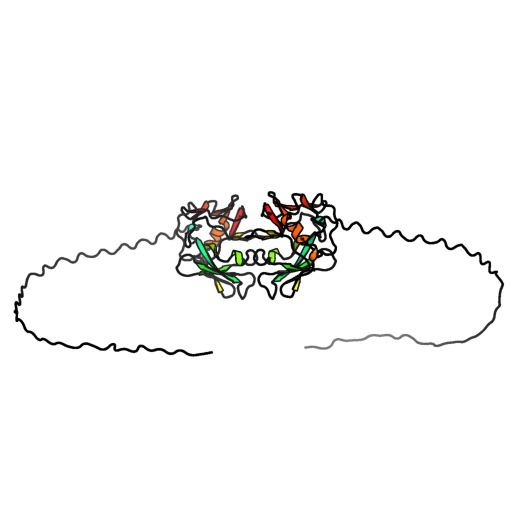1
ATOM 2276 O O . LYS B 1 78 ? 2.418 0.106 17.656 1 96 78 LYS B O 1
ATOM 2281 N N . HIS B 1 79 ? 0.424 0.668 16.875 1 97.25 79 HIS B N 1
ATOM 2282 C CA . HIS B 1 79 ? -0.098 0.948 18.203 1 97.25 79 HIS B CA 1
ATOM 2283 C C . HIS B 1 79 ? -0.144 -0.317 19.062 1 97.25 79 HIS B C 1
ATOM 2285 O O . HIS B 1 79 ? -0.6 -1.365 18.594 1 97.25 79 HIS B O 1
ATOM 2291 N N . PRO B 1 80 ? 0.338 -0.283 20.203 1 94.75 80 PRO B N 1
ATOM 2292 C CA . PRO B 1 80 ? 0.438 -1.491 21.031 1 94.75 80 PRO B CA 1
ATOM 2293 C C . PRO B 1 80 ? -0.927 -2.061 21.406 1 94.75 80 PRO B C 1
ATOM 2295 O O . PRO B 1 80 ? -1.061 -3.271 21.609 1 94.75 80 PRO B O 1
ATOM 2298 N N . ASP B 1 81 ? -1.885 -1.205 21.469 1 95.69 81 ASP B N 1
ATOM 2299 C CA . ASP B 1 81 ? -3.186 -1.646 21.953 1 95.69 81 ASP B CA 1
ATOM 2300 C C . ASP B 1 81 ? -4.223 -1.661 20.844 1 95.69 81 ASP B C 1
ATOM 2302 O O . ASP B 1 81 ? -5.422 -1.797 21.094 1 95.69 81 ASP B O 1
ATOM 2306 N N . ALA B 1 82 ? -3.832 -1.403 19.609 1 95.06 82 ALA B N 1
ATOM 2307 C CA . ALA B 1 82 ? -4.77 -1.371 18.484 1 95.06 82 ALA B CA 1
ATOM 2308 C C . ALA B 1 82 ? -4.078 -1.766 17.188 1 95.06 82 ALA B C 1
ATOM 2310 O O . ALA B 1 82 ? -3.244 -1.021 16.656 1 95.06 82 ALA B O 1
ATOM 2311 N N . ASP B 1 83 ? -4.535 -2.75 16.547 1 92.81 83 ASP B N 1
ATOM 2312 C CA . ASP B 1 83 ? -3.846 -3.344 15.406 1 92.81 83 ASP B CA 1
ATOM 2313 C C . ASP B 1 83 ? -4.105 -2.541 14.133 1 92.81 83 ASP B C 1
ATOM 2315 O O . ASP B 1 83 ? -3.416 -2.727 13.133 1 92.81 83 ASP B O 1
ATOM 2319 N N . THR B 1 84 ? -5.027 -1.635 14.156 1 95.38 84 THR B N 1
ATOM 2320 C CA . THR B 1 84 ? -5.371 -0.892 12.945 1 95.38 84 THR B CA 1
ATOM 2321 C C . THR B 1 84 ? -4.766 0.509 12.984 1 95.38 84 THR B C 1
ATOM 2323 O O . THR B 1 84 ? -4.902 1.276 12.031 1 95.38 84 THR B O 1
ATOM 2326 N N . LEU B 1 85 ? -4.047 0.84 14.133 1 98.19 85 LEU B N 1
ATOM 2327 C CA . LEU B 1 85 ? -3.564 2.205 14.305 1 98.19 85 LEU B CA 1
ATOM 2328 C C . LEU B 1 85 ? -2.041 2.248 14.297 1 98.19 85 LEU B C 1
ATOM 2330 O O . LEU B 1 85 ? -1.386 1.342 14.82 1 98.19 85 LEU B O 1
ATOM 2334 N N . TYR B 1 86 ? -1.569 3.328 13.664 1 98.5 86 TYR B N 1
ATOM 2335 C CA . TYR B 1 86 ? -0.161 3.674 13.82 1 98.5 86 TYR B CA 1
ATOM 2336 C C . TYR B 1 86 ? 0.03 4.711 14.922 1 98.5 86 TYR B C 1
ATOM 2338 O O . TYR B 1 86 ? -0.836 5.559 15.141 1 98.5 86 TYR B O 1
ATOM 2346 N N . LEU B 1 87 ? 1.138 4.602 15.578 1 98.69 87 LEU B N 1
ATOM 2347 C CA . LEU B 1 87 ? 1.684 5.652 16.422 1 98.69 87 LEU B CA 1
ATOM 2348 C C . LEU B 1 87 ? 2.873 6.332 15.758 1 98.69 87 LEU B C 1
ATOM 2350 O O . LEU B 1 87 ? 3.875 5.68 15.453 1 98.69 87 LEU B O 1
ATOM 2354 N N . GLU B 1 88 ? 2.748 7.633 15.57 1 98.75 88 GLU B N 1
ATOM 2355 C CA . GLU B 1 88 ? 3.758 8.383 14.828 1 98.75 88 GLU B CA 1
ATOM 2356 C C . GLU B 1 88 ? 4.312 9.539 15.664 1 98.75 88 GLU B C 1
ATOM 2358 O O . GLU B 1 88 ? 3.566 10.195 16.391 1 98.75 88 GLU B O 1
ATOM 2363 N N . GLN B 1 89 ? 5.602 9.742 15.555 1 98.88 89 GLN B N 1
ATOM 2364 C CA . GLN B 1 89 ? 6.227 11 15.961 1 98.88 89 GLN B CA 1
ATOM 2365 C C . GLN B 1 89 ? 6.5 11.883 14.75 1 98.88 89 GLN B C 1
ATOM 2367 O O . GLN B 1 89 ? 7.215 11.484 13.828 1 98.88 89 GLN B O 1
ATOM 2372 N N . VAL B 1 90 ? 5.922 13.078 14.836 1 98.94 90 VAL B N 1
ATOM 2373 C CA . VAL B 1 90 ? 5.93 13.914 13.641 1 98.94 90 VAL B CA 1
ATOM 2374 C C . VAL B 1 90 ? 6.59 15.258 13.953 1 98.94 90 VAL B C 1
ATOM 2376 O O . VAL B 1 90 ? 6.234 15.922 14.922 1 98.94 90 VAL B O 1
ATOM 2379 N N . ASP B 1 91 ? 7.578 15.664 13.125 1 98.94 91 ASP B N 1
ATOM 2380 C CA . ASP B 1 91 ? 8.188 16.984 13.172 1 98.94 91 ASP B CA 1
ATOM 2381 C C . ASP B 1 91 ? 7.465 17.953 12.242 1 98.94 91 ASP B C 1
ATOM 2383 O O . ASP B 1 91 ? 7.508 17.812 11.023 1 98.94 91 ASP B O 1
ATOM 2387 N N . VAL B 1 92 ? 6.875 18.891 12.859 1 98.75 92 VAL B N 1
ATOM 2388 C CA . VAL B 1 92 ? 6.176 19.875 12.039 1 98.75 92 VAL B CA 1
ATOM 2389 C C . VAL B 1 92 ? 6.895 21.219 12.133 1 98.75 92 VAL B C 1
ATOM 2391 O O . VAL B 1 92 ? 6.285 22.281 11.914 1 98.75 92 VAL B O 1
ATOM 2394 N N . GLY B 1 93 ? 8.117 21.219 12.57 1 98.44 93 GLY B N 1
ATOM 2395 C CA . GLY B 1 93 ? 8.945 22.406 12.547 1 98.44 93 GLY B CA 1
ATOM 2396 C C . GLY B 1 93 ? 8.867 23.219 13.828 1 98.44 93 GLY B C 1
ATOM 2397 O O . GLY B 1 93 ? 9.125 24.422 13.828 1 98.44 93 GLY B O 1
ATOM 2398 N N . GLU B 1 94 ? 8.539 22.562 14.93 1 97.88 94 GLU B N 1
ATOM 2399 C CA . GLU B 1 94 ? 8.375 23.266 16.203 1 97.88 94 GLU B CA 1
ATOM 2400 C C . GLU B 1 94 ? 9.531 22.969 17.156 1 97.88 94 GLU B C 1
ATOM 2402 O O . GLU B 1 94 ? 9.484 23.344 18.328 1 97.88 94 GLU B O 1
ATOM 2407 N N . GLY B 1 95 ? 10.523 22.297 16.734 1 97.12 95 GLY B N 1
ATOM 2408 C CA . GLY B 1 95 ? 11.641 21.938 17.594 1 97.12 95 GLY B CA 1
ATOM 2409 C C . GLY B 1 95 ? 11.367 20.719 18.453 1 97.12 95 GLY B C 1
ATOM 2410 O O . GLY B 1 95 ? 12.227 20.297 19.219 1 97.12 95 GLY B O 1
ATOM 2411 N N . LYS B 1 96 ? 10.195 20.219 18.344 1 98.12 96 LYS B N 1
ATOM 2412 C CA . LYS B 1 96 ? 9.773 18.969 18.953 1 98.12 96 LYS B CA 1
ATOM 2413 C C . LYS B 1 96 ? 8.812 18.203 18.062 1 98.12 96 LYS B C 1
ATOM 2415 O O . LYS B 1 96 ? 8.281 18.766 17.094 1 98.12 96 LYS B O 1
ATOM 2420 N N . THR B 1 97 ? 8.641 16.953 18.438 1 98.75 97 THR B N 1
ATOM 2421 C CA . THR B 1 97 ? 7.699 16.172 17.641 1 98.75 97 THR B CA 1
ATOM 2422 C C . THR B 1 97 ? 6.324 16.141 18.297 1 98.75 97 THR B C 1
ATOM 2424 O O . THR B 1 97 ? 6.207 16.328 19.516 1 98.75 97 THR B O 1
ATOM 2427 N N . ARG B 1 98 ? 5.352 16.031 17.469 1 98.69 98 ARG B N 1
ATOM 2428 C CA . ARG B 1 98 ? 3.994 15.734 17.922 1 98.69 98 ARG B CA 1
ATOM 2429 C C . ARG B 1 98 ? 3.686 14.25 17.797 1 98.69 98 ARG B C 1
ATOM 2431 O O . ARG B 1 98 ? 4.145 13.586 16.859 1 98.69 98 ARG B O 1
ATOM 2438 N N . THR B 1 99 ? 2.867 13.742 18.719 1 98.81 99 THR B N 1
ATOM 2439 C CA . THR B 1 99 ? 2.354 12.383 18.625 1 98.81 99 THR B CA 1
ATOM 2440 C C . THR B 1 99 ? 1.086 12.336 17.781 1 98.81 99 THR B C 1
ATOM 2442 O O . THR B 1 99 ? 0.154 13.109 18 1 98.81 99 THR B O 1
ATOM 2445 N N . VAL B 1 100 ? 1.105 11.477 16.781 1 98.81 100 VAL B N 1
ATOM 2446 C CA . VAL B 1 100 ? -0.053 11.289 15.914 1 98.81 100 VAL B CA 1
ATOM 2447 C C . VAL B 1 100 ? -0.475 9.82 15.914 1 98.81 100 VAL B C 1
ATOM 2449 O O . VAL B 1 100 ? 0.37 8.93 15.852 1 98.81 100 VAL B O 1
ATOM 2452 N N . VAL B 1 101 ? -1.759 9.57 16.078 1 98.69 101 VAL B N 1
ATOM 2453 C CA . VAL B 1 101 ? -2.328 8.234 15.93 1 98.69 101 VAL B CA 1
ATOM 2454 C C . VAL B 1 101 ? -3.209 8.188 14.68 1 98.69 101 VAL B C 1
ATOM 2456 O O . VAL B 1 101 ? -4.133 8.992 14.539 1 98.69 101 VAL B O 1
ATOM 2459 N N . SER B 1 102 ? -2.9 7.32 13.758 1 98.31 102 SER B N 1
ATOM 2460 C CA . SER B 1 102 ? -3.658 7.242 12.516 1 98.31 102 SER B CA 1
ATOM 2461 C C . SER B 1 102 ? -4.172 5.828 12.266 1 98.31 102 SER B C 1
ATOM 2463 O O . SER B 1 102 ? -3.559 4.855 12.703 1 98.31 102 SER B O 1
ATOM 2465 N N . GLY B 1 103 ? -5.273 5.727 11.633 1 97.31 103 GLY B N 1
ATOM 2466 C CA . GLY B 1 103 ? -5.855 4.441 11.281 1 97.31 103 GLY B CA 1
ATOM 2467 C C . GLY B 1 103 ? -5.41 3.939 9.922 1 97.31 103 GLY B C 1
ATOM 2468 O O . GLY B 1 103 ? -6.234 3.516 9.109 1 97.31 103 GLY B O 1
ATOM 2469 N N . LEU B 1 104 ? -4.121 3.93 9.648 1 97.69 104 LEU B N 1
ATOM 2470 C CA . LEU B 1 104 ? -3.662 3.738 8.273 1 97.69 104 LEU B CA 1
ATOM 2471 C C . LEU B 1 104 ? -3.047 2.354 8.102 1 97.69 104 LEU B C 1
ATOM 2473 O O . LEU B 1 104 ? -2.652 1.982 6.988 1 97.69 104 LEU B O 1
ATOM 2477 N N . VAL B 1 105 ? -3.07 1.502 9.102 1 96.38 105 VAL B N 1
ATOM 2478 C CA . VAL B 1 105 ? -2.381 0.216 9.07 1 96.38 105 VAL B CA 1
ATOM 2479 C C . VAL B 1 105 ? -2.904 -0.622 7.906 1 96.38 105 VAL B C 1
ATOM 2481 O O . VAL B 1 105 ? -2.129 -1.283 7.211 1 96.38 105 VAL B O 1
ATOM 2484 N N . LYS B 1 106 ? -4.156 -0.5 7.617 1 95 106 LYS B N 1
ATOM 2485 C CA . LYS B 1 106 ? -4.777 -1.363 6.613 1 95 106 LYS B CA 1
ATOM 2486 C C . LYS B 1 106 ? -4.508 -0.85 5.203 1 95 106 LYS B C 1
ATOM 2488 O O . LYS B 1 106 ? -4.738 -1.562 4.223 1 95 106 LYS B O 1
ATOM 2493 N N . HIS B 1 107 ? -3.953 0.303 5.113 1 95.88 107 HIS B N 1
ATOM 2494 C CA . HIS B 1 107 ? -3.898 0.948 3.807 1 95.88 107 HIS B CA 1
ATOM 2495 C C . HIS B 1 107 ? -2.463 1.284 3.418 1 95.88 107 HIS B C 1
ATOM 2497 O O . HIS B 1 107 ? -2.141 1.367 2.23 1 95.88 107 HIS B O 1
ATOM 2503 N N . ILE B 1 108 ? -1.658 1.462 4.391 1 96.44 108 ILE B N 1
ATOM 2504 C CA . ILE B 1 108 ? -0.299 1.943 4.168 1 96.44 108 ILE B CA 1
ATOM 2505 C C . ILE B 1 108 ? 0.679 1.133 5.016 1 96.44 108 ILE B C 1
ATOM 2507 O O . ILE B 1 108 ? 0.461 0.94 6.215 1 96.44 108 ILE B O 1
ATOM 2511 N N . THR B 1 109 ? 1.774 0.68 4.449 1 95.75 109 THR B N 1
ATOM 2512 C CA . THR B 1 109 ? 2.74 -0.131 5.184 1 95.75 109 THR B CA 1
ATOM 2513 C C . THR B 1 109 ? 3.604 0.742 6.09 1 95.75 109 THR B C 1
ATOM 2515 O O . THR B 1 109 ? 3.654 1.962 5.918 1 95.75 109 THR B O 1
ATOM 2518 N N . LEU B 1 110 ? 4.25 0.083 7.004 1 95.56 110 LEU B N 1
ATOM 2519 C CA . LEU B 1 110 ? 5.156 0.78 7.91 1 95.56 110 LEU B CA 1
ATOM 2520 C C . LEU B 1 110 ? 6.289 1.447 7.137 1 95.56 110 LEU B C 1
ATOM 2522 O O . LEU B 1 110 ? 6.684 2.57 7.457 1 95.56 110 LEU B O 1
ATOM 2526 N N . GLU B 1 111 ? 6.781 0.781 6.137 1 93.75 111 GLU B N 1
ATOM 2527 C CA . GLU B 1 111 ? 7.871 1.308 5.32 1 93.75 111 GLU B CA 1
ATOM 2528 C C . GLU B 1 111 ? 7.449 2.58 4.594 1 93.75 111 GLU B C 1
ATOM 2530 O O . GLU B 1 111 ? 8.219 3.541 4.516 1 93.75 111 GLU B O 1
ATOM 2535 N N . GLU B 1 112 ? 6.273 2.564 4.121 1 95.56 112 GLU B N 1
ATOM 2536 C CA . GLU B 1 112 ? 5.754 3.734 3.42 1 95.56 112 GLU B CA 1
ATOM 2537 C C . GLU B 1 112 ? 5.523 4.895 4.383 1 95.56 112 GLU B C 1
ATOM 2539 O O . GLU B 1 112 ? 5.605 6.062 3.988 1 95.56 112 GLU B O 1
ATOM 2544 N N . MET B 1 113 ? 5.266 4.59 5.645 1 98 113 MET B N 1
ATOM 2545 C CA . MET B 1 113 ? 5.012 5.605 6.664 1 98 113 MET B CA 1
ATOM 2546 C C . MET B 1 113 ? 6.32 6.234 7.137 1 98 113 MET B C 1
ATOM 2548 O O . MET B 1 113 ? 6.391 7.449 7.332 1 98 113 MET B O 1
ATOM 2552 N N . GLN B 1 114 ? 7.27 5.402 7.238 1 97.81 114 GLN B N 1
ATOM 2553 C CA . GLN B 1 114 ? 8.523 5.867 7.82 1 97.81 114 GLN B CA 1
ATOM 2554 C C . GLN B 1 114 ? 9.156 6.957 6.961 1 97.81 114 GLN B C 1
ATOM 2556 O O . GLN B 1 114 ? 9.352 6.773 5.758 1 97.81 114 GLN B O 1
ATOM 2561 N N . ASP B 1 115 ? 9.445 8.156 7.555 1 98.25 115 ASP B N 1
ATOM 2562 C CA . ASP B 1 115 ? 10.133 9.297 6.957 1 98.25 115 ASP B CA 1
ATOM 2563 C C . ASP B 1 115 ? 9.258 9.992 5.922 1 98.25 115 ASP B C 1
ATOM 2565 O O . ASP B 1 115 ? 9.727 10.852 5.176 1 98.25 115 ASP B O 1
ATOM 2569 N N . LYS B 1 116 ? 8.023 9.562 5.867 1 98.38 116 LYS B N 1
ATOM 2570 C CA . LYS B 1 116 ? 7.098 10.203 4.938 1 98.38 116 LYS B CA 1
ATOM 2571 C C . LYS B 1 116 ? 6.883 11.672 5.293 1 98.38 116 LYS B C 1
ATOM 2573 O O . LYS B 1 116 ? 6.688 12.008 6.465 1 98.38 116 LYS B O 1
ATOM 2578 N N . VAL B 1 117 ? 7.066 12.531 4.293 1 98.81 117 VAL B N 1
ATOM 2579 C CA . VAL B 1 117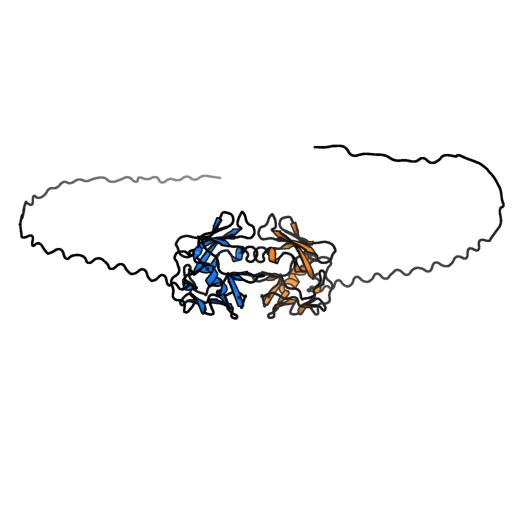 ? 6.699 13.938 4.398 1 98.81 117 VAL B CA 1
ATOM 2580 C C . VAL B 1 117 ? 5.27 14.141 3.896 1 98.81 117 VAL B C 1
ATOM 2582 O O . VAL B 1 117 ? 4.926 13.703 2.793 1 98.81 117 VAL B O 1
ATOM 2585 N N . ALA B 1 118 ? 4.418 14.727 4.742 1 98.88 118 ALA B N 1
ATOM 2586 C CA . ALA B 1 118 ? 2.988 14.812 4.457 1 98.88 118 ALA B CA 1
ATOM 2587 C C . ALA B 1 118 ? 2.389 16.094 5.027 1 98.88 118 ALA B C 1
ATOM 2589 O O . ALA B 1 118 ? 3.104 16.922 5.594 1 98.88 118 ALA B O 1
ATOM 2590 N N . VAL B 1 119 ? 1.094 16.312 4.781 1 98.94 119 VAL B N 1
ATOM 2591 C CA . VAL B 1 119 ? 0.338 17.422 5.332 1 98.94 119 VAL B CA 1
ATOM 2592 C C . VAL B 1 119 ? -0.379 16.984 6.609 1 98.94 119 VAL B C 1
ATOM 2594 O O . VAL B 1 119 ? -1.058 15.961 6.625 1 98.94 119 VAL B O 1
ATOM 2597 N N . PHE B 1 120 ? -0.245 17.766 7.66 1 98.94 120 PHE B N 1
ATOM 2598 C CA . PHE B 1 120 ? -0.889 17.5 8.938 1 98.94 120 PHE B CA 1
ATOM 2599 C C . PHE B 1 120 ? -1.763 18.672 9.367 1 98.94 120 PHE B C 1
ATOM 2601 O O . PHE B 1 120 ? -1.39 19.828 9.188 1 98.94 120 PHE B O 1
ATOM 2608 N N . MET B 1 121 ? -2.918 18.391 9.891 1 98.81 121 MET B N 1
ATOM 2609 C CA . MET B 1 121 ? -3.717 19.375 10.594 1 98.81 121 MET B CA 1
ATOM 2610 C C . MET B 1 121 ? -3.326 19.453 12.062 1 98.81 121 MET B C 1
ATOM 2612 O O . MET B 1 121 ? -3.447 18.453 12.789 1 98.81 121 MET B O 1
ATOM 2616 N N . CYS B 1 122 ? -2.984 20.609 12.516 1 98.56 122 CYS B N 1
ATOM 2617 C CA . CYS B 1 122 ? -2.232 20.672 13.758 1 98.56 122 CYS B CA 1
ATOM 2618 C C . CYS B 1 122 ? -3.018 21.422 14.836 1 98.56 122 CYS B C 1
ATOM 2620 O O . CYS B 1 122 ? -2.521 21.625 15.945 1 98.56 122 CYS B O 1
ATOM 2622 N N . ASN B 1 123 ? -4.238 21.875 14.516 1 98.56 123 ASN B N 1
ATOM 2623 C CA . ASN B 1 123 ? -4.914 22.672 15.531 1 98.56 123 ASN B CA 1
ATOM 2624 C C . ASN B 1 123 ? -6.234 22.047 15.961 1 98.56 123 ASN B C 1
ATOM 2626 O O . ASN B 1 123 ? -7.172 22.75 16.344 1 98.56 123 ASN B O 1
ATOM 2630 N N . LEU B 1 124 ? -6.285 20.719 15.805 1 97.56 124 LEU B N 1
ATOM 2631 C CA . LEU B 1 124 ? -7.355 19.969 16.453 1 97.56 124 LEU B CA 1
ATOM 2632 C C . LEU B 1 124 ? -7.051 19.75 17.938 1 97.56 124 LEU B C 1
ATOM 2634 O O . LEU B 1 124 ? -5.887 19.656 18.328 1 97.56 124 LEU B O 1
ATOM 2638 N N . LYS B 1 125 ? -8.109 19.734 18.688 1 96.88 125 LYS B N 1
ATOM 2639 C CA . LYS B 1 125 ? -7.902 19.328 20.062 1 96.88 125 LYS B CA 1
ATOM 2640 C C . LYS B 1 125 ? -7.355 17.906 20.141 1 96.88 125 LYS B C 1
ATOM 2642 O O . LYS B 1 125 ? -7.852 17.016 19.453 1 96.88 125 LYS B O 1
ATOM 2647 N N . PRO B 1 126 ? -6.32 17.766 20.969 1 97.5 126 PRO B N 1
ATOM 2648 C CA . PRO B 1 126 ? -5.789 16.406 21.094 1 97.5 126 PRO B CA 1
ATOM 2649 C C . PRO B 1 126 ? -6.855 15.383 21.516 1 97.5 126 PRO B C 1
ATOM 2651 O O . PRO B 1 126 ? -7.727 15.695 22.328 1 97.5 126 PRO B O 1
ATOM 2654 N N . ALA B 1 127 ? -6.762 14.219 20.922 1 95.94 127 ALA B N 1
ATOM 2655 C CA . ALA B 1 127 ? -7.73 13.156 21.188 1 95.94 127 ALA B CA 1
ATOM 2656 C C . ALA B 1 127 ? -7.031 11.883 21.641 1 95.94 127 ALA B C 1
ATOM 2658 O O . ALA B 1 127 ? -5.984 11.508 21.109 1 95.94 127 ALA B O 1
ATOM 2659 N N . LYS B 1 128 ? -7.609 11.266 22.594 1 96.31 128 LYS B N 1
ATOM 2660 C CA . LYS B 1 128 ? -7.078 9.992 23.047 1 96.31 128 LYS B CA 1
ATOM 2661 C C . LYS B 1 128 ? -7.543 8.844 22.141 1 96.31 128 LYS B C 1
ATOM 2663 O O . LYS B 1 128 ? -8.742 8.648 21.969 1 96.31 128 LYS B O 1
ATOM 2668 N N . MET B 1 129 ? -6.551 8.195 21.547 1 95.94 129 MET B N 1
ATOM 2669 C CA . MET B 1 129 ? -6.809 7.004 20.734 1 95.94 129 MET B CA 1
ATOM 2670 C C . MET B 1 129 ? -6.18 5.77 21.375 1 95.94 129 MET B C 1
ATOM 2672 O O . MET B 1 129 ? -4.984 5.52 21.219 1 95.94 129 MET B O 1
ATOM 2676 N N . ARG B 1 130 ? -7.078 5.035 22.172 1 96.75 130 ARG B N 1
ATOM 2677 C CA . ARG B 1 130 ? -6.637 3.846 22.891 1 96.75 130 ARG B CA 1
ATOM 2678 C C . ARG B 1 130 ? -5.488 4.172 23.828 1 96.75 130 ARG B C 1
ATOM 2680 O O . ARG B 1 130 ? -4.453 3.502 23.812 1 96.75 130 ARG B O 1
ATOM 2687 N N . GLY B 1 131 ? -5.625 5.223 24.5 1 96.62 131 GLY B N 1
ATOM 2688 C CA . GLY B 1 131 ? -4.73 5.559 25.594 1 96.62 131 GLY B CA 1
ATOM 2689 C C . GLY B 1 131 ? -3.6 6.48 25.188 1 96.62 131 GLY B C 1
ATOM 2690 O O . GLY B 1 131 ? -2.848 6.965 26.031 1 96.62 131 GLY B O 1
ATOM 2691 N N . VAL B 1 132 ? -3.494 6.723 23.938 1 97.5 132 VAL B N 1
ATOM 2692 C CA . VAL B 1 132 ? -2.432 7.602 23.469 1 97.5 132 VAL B CA 1
ATOM 2693 C C . VAL B 1 132 ? -3.035 8.898 22.938 1 97.5 132 VAL B C 1
ATOM 2695 O O . VAL B 1 132 ? -4.004 8.875 22.172 1 97.5 132 VAL B O 1
ATOM 2698 N N . LEU B 1 133 ? -2.406 10 23.344 1 97.69 133 LEU B N 1
ATOM 2699 C CA . LEU B 1 133 ? -2.887 11.312 22.906 1 97.69 133 LEU B CA 1
ATOM 2700 C C . LEU B 1 133 ? -2.387 11.633 21.5 1 97.69 133 LEU B C 1
ATOM 2702 O O . LEU B 1 133 ? -1.178 11.648 21.266 1 97.69 133 LEU B O 1
ATOM 2706 N N . SER B 1 134 ? -3.314 11.852 20.609 1 98.62 134 SER B N 1
ATOM 2707 C CA . SER B 1 134 ? -2.992 12.266 19.25 1 98.62 134 SER B CA 1
ATOM 2708 C C . SER B 1 134 ? -3.115 13.781 19.094 1 98.62 134 SER B C 1
ATOM 2710 O O . SER B 1 134 ? -4.16 14.359 19.391 1 98.62 134 SER B O 1
ATOM 2712 N N . GLU B 1 135 ? -2.084 14.43 18.547 1 98.56 135 GLU B N 1
ATOM 2713 C CA . GLU B 1 135 ? -2 15.883 18.594 1 98.56 135 GLU B CA 1
ATOM 2714 C C . GLU B 1 135 ? -2.17 16.484 17.203 1 98.56 135 GLU B C 1
ATOM 2716 O O . GLU B 1 135 ? -2.105 17.719 17.031 1 98.56 135 GLU B O 1
ATOM 2721 N N . ALA B 1 136 ? -2.32 15.68 16.25 1 98.62 136 ALA B N 1
ATOM 2722 C CA . ALA B 1 136 ? -2.527 16.125 14.875 1 98.62 136 ALA B CA 1
ATOM 2723 C C . ALA B 1 136 ? -3.178 15.031 14.039 1 98.62 136 ALA B C 1
ATOM 2725 O O . ALA B 1 136 ? -3.434 13.93 14.531 1 98.62 136 ALA B O 1
ATOM 2726 N N . MET B 1 137 ? -3.57 15.398 12.828 1 98.69 137 MET B N 1
ATOM 2727 C CA . MET B 1 137 ? -4.184 14.477 11.875 1 98.69 137 MET B CA 1
ATOM 2728 C C . MET B 1 137 ? -3.477 14.539 10.523 1 98.69 137 MET B C 1
ATOM 2730 O O . MET B 1 137 ? -3.268 15.617 9.977 1 98.69 137 MET B O 1
ATOM 2734 N N . ILE B 1 138 ? -3.027 13.352 10.078 1 98.88 138 ILE B N 1
ATOM 2735 C CA . ILE B 1 138 ? -2.424 13.273 8.758 1 98.88 138 ILE B CA 1
ATOM 2736 C C . ILE B 1 138 ? -3.514 13.336 7.688 1 98.88 138 ILE B C 1
ATOM 2738 O O . ILE B 1 138 ? -4.543 12.664 7.805 1 98.88 138 ILE B O 1
ATOM 2742 N N . MET B 1 139 ? -3.34 14.133 6.605 1 98.88 139 MET B N 1
ATOM 2743 C CA . MET B 1 139 ? -4.355 14.352 5.578 1 98.88 139 MET B CA 1
ATOM 2744 C C . MET B 1 139 ? -4.199 13.352 4.438 1 98.88 139 MET B C 1
ATOM 2746 O O . MET B 1 139 ? -3.125 13.242 3.846 1 98.88 139 MET B O 1
ATOM 2750 N N . CYS B 1 140 ? -5.285 12.727 4.137 1 98.88 140 CYS B N 1
ATOM 2751 C CA . CYS B 1 140 ? -5.277 11.664 3.133 1 98.88 140 CYS B CA 1
ATOM 2752 C C . CYS B 1 140 ? -6.438 11.828 2.16 1 98.88 140 CYS B C 1
ATOM 2754 O O . CYS B 1 140 ? -7.484 12.367 2.521 1 98.88 140 CYS B O 1
ATOM 2756 N N . ALA B 1 141 ? -6.211 11.375 0.89 1 98.75 141 ALA B N 1
ATOM 2757 C CA . ALA B 1 141 ? -7.297 11.086 -0.041 1 98.75 141 ALA B CA 1
ATOM 2758 C C . ALA B 1 141 ? -7.934 9.734 0.262 1 98.75 141 ALA B C 1
ATOM 2760 O O . ALA B 1 141 ? -7.23 8.75 0.485 1 98.75 141 ALA B O 1
ATOM 2761 N N . SER B 1 142 ? -9.289 9.734 0.234 1 97.38 142 SER B N 1
ATOM 2762 C CA . SER B 1 142 ? -9.891 8.523 0.783 1 97.38 142 SER B CA 1
ATOM 2763 C C . SER B 1 142 ? -11.117 8.102 -0.017 1 97.38 142 SER B C 1
ATOM 2765 O O . SER B 1 142 ? -11.93 8.945 -0.405 1 97.38 142 SER B O 1
ATOM 2767 N N . THR B 1 143 ? -11.219 6.848 -0.322 1 95.88 143 THR B N 1
ATOM 2768 C CA . THR B 1 143 ? -12.414 6.102 -0.701 1 95.88 143 THR B CA 1
ATOM 2769 C C . THR B 1 143 ? -12.711 5.004 0.314 1 95.88 143 THR B C 1
ATOM 2771 O O . THR B 1 143 ? -11.906 4.746 1.212 1 95.88 143 THR B O 1
ATOM 2774 N N . PRO B 1 144 ? -13.859 4.484 0.315 1 92.31 144 PRO B N 1
ATOM 2775 C CA . PRO B 1 144 ? -14.117 3.357 1.215 1 92.31 144 PRO B CA 1
ATOM 2776 C C . PRO B 1 144 ? -13.094 2.234 1.065 1 92.31 144 PRO B C 1
ATOM 2778 O O . PRO B 1 144 ? -12.805 1.525 2.033 1 92.31 144 PRO B O 1
ATOM 2781 N N . GLU B 1 145 ? -12.492 2.098 -0.065 1 90.12 145 GLU B N 1
ATOM 2782 C CA . GLU B 1 145 ? -11.641 0.952 -0.362 1 90.12 145 GLU B CA 1
ATOM 2783 C C . GLU B 1 145 ? -10.164 1.312 -0.224 1 90.12 145 GLU B C 1
ATOM 2785 O O . GLU B 1 145 ? -9.328 0.442 0.026 1 90.12 145 GLU B O 1
ATOM 2790 N N . LYS B 1 146 ? -9.938 2.535 -0.417 1 93.44 146 LYS B N 1
ATOM 2791 C CA . LYS B 1 146 ? -8.531 2.914 -0.535 1 93.44 146 LYS B CA 1
ATOM 2792 C C . LYS B 1 146 ? -8.266 4.262 0.128 1 93.44 146 LYS B C 1
ATOM 2794 O O . LYS B 1 146 ? -9.07 5.191 0.001 1 93.44 146 LYS B O 1
ATOM 2799 N N . VAL B 1 147 ? -7.148 4.379 0.876 1 97.56 147 VAL B N 1
ATOM 2800 C CA . VAL B 1 147 ? -6.684 5.617 1.486 1 97.56 147 VAL B CA 1
ATOM 2801 C C . VAL B 1 147 ? -5.25 5.902 1.051 1 97.56 147 VAL B C 1
ATOM 2803 O O . VAL B 1 147 ? -4.41 4.996 1.028 1 97.56 147 VAL B O 1
ATOM 2806 N N . GLU B 1 148 ? -4.938 7.152 0.655 1 97.62 148 GLU B N 1
ATOM 2807 C CA . GLU B 1 148 ? -3.6 7.57 0.245 1 97.62 148 GLU B CA 1
ATOM 2808 C C . GLU B 1 148 ? -3.186 8.859 0.949 1 97.62 148 GLU B C 1
ATOM 2810 O O . GLU B 1 148 ? -3.971 9.805 1.038 1 97.62 148 GLU B O 1
ATOM 2815 N N . ILE B 1 149 ? -1.952 8.867 1.388 1 98.56 149 ILE B N 1
ATOM 2816 C CA . ILE B 1 149 ? -1.412 10.086 1.989 1 98.56 149 ILE B CA 1
ATOM 2817 C C . ILE B 1 149 ? -1.173 11.133 0.907 1 98.56 149 ILE B C 1
ATOM 2819 O O . ILE B 1 149 ? -0.585 10.836 -0.136 1 98.56 149 ILE B O 1
ATOM 2823 N N . LEU B 1 150 ? -1.605 12.367 1.128 1 98.88 150 LEU B N 1
ATOM 2824 C CA . LEU B 1 150 ? -1.403 13.43 0.149 1 98.88 150 LEU B CA 1
ATOM 2825 C C . LEU B 1 150 ? 0.081 13.742 -0.017 1 98.88 150 LEU B C 1
ATOM 2827 O O . LEU B 1 150 ? 0.833 13.734 0.96 1 98.88 150 LEU B O 1
ATOM 2831 N N . ASN B 1 151 ? 0.442 14.078 -1.241 1 98.62 151 ASN B N 1
ATOM 2832 C CA . ASN B 1 151 ? 1.815 14.438 -1.573 1 98.62 151 ASN B CA 1
ATOM 2833 C C . ASN B 1 151 ? 2.051 15.938 -1.427 1 98.62 151 ASN B C 1
ATOM 2835 O O . ASN B 1 151 ? 1.193 16.75 -1.792 1 98.62 151 ASN B O 1
ATOM 2839 N N . VAL B 1 152 ? 3.168 16.25 -0.982 1 98.75 152 VAL B N 1
ATOM 2840 C CA . VAL B 1 152 ? 3.605 17.641 -0.977 1 98.75 152 VAL B CA 1
ATOM 2841 C C . VAL B 1 152 ? 4.48 17.906 -2.197 1 98.75 152 VAL B C 1
ATOM 2843 O O . VAL B 1 152 ? 5.055 16.984 -2.777 1 98.75 152 VAL B O 1
ATOM 2846 N N . PRO B 1 153 ? 4.473 19.141 -2.674 1 98.25 153 PRO B N 1
ATOM 2847 C CA . PRO B 1 153 ? 5.34 19.438 -3.814 1 98.25 153 PRO B CA 1
ATOM 2848 C C . PRO B 1 153 ? 6.824 19.312 -3.475 1 98.25 153 PRO B C 1
ATOM 2850 O O . PRO B 1 153 ? 7.199 19.359 -2.299 1 98.25 153 PRO B O 1
ATOM 2853 N N . LYS B 1 154 ? 7.496 19.312 -4.684 1 94 154 LYS B N 1
ATOM 2854 C CA . LYS B 1 154 ? 8.945 19.266 -4.523 1 94 154 LYS B CA 1
ATOM 2855 C C . LYS B 1 154 ? 9.469 20.547 -3.875 1 94 154 LYS B C 1
ATOM 2857 O O . LYS B 1 154 ? 9.008 21.641 -4.199 1 94 154 LYS B O 1
ATOM 2862 N N . GLY B 1 155 ? 10.172 20.578 -2.873 1 96.06 155 GLY B N 1
ATOM 2863 C CA . GLY B 1 155 ? 10.75 21.75 -2.223 1 96.06 155 GLY B CA 1
ATOM 2864 C C . GLY B 1 155 ? 10.125 22.047 -0.874 1 96.06 155 GLY B C 1
ATOM 2865 O O . GLY B 1 155 ? 10.578 22.953 -0.164 1 96.06 155 GLY B O 1
ATOM 2866 N N . ALA B 1 156 ? 9.008 21.422 -0.707 1 98.44 156 ALA B N 1
ATOM 2867 C CA . ALA B 1 156 ? 8.367 21.625 0.588 1 98.44 156 ALA B CA 1
ATOM 2868 C C . ALA B 1 156 ? 9.359 21.453 1.73 1 98.44 156 ALA B C 1
ATOM 2870 O O . ALA B 1 156 ? 10.227 20.578 1.676 1 98.44 156 ALA B O 1
ATOM 2871 N N . ALA B 1 157 ? 9.234 22.297 2.715 1 98.56 157 ALA B N 1
ATOM 2872 C CA . ALA B 1 157 ? 10.047 22.219 3.93 1 98.56 157 ALA B CA 1
ATOM 2873 C C . ALA B 1 157 ? 9.18 21.906 5.145 1 98.56 157 ALA B C 1
ATOM 2875 O O . ALA B 1 157 ? 8.016 22.312 5.211 1 98.56 157 ALA B O 1
ATOM 2876 N N . ILE B 1 158 ? 9.805 21.219 6.039 1 98.75 158 ILE B N 1
ATOM 2877 C CA . ILE B 1 158 ? 9.102 20.922 7.281 1 98.75 158 ILE B CA 1
ATOM 2878 C C . ILE B 1 158 ? 8.664 22.219 7.953 1 98.75 158 ILE B C 1
ATOM 2880 O O . ILE B 1 158 ? 9.461 23.156 8.078 1 98.75 158 ILE B O 1
ATOM 2884 N N . GLY B 1 159 ? 7.359 22.297 8.273 1 98.69 159 GLY B N 1
ATOM 2885 C CA . GLY B 1 159 ? 6.82 23.484 8.914 1 98.69 159 GLY B CA 1
ATOM 2886 C C . GLY B 1 159 ? 6.098 24.406 7.949 1 98.69 159 GLY B C 1
ATOM 2887 O O . GLY B 1 159 ? 5.371 25.312 8.367 1 98.69 159 GLY B O 1
ATOM 2888 N N . ASP B 1 160 ? 6.285 24.188 6.637 1 98.69 160 ASP B N 1
ATOM 2889 C CA . ASP B 1 160 ? 5.578 25 5.652 1 98.69 160 ASP B CA 1
ATOM 2890 C C . ASP B 1 160 ? 4.07 24.984 5.906 1 98.69 160 ASP B C 1
ATOM 2892 O O . ASP B 1 160 ? 3.504 23.938 6.227 1 98.69 160 ASP B O 1
ATOM 2896 N N . LYS B 1 161 ? 3.496 26.125 5.684 1 98.19 161 LYS B N 1
ATOM 2897 C CA . LYS B 1 161 ? 2.043 26.234 5.801 1 98.19 161 LYS B CA 1
ATOM 2898 C C . LYS B 1 161 ? 1.364 25.906 4.469 1 98.19 161 LYS B C 1
ATOM 2900 O O . LYS B 1 161 ? 1.855 26.297 3.408 1 98.19 161 LYS B O 1
ATOM 2905 N N . VAL B 1 162 ? 0.247 25.219 4.582 1 98.62 162 VAL B N 1
ATOM 2906 C CA . VAL B 1 162 ? -0.578 24.922 3.418 1 98.62 162 VAL B CA 1
ATOM 2907 C C . VAL B 1 162 ? -1.86 25.75 3.465 1 98.62 162 VAL B C 1
ATOM 2909 O O . VAL B 1 162 ? -2.514 25.828 4.508 1 98.62 162 VAL B O 1
ATOM 2912 N N . PHE B 1 163 ? -2.221 26.359 2.393 1 97.69 163 PHE B N 1
ATOM 2913 C CA . PHE B 1 163 ? -3.424 27.188 2.359 1 97.69 163 PHE B CA 1
ATOM 2914 C C . PHE B 1 163 ? -4.172 27 1.045 1 97.69 163 PHE B C 1
ATOM 2916 O O . PHE B 1 163 ? -3.627 26.438 0.09 1 97.69 163 PHE B O 1
ATOM 2923 N N . ALA B 1 164 ? -5.371 27.375 1.052 1 97.81 164 ALA B N 1
ATOM 2924 C CA . ALA B 1 164 ? -6.172 27.406 -0.17 1 97.81 164 ALA B CA 1
ATOM 2925 C C . ALA B 1 164 ? -6.152 28.781 -0.816 1 97.81 164 ALA B C 1
ATOM 2927 O O . ALA B 1 164 ? -6.305 29.797 -0.133 1 97.81 164 ALA B O 1
ATOM 2928 N N . GLU B 1 165 ? -5.949 28.766 -2.072 1 93 165 GLU B N 1
ATOM 2929 C CA . GLU B 1 165 ? -5.945 30.031 -2.803 1 93 165 GLU B CA 1
ATOM 2930 C C . GLU B 1 165 ? -7.238 30.797 -2.566 1 93 165 GLU B C 1
ATOM 2932 O O . GLU B 1 165 ? -8.336 30.25 -2.689 1 93 165 GLU B O 1
ATOM 2937 N N . GLY B 1 166 ? -7.109 32.094 -2.141 1 93 166 GLY B N 1
ATOM 2938 C CA . GLY B 1 166 ? -8.281 32.938 -1.953 1 93 166 GLY B CA 1
ATOM 2939 C C . GLY B 1 166 ? -8.805 32.938 -0.53 1 93 166 GLY B C 1
ATOM 2940 O O . GLY B 1 166 ? -9.727 33.688 -0.194 1 93 166 GLY B O 1
ATOM 2941 N N . TYR B 1 167 ? -8.273 32.062 0.193 1 95 167 TYR B N 1
ATOM 2942 C CA . TYR B 1 167 ? -8.648 32 1.602 1 95 167 TYR B CA 1
ATOM 2943 C C . TYR B 1 167 ? -7.516 32.5 2.488 1 95 167 TYR B C 1
ATOM 2945 O O . TYR B 1 167 ? -6.598 31.766 2.828 1 95 167 TYR B O 1
ATOM 2953 N N . THR B 1 168 ? -7.488 33.719 2.879 1 83.38 168 THR B N 1
ATOM 2954 C CA . THR B 1 168 ? -6.363 34.438 3.479 1 83.38 168 THR B CA 1
ATOM 2955 C C . THR B 1 168 ? -6.504 34.469 4.996 1 83.38 168 THR B C 1
ATOM 2957 O O . THR B 1 168 ? -5.766 35.219 5.668 1 83.38 168 THR B O 1
ATOM 2960 N N . GLY B 1 169 ? -7.277 33.844 5.613 1 86.75 169 GLY B N 1
ATOM 2961 C CA . GLY B 1 169 ? -7.445 33.906 7.055 1 86.75 169 GLY B CA 1
ATOM 2962 C C . GLY B 1 169 ? -6.309 33.25 7.82 1 86.75 169 GLY B C 1
ATOM 2963 O O . GLY B 1 169 ? -5.328 32.812 7.219 1 86.75 169 GLY B O 1
ATOM 2964 N N . GLU B 1 170 ? -6.355 33.438 9.148 1 93.44 170 GLU B N 1
ATOM 2965 C CA . GLU B 1 170 ? -5.387 32.844 10.062 1 93.44 170 GLU B CA 1
ATOM 2966 C C . GLU B 1 170 ? -5.996 31.672 10.836 1 93.44 170 GLU B C 1
ATOM 2968 O O . GLU B 1 170 ? -7.125 31.766 11.32 1 93.44 170 GLU B O 1
ATOM 2973 N N . PRO B 1 171 ? -5.164 30.656 10.938 1 97.31 171 PRO B N 1
ATOM 2974 C CA . PRO B 1 171 ? -5.68 29.516 11.688 1 97.31 171 PRO B CA 1
ATOM 2975 C C . PRO B 1 171 ? -5.906 29.812 13.164 1 97.31 171 PRO B C 1
ATOM 2977 O O . PRO B 1 171 ? -5.18 30.625 13.75 1 97.31 171 PRO B O 1
ATOM 2980 N N . ASP B 1 172 ? -6.949 29.172 13.703 1 97.06 172 ASP B N 1
ATOM 2981 C CA . ASP B 1 172 ? -7.102 29.203 15.156 1 97.06 172 ASP B CA 1
ATOM 2982 C C . ASP B 1 172 ? -5.906 28.547 15.836 1 97.06 172 ASP B C 1
ATOM 2984 O O . ASP B 1 172 ? -5.309 27.609 15.297 1 97.06 172 ASP B O 1
ATOM 2988 N N . ALA B 1 173 ? -5.578 29.062 17 1 96.62 173 ALA B N 1
ATOM 2989 C CA . ALA B 1 173 ? -4.543 28.391 17.766 1 96.62 173 ALA B CA 1
ATOM 2990 C C . ALA B 1 173 ? -4.949 26.953 18.078 1 96.62 173 ALA B C 1
ATOM 2992 O O . ALA B 1 173 ? -4.137 26.031 17.969 1 96.62 173 ALA B O 1
ATOM 2993 N N . MET B 1 174 ? -6.125 26.766 18.406 1 97.75 174 MET B N 1
ATOM 2994 C CA . MET B 1 174 ? -6.773 25.484 18.656 1 97.75 174 MET B CA 1
ATOM 2995 C C . MET B 1 174 ? -8.266 25.562 18.344 1 97.75 174 MET B C 1
ATOM 2997 O O . MET B 1 174 ? -8.945 26.5 18.766 1 97.75 174 MET B O 1
ATOM 3001 N N . LEU B 1 175 ? -8.727 24.578 17.656 1 97.06 175 LEU B N 1
ATOM 3002 C CA . LEU B 1 175 ? -10.148 24.594 17.328 1 97.06 175 LEU B CA 1
ATOM 3003 C C . LEU B 1 175 ? -11 24.281 18.547 1 97.06 175 LEU B C 1
ATOM 3005 O O . LEU B 1 175 ? -10.648 23.406 19.344 1 97.06 175 LEU B O 1
ATOM 3009 N N . ASN B 1 176 ? -12.039 25.062 18.688 1 95.12 176 ASN B N 1
ATOM 3010 C CA . ASN B 1 176 ? -13.055 24.781 19.703 1 95.12 176 ASN B CA 1
ATOM 3011 C C . ASN B 1 176 ? -14.055 23.734 19.219 1 95.12 176 ASN B C 1
ATOM 3013 O O . ASN B 1 176 ? -14.852 24.016 18.312 1 95.12 176 ASN B O 1
ATOM 3017 N N . PRO B 1 177 ? -14.062 22.578 19.797 1 94.81 177 PRO B N 1
ATOM 3018 C CA . PRO B 1 177 ? -14.945 21.516 19.328 1 94.81 177 PRO B CA 1
ATOM 3019 C C . PRO B 1 177 ? -16.422 21.938 19.297 1 94.81 177 PRO B C 1
ATOM 3021 O O . PRO B 1 177 ? -17.188 21.438 18.484 1 94.81 177 PRO B O 1
ATOM 3024 N N . LYS B 1 178 ? -16.797 22.875 20.125 1 94.31 178 LYS B N 1
ATOM 3025 C CA . LYS B 1 178 ? -18.188 23.328 20.188 1 94.31 178 LYS B CA 1
ATOM 3026 C C . LYS B 1 178 ? -18.547 24.141 18.938 1 94.31 178 LYS B C 1
ATOM 3028 O O . LYS B 1 178 ? -19.734 24.219 18.578 1 94.31 178 LYS B O 1
ATOM 3033 N N . LYS B 1 179 ? -17.594 24.734 18.25 1 94.62 179 LYS B N 1
ATOM 3034 C CA . LYS B 1 179 ? -17.844 25.562 17.078 1 94.62 179 LYS B CA 1
ATOM 3035 C C . LYS B 1 179 ? -17.891 24.719 15.805 1 94.62 179 LYS B C 1
ATOM 3037 O O . LYS B 1 179 ? -18.328 25.188 14.75 1 94.62 179 LYS B O 1
ATOM 3042 N N . LYS B 1 180 ? -17.453 23.453 15.719 1 95.75 180 LYS B N 1
ATOM 3043 C CA . LYS B 1 180 ? -17.578 22.453 14.656 1 95.75 180 LYS B CA 1
ATOM 3044 C C . LYS B 1 180 ? -16.969 22.969 13.352 1 95.75 180 LYS B C 1
ATOM 3046 O O . LYS B 1 180 ? -17.562 22.828 12.289 1 95.75 180 LYS B O 1
ATOM 3051 N N . VAL B 1 181 ? -15.883 23.734 13.531 1 96.69 181 VAL B N 1
ATOM 3052 C CA . VAL B 1 181 ? -15.219 24.312 12.375 1 96.69 181 VAL B CA 1
ATOM 3053 C C . VAL B 1 181 ? -14.758 23.203 11.43 1 96.69 181 VAL B C 1
ATOM 3055 O O . VAL B 1 181 ? -15.031 23.25 10.227 1 96.69 181 VAL B O 1
ATOM 3058 N N . TRP B 1 182 ? -14.094 22.188 11.922 1 96.94 182 TRP B N 1
ATOM 3059 C CA . TRP B 1 182 ? -13.594 21.094 11.109 1 96.94 182 TRP B CA 1
ATOM 3060 C C . TRP B 1 182 ? -14.734 20.391 10.375 1 96.94 182 TRP B C 1
ATOM 3062 O O . TRP B 1 182 ? -14.648 20.141 9.172 1 96.94 182 TRP B O 1
ATOM 3072 N N . GLU B 1 183 ? -15.766 20.094 11.039 1 96.75 183 GLU B N 1
ATOM 3073 C CA . GLU B 1 183 ? -16.938 19.422 10.484 1 96.75 183 GLU B CA 1
ATOM 3074 C C . GLU B 1 183 ? -17.547 20.219 9.344 1 96.75 183 GLU B C 1
ATOM 3076 O O . GLU B 1 183 ? -18.047 19.656 8.375 1 96.75 183 GLU B O 1
ATOM 3081 N N . ALA B 1 184 ? -17.438 21.516 9.5 1 97 184 ALA B N 1
ATOM 3082 C CA . ALA B 1 184 ? -18.031 22.406 8.492 1 97 184 ALA B CA 1
ATOM 3083 C C . ALA B 1 184 ? -17.141 22.484 7.258 1 97 184 ALA B C 1
ATOM 3085 O O . ALA B 1 184 ? -17.641 22.625 6.141 1 97 184 ALA B O 1
ATOM 3086 N N . VAL B 1 185 ? -15.883 22.359 7.445 1 97.94 185 VAL B N 1
ATOM 3087 C CA . VAL B 1 185 ? -14.922 22.578 6.367 1 97.94 185 VAL B CA 1
ATOM 3088 C C . VAL B 1 185 ? -14.664 21.266 5.629 1 97.94 185 VAL B C 1
ATOM 3090 O O . VAL B 1 185 ? -14.516 21.25 4.402 1 97.94 185 VAL B O 1
ATOM 3093 N N . LYS B 1 186 ? -14.742 20.172 6.293 1 97.94 186 LYS B N 1
ATOM 3094 C CA . LYS B 1 186 ? -14.297 18.859 5.848 1 97.94 186 LYS B CA 1
ATOM 3095 C C . LYS B 1 186 ? -15.023 18.438 4.574 1 97.94 186 LYS B C 1
ATOM 3097 O O . LYS B 1 186 ? -14.398 17.969 3.625 1 97.94 186 LYS B O 1
ATOM 3102 N N . PRO B 1 187 ? -16.312 18.719 4.41 1 97.94 187 PRO B N 1
ATOM 3103 C CA . PRO B 1 187 ? -17.031 18.219 3.23 1 97.94 187 PRO B CA 1
ATOM 3104 C C . PRO B 1 187 ? -16.531 18.859 1.932 1 97.94 187 PRO B C 1
ATOM 3106 O O . PRO B 1 187 ? -16.703 18.266 0.856 1 97.94 187 PRO B O 1
ATOM 3109 N N . ASP B 1 188 ? -15.914 19.953 2.064 1 98.12 188 ASP B N 1
ATOM 3110 C CA . ASP B 1 188 ? -15.492 20.688 0.868 1 98.12 188 ASP B CA 1
ATOM 3111 C C . ASP B 1 188 ? -14.016 20.438 0.567 1 98.12 188 ASP B C 1
ATOM 3113 O O . ASP B 1 188 ? -13.484 20.969 -0.419 1 98.12 188 ASP B O 1
ATOM 3117 N N . LEU B 1 189 ? -13.352 19.703 1.418 1 98.69 189 LEU B N 1
ATOM 3118 C CA . LEU B 1 189 ? -11.992 19.25 1.141 1 98.69 189 LEU B CA 1
ATOM 3119 C C . LEU B 1 189 ? -12 18.031 0.237 1 98.69 189 LEU B C 1
ATOM 3121 O O . LEU B 1 189 ? -12.414 16.938 0.66 1 98.69 189 LEU B O 1
ATOM 3125 N N . ARG B 1 190 ? -11.516 18.234 -0.991 1 98.81 190 ARG B N 1
ATOM 3126 C CA . ARG B 1 190 ? -11.617 17.156 -1.975 1 98.81 190 ARG B CA 1
ATOM 3127 C C . ARG B 1 190 ? -10.414 17.172 -2.912 1 98.81 190 ARG B C 1
ATOM 3129 O O . ARG B 1 190 ? -9.805 18.219 -3.15 1 98.81 190 ARG B O 1
ATOM 3136 N N . VAL B 1 191 ? -10.133 16.016 -3.391 1 98.81 191 VAL B N 1
ATOM 3137 C CA . VAL B 1 191 ? -9.18 15.906 -4.492 1 98.81 191 VAL B CA 1
ATOM 3138 C C . VAL B 1 191 ? -9.906 16.109 -5.82 1 98.81 191 VAL B C 1
ATOM 3140 O O . VAL B 1 191 ? -10.977 15.539 -6.047 1 98.81 191 VAL B O 1
ATOM 3143 N N . SER B 1 192 ? -9.359 16.906 -6.652 1 98.56 192 SER B N 1
ATOM 3144 C CA . SER B 1 192 ? -9.969 17.188 -7.949 1 98.56 192 SER B CA 1
ATOM 3145 C C . SER B 1 192 ? -9.758 16.031 -8.922 1 98.56 192 SER B C 1
ATOM 3147 O O . SER B 1 192 ? -9.078 15.055 -8.594 1 98.56 192 SER B O 1
ATOM 3149 N N . LYS B 1 193 ? -10.289 16.156 -10.156 1 98.06 193 LYS B N 1
ATOM 3150 C CA . LYS B 1 193 ? -10.117 15.164 -11.211 1 98.06 193 LYS B CA 1
ATOM 3151 C C . LYS B 1 193 ? -8.664 15.086 -11.672 1 98.06 193 LYS B C 1
ATOM 3153 O O . LYS B 1 193 ? -8.234 14.07 -12.211 1 98.06 193 LYS B O 1
ATOM 3158 N N . ASN B 1 194 ? -8.008 16.172 -11.461 1 97.81 194 ASN B N 1
ATOM 3159 C CA . ASN B 1 194 ? -6.605 16.234 -11.859 1 97.81 194 ASN B CA 1
ATOM 3160 C C . ASN B 1 194 ? -5.684 15.883 -10.695 1 97.81 194 ASN B C 1
ATOM 3162 O O . ASN B 1 194 ? -4.5 16.234 -10.711 1 97.81 194 ASN B O 1
ATOM 3166 N N . LYS B 1 195 ? -6.199 15.344 -9.562 1 98.38 195 LYS B N 1
ATOM 3167 C CA . LYS B 1 195 ? -5.484 14.797 -8.414 1 98.38 195 LYS B CA 1
ATOM 3168 C C . LYS B 1 195 ? -4.887 15.914 -7.559 1 98.38 195 LYS B C 1
ATOM 3170 O O . LYS B 1 195 ? -3.893 15.703 -6.859 1 98.38 195 LYS B O 1
ATOM 3175 N N . VAL B 1 196 ? -5.508 17.125 -7.664 1 98.81 196 VAL B N 1
ATOM 3176 C CA . VAL B 1 196 ? -5.086 18.25 -6.828 1 98.81 196 VAL B CA 1
ATOM 3177 C C . VAL B 1 196 ? -6.008 18.375 -5.617 1 98.81 196 VAL B C 1
ATOM 3179 O O . VAL B 1 196 ? -7.23 18.312 -5.75 1 98.81 196 VAL B O 1
ATOM 3182 N N . ALA B 1 197 ? -5.422 18.484 -4.445 1 98.88 197 ALA B N 1
ATOM 3183 C CA . ALA B 1 197 ? -6.223 18.734 -3.252 1 98.88 197 ALA B CA 1
ATOM 3184 C C . ALA B 1 197 ? -6.824 20.141 -3.281 1 98.88 197 ALA B C 1
ATOM 3186 O O . ALA B 1 197 ? -6.137 21.109 -3.609 1 98.88 197 ALA B O 1
ATOM 3187 N N . THR B 1 198 ? -8.094 20.25 -2.908 1 98.81 198 THR B N 1
ATOM 3188 C CA . THR B 1 198 ? -8.773 21.531 -3.002 1 98.81 198 THR B CA 1
ATOM 3189 C C . THR B 1 198 ? -9.711 21.75 -1.814 1 98.81 198 THR B C 1
ATOM 3191 O O . THR B 1 198 ? -10.062 20.781 -1.124 1 98.81 198 THR B O 1
ATOM 3194 N N . TYR B 1 199 ? -10.023 22.969 -1.54 1 98.62 199 TYR B N 1
ATOM 3195 C CA . TYR B 1 199 ? -11.156 23.406 -0.735 1 98.62 199 TYR B CA 1
ATOM 3196 C C . TYR B 1 199 ? -12.125 24.25 -1.566 1 98.62 199 TYR B C 1
ATOM 3198 O O . TYR B 1 199 ? -11.773 25.328 -2.033 1 98.62 199 TYR B O 1
ATOM 3206 N N . LYS B 1 200 ? -13.289 23.734 -1.786 1 97.75 200 LYS B N 1
ATOM 3207 C CA . LYS B 1 200 ? -14.281 24.375 -2.637 1 97.75 200 LYS B CA 1
ATOM 3208 C C . LYS B 1 200 ? -13.688 24.75 -3.992 1 97.75 200 LYS B C 1
ATOM 3210 O O . LYS B 1 200 ? -13.898 25.859 -4.48 1 97.75 200 LYS B O 1
ATOM 3215 N N . GLY B 1 201 ? -12.914 23.844 -4.43 1 97.88 201 GLY B N 1
ATOM 3216 C CA . GLY B 1 201 ? -12.359 24 -5.766 1 97.88 201 GLY B CA 1
ATOM 3217 C C . GLY B 1 201 ? -11.039 24.766 -5.773 1 97.88 201 GLY B C 1
ATOM 3218 O O . GLY B 1 201 ? -10.305 24.719 -6.762 1 97.88 201 GLY B O 1
ATOM 3219 N N . ALA B 1 202 ? -10.75 25.5 -4.715 1 98.31 202 ALA B N 1
ATOM 3220 C CA . ALA B 1 202 ? -9.484 26.219 -4.629 1 98.31 202 ALA B CA 1
ATOM 3221 C C . ALA B 1 202 ? -8.344 25.281 -4.23 1 98.31 202 ALA B C 1
ATOM 3223 O O . ALA B 1 202 ? -8.438 24.578 -3.227 1 98.31 202 ALA B O 1
ATOM 3224 N N . ALA B 1 203 ? -7.281 25.344 -4.949 1 98.5 203 ALA B N 1
ATOM 3225 C CA . ALA B 1 203 ? -6.168 24.422 -4.734 1 98.5 203 ALA B CA 1
ATOM 3226 C C . ALA B 1 203 ? -5.492 24.688 -3.391 1 98.5 203 ALA B C 1
ATOM 3228 O O . ALA B 1 203 ? -5.285 25.844 -3.004 1 98.5 203 ALA B O 1
ATOM 3229 N N . LEU B 1 204 ? -5.254 23.656 -2.676 1 98.62 204 LEU B N 1
ATOM 3230 C CA . LEU B 1 204 ? -4.332 23.734 -1.546 1 98.62 204 LEU B CA 1
ATOM 3231 C C . LEU B 1 204 ? -2.887 23.797 -2.025 1 98.62 204 LEU B C 1
ATOM 3233 O O . LEU B 1 204 ? -2.477 23 -2.873 1 98.62 204 LEU B O 1
ATOM 3237 N N . LYS B 1 205 ? -2.148 24.672 -1.475 1 98 205 LYS B N 1
ATOM 3238 C CA . LYS B 1 205 ? -0.79 24.844 -1.977 1 98 205 LYS B CA 1
ATOM 3239 C C . LYS B 1 205 ? 0.129 25.391 -0.891 1 98 205 LYS B C 1
ATOM 3241 O O . LYS B 1 205 ? -0.339 25.844 0.16 1 98 205 LYS B O 1
ATOM 3246 N N . ILE B 1 206 ? 1.336 25.25 -1.076 1 98 206 ILE B N 1
ATOM 3247 C CA . ILE B 1 206 ? 2.373 25.969 -0.349 1 98 206 ILE B CA 1
ATOM 3248 C C . ILE B 1 206 ? 2.828 27.172 -1.165 1 98 206 ILE B C 1
ATOM 3250 O O . ILE B 1 206 ? 3.162 27.047 -2.344 1 98 206 ILE B O 1
ATOM 3254 N N . GLU B 1 207 ? 2.799 28.281 -0.526 1 95.31 207 GLU B N 1
ATOM 3255 C CA . GLU B 1 207 ? 3.131 29.516 -1.239 1 95.31 207 GLU B CA 1
ATOM 3256 C C . GLU B 1 207 ? 4.488 29.406 -1.927 1 95.31 207 GLU B C 1
ATOM 3258 O O . GLU B 1 207 ? 5.5 29.141 -1.276 1 95.31 207 GLU B O 1
ATOM 3263 N N . GLY B 1 208 ? 4.438 29.531 -3.227 1 95.56 208 GLY B N 1
ATOM 3264 C CA . GLY B 1 208 ? 5.66 29.578 -4.016 1 95.56 208 GLY B CA 1
ATOM 3265 C C . GLY B 1 208 ? 6.262 28.219 -4.27 1 95.56 208 GLY B C 1
ATOM 3266 O O . GLY B 1 208 ? 7.293 28.094 -4.934 1 95.56 208 GLY B O 1
ATOM 3267 N N . LYS B 1 209 ? 5.633 27.156 -3.783 1 97.62 209 LYS B N 1
ATOM 3268 C CA . LYS B 1 209 ? 6.305 25.859 -3.863 1 97.62 209 LYS B CA 1
ATOM 3269 C C . LYS B 1 209 ? 5.453 24.844 -4.613 1 97.62 209 LYS B C 1
ATOM 3271 O O . LYS B 1 209 ? 5.961 23.812 -5.062 1 97.62 209 LYS B O 1
ATOM 3276 N N . GLY B 1 210 ? 4.152 25.094 -4.738 1 98.06 210 GLY B N 1
ATOM 3277 C CA . GLY B 1 210 ? 3.342 24.203 -5.555 1 98.06 210 GLY B CA 1
ATOM 3278 C C . GLY B 1 210 ? 2.125 23.672 -4.824 1 98.06 210 GLY B C 1
ATOM 3279 O O . GLY B 1 210 ? 1.816 24.109 -3.715 1 98.06 210 GLY B O 1
ATOM 3280 N N . GLU B 1 211 ? 1.456 22.734 -5.496 1 98.62 211 GLU B N 1
ATOM 3281 C CA . GLU B 1 211 ? 0.165 22.25 -5.02 1 98.62 211 GLU B CA 1
ATOM 3282 C C . GLU B 1 211 ? 0.316 20.922 -4.273 1 98.62 211 GLU B C 1
ATOM 3284 O O . GLU B 1 211 ? 1.275 20.188 -4.5 1 98.62 211 GLU B O 1
ATOM 3289 N N . ILE B 1 212 ? -0.63 20.672 -3.375 1 98.81 212 ILE B N 1
ATOM 3290 C CA . ILE B 1 212 ? -0.794 19.359 -2.74 1 98.81 212 ILE B CA 1
ATOM 3291 C C . ILE B 1 212 ? -1.573 18.438 -3.668 1 98.81 212 ILE B C 1
ATOM 3293 O O . ILE B 1 212 ? -2.559 18.844 -4.285 1 98.81 212 ILE B O 1
ATOM 3297 N N . THR B 1 213 ? -1.075 17.141 -3.756 1 98.81 213 THR B N 1
ATOM 3298 C CA . THR B 1 213 ? -1.703 16.25 -4.719 1 98.81 213 THR B CA 1
ATOM 3299 C C . THR B 1 213 ? -1.935 14.875 -4.102 1 98.81 213 THR B C 1
ATOM 3301 O O . THR B 1 213 ? -1.422 14.578 -3.021 1 98.81 213 THR B O 1
ATOM 3304 N N . SER B 1 214 ? -2.814 14.133 -4.734 1 98.5 214 SER B N 1
ATOM 3305 C CA . SER B 1 214 ? -2.975 12.719 -4.414 1 98.5 214 SER B CA 1
ATOM 3306 C C . SER B 1 214 ? -2.125 11.844 -5.328 1 98.5 214 SER B C 1
ATOM 3308 O O . SER B 1 214 ? -1.929 12.172 -6.5 1 98.5 214 SER B O 1
ATOM 3310 N N . PRO B 1 215 ? -1.68 10.734 -4.824 1 95.94 215 PRO B N 1
ATOM 3311 C CA . PRO B 1 215 ? -0.859 9.852 -5.656 1 95.94 215 PRO B CA 1
ATOM 3312 C C . PRO B 1 215 ? -1.622 9.297 -6.859 1 95.94 215 PRO B C 1
ATOM 3314 O O . PRO B 1 215 ? -1.086 9.25 -7.969 1 95.94 215 PRO B O 1
ATOM 3317 N N . SER B 1 216 ? -2.848 8.875 -6.668 1 94.5 216 SER B N 1
ATOM 3318 C CA . SER B 1 216 ? -3.557 8.25 -7.777 1 94.5 216 SER B CA 1
ATOM 3319 C C . SER B 1 216 ? -5.051 8.547 -7.715 1 94.5 216 SER B C 1
ATOM 3321 O O . SER B 1 216 ? -5.715 8.633 -8.75 1 94.5 216 SER B O 1
ATOM 3323 N N . LEU B 1 217 ? -5.625 8.758 -6.523 1 96.38 217 LEU B N 1
ATOM 3324 C CA . LEU B 1 217 ? -7.059 8.953 -6.344 1 96.38 217 LEU B CA 1
ATOM 3325 C C . LEU B 1 217 ? -7.492 10.32 -6.848 1 96.38 217 LEU B C 1
ATOM 3327 O O . LEU B 1 217 ? -6.801 11.32 -6.625 1 96.38 217 LEU B O 1
ATOM 3331 N N . ALA B 1 218 ? -8.57 10.297 -7.582 1 98 218 ALA B N 1
ATOM 3332 C CA . ALA B 1 218 ? -9.148 11.516 -8.133 1 98 218 ALA B CA 1
ATOM 3333 C C . ALA B 1 218 ? -10.633 11.617 -7.809 1 98 218 ALA B C 1
ATOM 3335 O O . ALA B 1 218 ? -11.336 10.602 -7.766 1 98 218 ALA B O 1
ATOM 3336 N N . ASP B 1 219 ? -11.039 12.844 -7.582 1 98 219 ASP B N 1
ATOM 3337 C CA . ASP B 1 219 ? -12.445 13.133 -7.32 1 98 219 ASP B CA 1
ATOM 3338 C C . ASP B 1 219 ? -12.938 12.398 -6.074 1 98 219 ASP B C 1
ATOM 3340 O O . ASP B 1 219 ? -13.945 11.695 -6.113 1 98 219 ASP B O 1
ATOM 3344 N N . VAL B 1 220 ? -12.156 12.523 -5.039 1 98.56 220 VAL B N 1
ATOM 3345 C CA . VAL B 1 220 ? -12.492 11.844 -3.793 1 98.56 220 VAL B CA 1
ATOM 3346 C C . VAL B 1 220 ? -12.383 12.828 -2.627 1 98.56 220 VAL B C 1
ATOM 3348 O O . VAL B 1 220 ? -11.836 13.922 -2.779 1 98.56 220 VAL B O 1
ATOM 3351 N N . ALA B 1 221 ? -12.867 12.422 -1.473 1 98.44 221 ALA B N 1
ATOM 3352 C CA . ALA B 1 221 ? -12.836 13.242 -0.263 1 98.44 221 ALA B CA 1
ATOM 3353 C C . ALA B 1 221 ? -11.453 13.219 0.376 1 98.44 221 ALA B C 1
ATOM 3355 O O . ALA B 1 221 ? -10.688 12.273 0.193 1 98.44 221 ALA B O 1
ATOM 3356 N N . ILE B 1 222 ? -11.133 14.258 1.06 1 98.62 222 ILE B N 1
ATOM 3357 C CA . ILE B 1 222 ? -9.945 14.336 1.899 1 98.62 222 ILE B CA 1
ATOM 3358 C C . ILE B 1 222 ? -10.344 14.266 3.371 1 98.62 222 ILE B C 1
ATOM 3360 O O . ILE B 1 222 ? -11.281 14.945 3.799 1 98.62 222 ILE B O 1
ATOM 3364 N N . GLN B 1 223 ? -9.602 13.477 4.09 1 94 223 GLN B N 1
ATOM 3365 C CA . GLN B 1 223 ? -9.883 13.344 5.516 1 94 223 GLN B CA 1
ATOM 3366 C C . GLN B 1 223 ? -8.68 12.781 6.266 1 94 223 GLN B C 1
ATOM 3368 O O . GLN B 1 223 ? -7.797 12.164 5.66 1 94 223 GLN B O 1
#

Solvent-accessible surface area (backbone atoms only — not comparable to full-atom values): 26818 Å² total; per-residue (Å²): 137,90,82,92,83,92,80,96,78,87,78,86,73,84,91,84,84,96,86,95,88,90,86,89,89,81,86,85,78,86,71,87,73,89,80,89,86,84,80,82,79,84,84,79,81,80,77,77,78,75,75,75,72,72,69,75,75,70,85,71,86,48,69,26,45,51,36,36,26,24,24,30,24,76,41,68,43,72,33,90,84,37,87,47,28,32,39,31,36,28,35,46,62,73,92,53,65,43,40,30,60,42,78,43,41,62,58,45,28,70,60,64,47,48,63,33,61,30,42,28,36,55,20,52,66,65,42,74,61,88,85,38,66,17,43,37,44,71,40,20,40,40,55,100,87,46,56,41,66,28,40,62,34,76,80,69,46,67,38,39,56,46,42,36,64,94,46,82,60,68,45,43,85,54,52,54,77,91,71,43,54,64,73,67,37,40,81,41,25,28,24,35,80,84,18,36,29,20,48,78,79,23,49,26,25,33,87,98,45,43,51,30,26,38,88,78,61,48,64,33,43,38,86,142,94,88,75,90,89,89,82,88,89,92,84,87,90,86,86,88,86,87,87,91,84,91,83,85,90,82,87,86,80,82,85,78,86,79,77,87,69,86,77,77,82,82,78,80,79,75,76,78,76,75,75,71,72,68,73,75,71,85,69,86,48,69,26,45,51,37,36,26,25,25,30,24,76,40,66,44,72,32,91,85,38,89,48,26,31,37,30,36,28,36,46,63,71,92,50,65,42,40,29,58,42,77,43,42,61,58,45,29,67,61,65,46,48,63,33,60,32,42,26,37,54,19,53,66,67,41,74,61,88,86,38,67,18,42,38,43,71,43,20,38,42,53,98,87,45,56,42,66,28,38,63,34,77,80,69,46,66,38,39,55,46,43,37,63,94,44,84,58,67,45,43,86,55,52,54,77,90,70,43,53,63,72,67,34,42,81,41,25,28,24,34,81,85,18,36,30,20,48,79,79,24,47,27,25,33,86,95,44,44,51,30,27,39,86,78,61,49,63,33,42,39,84

Radius of gyration: 44.24 Å; Cα contacts (8 Å, |Δi|>4): 866; chains: 2; bounding box: 130×156×87 Å

Organism: Mytilus galloprovincialis (NCBI:txid29158)

InterPro domains:
  IPR002547 tRNA-binding domain [PF01588] (68-161)
  IPR002547 tRNA-binding domain [PS50886] (62-163)
  IPR012340 Nucleic acid-binding, OB-fold [G3DSA:2.40.50.140] (61-223)
  IPR012340 Nucleic acid-binding, OB-fold [SSF50249] (62-209)

Foldseek 3Di:
DDDDDDDDDDDPDDDDDDDDDDDDDDDDDDPPDDDDDPPDPDDPDDDDPPPPPPPPPPPDQEPQQWWKAKKWFADWDADPQDRQKIWTWIFQPPPGTFIAIDRCVVAAPPVRRHRDIAIKTAAEDWDDDPRDTHRIGFKWFDDPVHIFTKDAFDPGDRNFTKDFPPRPHHHDNHDDVVVCSCVVFQVQFWQAQVFFTHGVPTFIHGVPGGGIGTPDDHGTGMD/DDDDDYYDDDDDDDDDDDDDDDDDDDDDDDDDDDDDPPPDPDDPPDPDPPPPPPPPPPPDQEPQQWWKAKKWFADWDADPQDRQKIWTWIFQPPPGTFIAIDRCVVAAPPVRRHRDIAIKTAAEDWDDDPRDTHRIGFKWFDDPVHIFTKDAFDPGDRNFTKDFPPRPHHHDNHDDVVVCSCVVFQVQFWQAQVQFTHGVPTFIHGVPGGGIGTPDDHGTGMD

Nearest PDB structures (foldseek):
  1e7z-assembly1_A  TM=9.835E-01  e=2.779E-21  Homo sapiens
  1fl0-assembly1_A  TM=9.776E-01  e=2.932E-21  Homo sapiens
  1ntg-assembly4_D  TM=9.689E-01  e=5.892E-20  Homo sapiens
  5zkg-assembly2_B  TM=9.330E-01  e=3.470E-15  Plasmodium vivax
  8ong-assembly1_A  TM=8.700E-01  e=3.652E-17  Homo sapiens